Protein 1P9R (pdb70)

Organism: Vibrio cholerae serotype O1 (strain ATCC 39315 / El Tor Inaba N16961) (NCBI:txid243277)

GO terms:
  GO:0008564 protein-exporting ATPase activity (F, EXP)

Radius of gyration: 23.74 Å; Cα contacts (8 Å, |Δi|>4): 680; chains: 1; bounding box: 58×59×59 Å

Structure (mmCIF, N/CA/C/O backbone):
data_1P9R
#
_entry.id   1P9R
#
_cell.length_a   103.611
_cell.length_b   103.611
_cell.length_c   166.261
_cell.angle_alpha   90.00
_cell.angle_beta   90.00
_cell.angle_gamma   120.00
#
_symmetry.space_group_name_H-M   'P 61 2 2'
#
loop_
_entity.id
_entity.type
_entity.pdbx_description
1 polymer 'General secretion pathway protein E'
2 non-polymer 'ZINC ION'
3 non-polymer 'CHLORIDE ION'
4 water water
#
loop_
_atom_site.group_PDB
_atom_site.id
_atom_site.type_symbol
_atom_site.label_atom_id
_atom_site.label_alt_id
_atom_site.label_comp_id
_atom_site.label_asym_id
_atom_site.label_entity_id
_atom_site.label_seq_id
_atom_site.pdbx_PDB_ins_code
_atom_site.Cartn_x
_atom_site.Cartn_y
_atom_site.Cartn_z
_atom_site.occupancy
_atom_site.B_iso_or_equiv
_atom_site.auth_seq_id
_atom_site.auth_comp_id
_atom_site.auth_asym_id
_atom_site.auth_atom_id
_atom_site.pdbx_PDB_model_num
ATOM 1 N N . ASP A 1 10 ? 0.041 -91.796 -155.164 1.00 46.90 100 ASP A N 1
ATOM 2 C CA . ASP A 1 10 ? 0.546 -91.680 -153.766 1.00 45.11 100 ASP A CA 1
ATOM 3 C C . ASP A 1 10 ? -0.068 -90.480 -153.024 1.00 41.39 100 ASP A C 1
ATOM 4 O O . ASP A 1 10 ? 0.124 -89.317 -153.391 1.00 42.64 100 ASP A O 1
ATOM 9 N N . PHE A 1 11 ? -0.823 -90.795 -151.980 1.00 37.53 101 PHE A N 1
ATOM 10 C CA . PHE A 1 11 ? -1.527 -89.816 -151.161 1.00 33.86 101 PHE A CA 1
ATOM 11 C C . PHE A 1 11 ? -0.639 -88.682 -150.640 1.00 31.51 101 PHE A C 1
ATOM 12 O O . PHE A 1 11 ? -1.048 -87.511 -150.627 1.00 27.47 101 PHE A O 1
ATOM 20 N N . PHE A 1 12 ? 0.565 -89.041 -150.202 1.00 32.77 102 PHE A N 1
ATOM 21 C CA . PHE A 1 12 ? 1.423 -88.084 -149.508 1.00 36.05 102 PHE A CA 1
ATOM 22 C C . PHE A 1 12 ? 2.042 -87.072 -150.491 1.00 37.74 102 PHE A C 1
ATOM 23 O O . PHE A 1 12 ? 2.027 -85.865 -150.249 1.00 35.72 102 PHE A O 1
ATOM 31 N N . SER A 1 13 ? 2.559 -87.576 -151.607 1.00 40.89 103 SER A N 1
ATOM 32 C CA . SER A 1 13 ? 2.955 -86.731 -152.737 1.00 42.52 103 SER A CA 1
ATOM 33 C C . SER A 1 13 ? 1.848 -85.759 -153.176 1.00 43.80 103 SER A C 1
ATOM 34 O O . SER A 1 13 ? 2.086 -84.556 -153.289 1.00 44.54 103 SER A O 1
ATOM 37 N N . LEU A 1 14 ? 0.640 -86.279 -153.389 1.00 43.64 104 LEU A N 1
ATOM 38 C CA . LEU A 1 14 ? -0.478 -85.451 -153.815 1.00 44.50 104 LEU A CA 1
ATOM 39 C C . LEU A 1 14 ? -0.822 -84.392 -152.786 1.00 45.57 104 LEU A C 1
ATOM 40 O O . LEU A 1 14 ? -1.275 -83.308 -153.144 1.00 46.36 104 LEU A O 1
ATOM 45 N N . ALA A 1 15 ? -0.618 -84.718 -151.515 1.00 48.31 105 ALA A N 1
ATOM 46 C CA . ALA A 1 15 ? -0.913 -83.803 -150.407 1.00 51.43 105 ALA A CA 1
ATOM 47 C C . ALA A 1 15 ? -0.004 -82.584 -150.422 1.00 53.95 105 ALA A C 1
ATOM 48 O O . ALA A 1 15 ? -0.434 -81.481 -150.075 1.00 54.17 105 ALA A O 1
ATOM 50 N N . GLU A 1 16 ? 1.250 -82.794 -150.827 1.00 55.67 106 GLU A N 1
ATOM 51 C CA . GLU A 1 16 ? 2.209 -81.706 -150.982 1.00 57.71 106 GLU A CA 1
ATOM 52 C C . GLU A 1 16 ? 1.760 -80.661 -152.010 1.00 60.02 106 GLU A C 1
ATOM 53 O O . GLU A 1 16 ? 2.098 -79.487 -151.886 1.00 60.48 106 GLU A O 1
ATOM 59 N N . GLU A 1 17 ? 0.998 -81.093 -153.014 1.00 61.84 107 GLU A N 1
ATOM 60 C CA . GLU A 1 17 ? 0.546 -80.202 -154.079 1.00 63.93 107 GLU A CA 1
ATOM 61 C C . GLU A 1 17 ? -0.551 -79.208 -153.664 1.00 64.59 107 GLU A C 1
ATOM 62 O O . GLU A 1 17 ? -1.634 -79.591 -153.217 1.00 65.50 107 GLU A O 1
ATOM 68 N N . ALA A 1 31 ? -11.318 -83.594 -160.862 1.00 51.92 121 ALA A N 1
ATOM 69 C CA . ALA A 1 31 ? -10.862 -83.002 -159.612 1.00 51.57 121 ALA A CA 1
ATOM 70 C C . ALA A 1 31 ? -9.587 -83.675 -159.102 1.00 50.78 121 ALA A C 1
ATOM 71 O O . ALA A 1 31 ? -9.418 -84.877 -159.250 1.00 49.74 121 ALA A O 1
ATOM 73 N N . PRO A 1 32 ? -8.683 -82.897 -158.512 1.00 52.01 122 PRO A N 1
ATOM 74 C CA . PRO A 1 32 ? -7.621 -83.477 -157.688 1.00 53.44 122 PRO A CA 1
ATOM 75 C C . PRO A 1 32 ? -8.178 -83.933 -156.321 1.00 53.11 122 PRO A C 1
ATOM 76 O O . PRO A 1 32 ? -7.497 -84.691 -155.625 1.00 52.98 122 PRO A O 1
ATOM 80 N N . ILE A 1 33 ? -9.380 -83.474 -155.956 1.00 51.99 123 ILE A N 1
ATOM 81 C CA . ILE A 1 33 ? -10.058 -83.924 -154.732 1.00 52.15 123 ILE A CA 1
ATOM 82 C C . ILE A 1 33 ? -10.499 -85.393 -154.847 1.00 51.74 123 ILE A C 1
ATOM 83 O O . ILE A 1 33 ? -10.343 -86.172 -153.907 1.00 51.32 123 ILE A O 1
ATOM 88 N N . ILE A 1 34 ? -11.040 -85.762 -156.005 1.00 50.38 124 ILE A N 1
ATOM 89 C CA . ILE A 1 34 ? -11.327 -87.161 -156.319 1.00 48.16 124 ILE A CA 1
ATOM 90 C C . ILE A 1 34 ? -10.044 -87.991 -156.220 1.00 45.24 124 ILE A C 1
ATOM 91 O O . ILE A 1 34 ? -10.028 -89.075 -155.637 1.00 42.93 124 ILE A O 1
ATOM 96 N N . LYS A 1 35 ? -8.967 -87.463 -156.785 1.00 44.18 125 LYS A N 1
ATOM 97 C CA . LYS A 1 35 ? -7.695 -88.168 -156.812 1.00 44.61 125 LYS A CA 1
ATOM 98 C C . LYS A 1 35 ? -7.040 -88.245 -155.420 1.00 42.66 125 LYS A C 1
ATOM 99 O O . LYS A 1 35 ? -6.482 -89.273 -155.049 1.00 44.55 125 LYS A O 1
ATOM 105 N N . LEU A 1 36 ? -7.102 -87.165 -154.653 1.00 40.43 126 LEU A N 1
ATOM 106 C CA . LEU A 1 36 ? -6.673 -87.206 -153.254 1.00 40.34 126 LEU A CA 1
ATOM 107 C C . LEU A 1 36 ? -7.474 -88.283 -152.497 1.00 39.17 126 LEU A C 1
ATOM 108 O O . LEU A 1 36 ? -6.897 -89.250 -151.971 1.00 40.44 126 LEU A O 1
ATOM 113 N N . ILE A 1 37 ? -8.795 -88.142 -152.470 1.00 36.97 127 ILE A N 1
ATOM 114 C CA . ILE A 1 37 ? -9.628 -89.077 -151.717 1.00 37.39 127 ILE A CA 1
ATOM 115 C C . ILE A 1 37 ? -9.337 -90.543 -152.052 1.00 38.10 127 ILE A C 1
ATOM 116 O O . ILE A 1 37 ? -9.268 -91.375 -151.148 1.00 39.52 127 ILE A O 1
ATOM 121 N N . ASN A 1 38 ? -9.129 -90.855 -153.332 1.00 37.19 128 ASN A N 1
ATOM 122 C CA . ASN A 1 38 ? -8.873 -92.234 -153.738 1.00 36.42 128 ASN A CA 1
ATOM 123 C C . ASN A 1 38 ? -7.500 -92.688 -153.314 1.00 36.42 128 ASN A C 1
ATOM 124 O O . ASN A 1 38 ? -7.312 -93.832 -152.923 1.00 37.63 128 ASN A O 1
ATOM 129 N N . ALA A 1 39 ? -6.530 -91.787 -153.438 1.00 36.25 129 ALA A N 1
ATOM 130 C CA . ALA A 1 39 ? -5.159 -92.047 -153.029 1.00 34.39 129 ALA A CA 1
ATOM 131 C C . ALA A 1 39 ? -5.060 -92.277 -151.518 1.00 33.95 129 ALA A C 1
ATOM 132 O O . ALA A 1 39 ? -4.253 -93.086 -151.056 1.00 32.05 129 ALA A O 1
ATOM 142 N N . LEU A 1 41 ? -7.626 -93.374 -149.542 1.00 33.06 131 LEU A N 1
ATOM 143 C CA . LEU A 1 41 ? -8.177 -94.724 -149.386 1.00 30.86 131 LEU A CA 1
ATOM 144 C C . LEU A 1 41 ? -7.108 -95.781 -149.685 1.00 29.16 131 LEU A C 1
ATOM 145 O O . LEU A 1 41 ? -6.943 -96.736 -148.914 1.00 28.97 131 LEU A O 1
ATOM 150 N N . GLY A 1 42 ? -6.360 -95.578 -150.776 1.00 28.36 132 GLY A N 1
ATOM 151 C CA . GLY A 1 42 ? -5.339 -96.519 -151.212 1.00 28.02 132 GLY A CA 1
ATOM 152 C C . GLY A 1 42 ? -4.185 -96.626 -150.223 1.00 31.25 132 GLY A C 1
ATOM 153 O O . GLY A 1 42 ? -3.713 -97.730 -149.939 1.00 30.04 132 GLY A O 1
ATOM 154 N N . GLU A 1 43 ? -3.739 -95.476 -149.700 1.00 30.74 133 GLU A N 1
ATOM 155 C CA . GLU A 1 43 ? -2.705 -95.424 -148.675 1.00 31.93 133 GLU A CA 1
ATOM 156 C C . GLU A 1 43 ? -3.176 -96.087 -147.374 1.00 32.35 133 GLU A C 1
ATOM 157 O O . GLU A 1 43 ? -2.409 -96.777 -146.703 1.00 30.13 133 GLU A O 1
ATOM 163 N N . ALA A 1 44 ? -4.442 -95.871 -147.023 1.00 36.09 134 ALA A N 1
ATOM 164 C CA . ALA A 1 44 ? -5.044 -96.487 -145.824 1.00 36.85 134 ALA A CA 1
ATOM 165 C C . ALA A 1 44 ? -5.008 -98.017 -145.863 1.00 38.51 134 ALA A C 1
ATOM 166 O O . ALA A 1 44 ? -4.617 -98.672 -144.889 1.00 39.49 134 ALA A O 1
ATOM 168 N N . ILE A 1 45 ? -5.402 -98.591 -146.996 1.00 39.74 135 ILE A N 1
ATOM 169 C CA . ILE A 1 45 ? -5.333 -100.046 -147.173 1.00 39.76 135 ILE A CA 1
ATOM 170 C C . ILE A 1 45 ? -3.881 -100.529 -147.150 1.00 39.41 135 ILE A C 1
ATOM 171 O O . ILE A 1 45 ? -3.538 -101.502 -146.439 1.00 40.39 135 ILE A O 1
ATOM 176 N N . LYS A 1 46 ? -3.028 -99.823 -147.897 1.00 36.78 136 LYS A N 1
ATOM 177 C CA . LYS A 1 46 ? -1.592 -100.079 -147.893 1.00 36.73 136 LYS A CA 1
ATOM 178 C C . LYS A 1 46 ? -1.009 -100.129 -146.473 1.00 39.11 136 LYS A C 1
ATOM 179 O O . LYS A 1 46 ? -0.170 -100.990 -146.186 1.00 41.16 136 LYS A O 1
ATOM 185 N N . GLU A 1 47 ? -1.464 -99.243 -145.580 1.00 39.32 137 GLU A N 1
ATOM 186 C CA . GLU A 1 47 ? -0.981 -99.254 -144.189 1.00 41.66 137 GLU A CA 1
ATOM 187 C C . GLU A 1 47 ? -1.662 -100.282 -143.273 1.00 40.71 137 GLU A C 1
ATOM 188 O O . GLU A 1 47 ? -1.148 -100.602 -142.191 1.00 40.15 137 GLU A O 1
ATOM 194 N N . GLY A 1 48 ? -2.819 -100.778 -143.694 1.00 39.98 138 GLY A N 1
ATOM 195 C CA . GLY A 1 48 ? -3.524 -101.801 -142.937 1.00 39.05 138 GLY A CA 1
ATOM 196 C C . GLY A 1 48 ? -4.534 -101.193 -141.989 1.00 37.12 138 GLY A C 1
ATOM 197 O O . GLY A 1 48 ? -4.932 -101.822 -140.995 1.00 37.44 138 GLY A O 1
ATOM 198 N N . ALA A 1 49 ? -4.960 -99.974 -142.326 1.00 33.98 139 ALA A N 1
ATOM 199 C CA . ALA A 1 49 ? -5.731 -99.130 -141.434 1.00 32.80 139 ALA A CA 1
ATOM 200 C C . ALA A 1 49 ? -7.164 -99.550 -141.437 1.00 35.49 139 ALA A C 1
ATOM 201 O O . ALA A 1 49 ? -7.706 -99.956 -142.473 1.00 37.57 139 ALA A O 1
ATOM 203 N N . SER A 1 50 ? -7.792 -99.422 -140.275 1.00 34.51 140 SER A N 1
ATOM 204 C CA . SER A 1 50 ? -9.187 -99.775 -140.135 1.00 32.52 140 SER A CA 1
ATOM 205 C C . SER A 1 50 ? -10.108 -98.579 -140.352 1.00 31.69 140 SER A C 1
ATOM 206 O O . SER A 1 50 ? -11.239 -98.755 -140.783 1.00 30.50 140 SER A O 1
ATOM 209 N N . ASP A 1 51 ? -9.652 -97.367 -140.031 1.00 32.20 141 ASP A N 1
ATOM 210 C CA . ASP A 1 51 ? -10.518 -96.180 -140.171 1.00 32.57 141 ASP A CA 1
ATOM 211 C C . ASP A 1 51 ? -9.790 -94.934 -140.675 1.00 32.40 141 ASP A C 1
ATOM 212 O O . ASP A 1 51 ? -8.606 -94.740 -140.396 1.00 33.59 141 ASP A O 1
ATOM 217 N N . ILE A 1 52 ? -10.527 -94.073 -141.381 1.00 31.59 142 ILE A N 1
ATOM 218 C CA . ILE A 1 52 ? -10.034 -92.765 -141.817 1.00 28.44 142 ILE A CA 1
ATOM 219 C C . ILE A 1 52 ? -10.953 -91.731 -141.222 1.00 27.01 142 ILE A C 1
ATOM 220 O O . ILE A 1 52 ? -12.161 -91.870 -141.337 1.00 28.75 142 ILE A O 1
ATOM 225 N N . HIS A 1 53 ? -10.397 -90.696 -140.600 1.00 24.32 143 HIS A N 1
ATOM 226 C CA . HIS A 1 53 ? -11.203 -89.617 -140.077 1.00 25.31 143 HIS A CA 1
ATOM 227 C C . HIS A 1 53 ? -10.821 -88.326 -140.780 1.00 27.66 143 HIS A C 1
ATOM 228 O O . HIS A 1 53 ? -9.627 -87.970 -140.833 1.00 26.58 143 HIS A O 1
ATOM 235 N N . ILE A 1 54 ? -11.829 -87.616 -141.295 1.00 29.18 144 ILE A N 1
ATOM 236 C CA . ILE A 1 54 ? -11.660 -86.213 -141.689 1.00 32.26 144 ILE A CA 1
ATOM 237 C C . ILE A 1 54 ? -12.474 -85.277 -140.825 1.00 32.97 144 ILE A C 1
ATOM 238 O O . ILE A 1 54 ? -13.713 -85.323 -140.825 1.00 30.63 144 ILE A O 1
ATOM 243 N N . GLU A 1 55 ? -11.774 -84.395 -140.126 1.00 34.81 145 GLU A N 1
ATOM 244 C CA . GLU A 1 55 ? -12.442 -83.497 -139.202 1.00 37.67 145 GLU A CA 1
ATOM 245 C C . GLU A 1 55 ? -12.030 -82.043 -139.361 1.00 39.04 145 GLU A C 1
ATOM 246 O O . GLU A 1 55 ? -10.879 -81.714 -139.685 1.00 38.62 145 GLU A O 1
ATOM 252 N N . THR A 1 56 ? -13.002 -81.174 -139.125 1.00 39.91 146 THR A N 1
ATOM 253 C CA . THR A 1 56 ? -12.781 -79.751 -139.216 1.00 40.20 146 THR A CA 1
ATOM 254 C C . THR A 1 56 ? -12.627 -79.137 -137.822 1.00 39.56 146 THR A C 1
ATOM 255 O O . THR A 1 56 ? -13.461 -79.314 -136.936 1.00 36.08 146 THR A O 1
ATOM 259 N N . PHE A 1 57 ? -11.527 -78.436 -137.623 1.00 42.55 147 PHE A N 1
ATOM 260 C CA . PHE A 1 57 ? -11.402 -77.590 -136.447 1.00 44.33 147 PHE A CA 1
ATOM 261 C C . PHE A 1 57 ? -11.479 -76.138 -136.914 1.00 47.18 147 PHE A C 1
ATOM 262 O O . PHE A 1 57 ? -11.075 -75.815 -138.037 1.00 47.49 147 PHE A O 1
ATOM 270 N N . GLU A 1 58 ? -12.056 -75.290 -136.072 1.00 49.53 148 GLU A N 1
ATOM 271 C CA . GLU A 1 58 ? -11.965 -73.833 -136.202 1.00 52.60 148 GLU A CA 1
ATOM 272 C C . GLU A 1 58 ? -10.781 -73.317 -137.083 1.00 54.16 148 GLU A C 1
ATOM 273 O O . GLU A 1 58 ? -11.005 -72.756 -138.162 1.00 55.06 148 GLU A O 1
ATOM 279 N N . LYS A 1 59 ? -9.538 -73.532 -136.648 1.00 54.49 149 LYS A N 1
ATOM 280 C CA . LYS A 1 59 ? -8.380 -72.911 -137.316 1.00 55.50 149 LYS A CA 1
ATOM 281 C C . LYS A 1 59 ? -7.663 -73.834 -138.294 1.00 55.43 149 LYS A C 1
ATOM 282 O O . LYS A 1 59 ? -6.753 -73.406 -139.002 1.00 56.33 149 LYS A O 1
ATOM 288 N N . THR A 1 60 ? -8.077 -75.100 -138.337 1.00 54.97 150 THR A N 1
ATOM 289 C CA . THR A 1 60 ? -7.413 -76.106 -139.164 1.00 52.10 150 THR A CA 1
ATOM 290 C C . THR A 1 60 ? -8.263 -77.343 -139.435 1.00 48.58 150 THR A C 1
ATOM 291 O O . THR A 1 60 ? -9.308 -77.545 -138.824 1.00 48.42 150 THR A O 1
ATOM 295 N N . LEU A 1 61 ? -7.806 -78.164 -140.373 1.00 44.88 151 LEU A N 1
ATOM 296 C CA . LEU A 1 61 ? 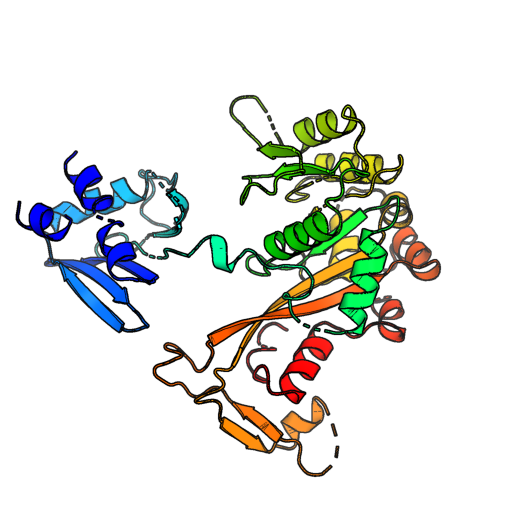-8.482 -79.402 -140.727 1.00 40.67 151 LEU A CA 1
ATOM 297 C C . LEU A 1 61 ? -7.553 -80.578 -140.429 1.00 38.60 151 LEU A C 1
ATOM 298 O O . LEU A 1 61 ? -6.345 -80.417 -140.370 1.00 38.74 151 LEU A O 1
ATOM 303 N N . SER A 1 62 ? -8.113 -81.759 -140.201 1.00 37.15 152 SER A N 1
ATOM 304 C CA . SER A 1 62 ? -7.306 -82.876 -139.730 1.00 33.12 152 SER A CA 1
ATOM 305 C C . SER A 1 62 ? -7.736 -84.193 -140.341 1.00 31.85 152 SER A C 1
ATOM 306 O O . SER A 1 62 ? -8.935 -84.472 -140.455 1.00 33.46 152 SER A O 1
ATOM 309 N N . ILE A 1 63 ? -6.745 -85.002 -140.707 1.00 27.78 153 ILE A N 1
ATOM 310 C CA . ILE A 1 63 ? -6.969 -86.336 -141.225 1.00 27.68 153 ILE A CA 1
ATOM 311 C C . ILE A 1 63 ? -6.210 -87.307 -140.350 1.00 28.62 153 ILE A C 1
ATOM 312 O O . ILE A 1 63 ? -4.985 -87.201 -140.182 1.00 27.19 153 ILE A O 1
ATOM 317 N N . ARG A 1 64 ? -6.949 -88.256 -139.790 1.00 27.90 154 ARG A N 1
ATOM 318 C CA . ARG A 1 64 ? -6.327 -89.257 -138.956 1.00 28.56 154 ARG A CA 1
ATOM 319 C C . ARG A 1 64 ? -6.602 -90.668 -139.503 1.00 26.88 154 ARG A C 1
ATOM 320 O O . ARG A 1 64 ? -7.610 -90.908 -140.162 1.00 25.93 154 ARG A O 1
ATOM 328 N N . PHE A 1 65 ? -5.678 -91.578 -139.259 1.00 24.64 155 PHE A N 1
ATOM 329 C CA . PHE A 1 65 ? -5.856 -92.959 -139.671 1.00 23.89 155 PHE A CA 1
ATOM 330 C C . PHE A 1 65 ? -5.756 -93.734 -138.381 1.00 22.95 155 PHE A C 1
ATOM 331 O O . PHE A 1 65 ? -4.921 -93.393 -137.550 1.00 21.96 155 PHE A O 1
ATOM 339 N N . ARG A 1 66 ? -6.571 -94.780 -138.216 1.00 23.08 156 ARG A N 1
ATOM 340 C CA . ARG A 1 66 ? -6.303 -95.785 -137.184 1.00 23.95 156 ARG A CA 1
ATOM 341 C C . ARG A 1 66 ? -5.690 -97.075 -137.761 1.00 25.85 156 ARG A C 1
ATOM 342 O O . ARG A 1 66 ? -6.293 -97.739 -138.605 1.00 26.20 156 ARG A O 1
ATOM 350 N N . VAL A 1 67 ? -4.486 -97.421 -137.317 1.00 27.96 157 VAL A N 1
ATOM 351 C CA . VAL A 1 67 ? -3.877 -98.704 -137.670 1.00 26.68 157 VAL A CA 1
ATOM 352 C C . VAL A 1 67 ? -3.554 -99.516 -136.411 1.00 29.51 157 VAL A C 1
ATOM 353 O O . VAL A 1 67 ? -2.785 -99.066 -135.561 1.00 28.27 157 VAL A O 1
ATOM 357 N N . ASP A 1 68 ? -4.177 -100.703 -136.310 1.00 33.32 158 ASP A N 1
ATOM 358 C CA . ASP A 1 68 ? -4.066 -101.601 -135.159 1.00 34.00 158 ASP A CA 1
ATOM 359 C C . ASP A 1 68 ? -4.426 -100.962 -133.851 1.00 35.45 158 ASP A C 1
ATOM 360 O O . ASP A 1 68 ? -3.745 -101.179 -132.848 1.00 36.25 158 ASP A O 1
ATOM 365 N N . GLY A 1 69 ? -5.490 -100.160 -133.866 1.00 37.01 159 GLY A N 1
ATOM 366 C CA . GLY A 1 69 ? -5.970 -99.486 -132.678 1.00 37.18 159 GLY A CA 1
ATOM 367 C C . GLY A 1 69 ? -5.374 -98.102 -132.484 1.00 36.41 159 GLY A C 1
ATOM 368 O O . GLY A 1 69 ? -5.957 -97.256 -131.804 1.00 37.18 159 GLY A O 1
ATOM 369 N N . VAL A 1 70 ? -4.224 -97.860 -133.095 1.00 35.29 160 VAL A N 1
ATOM 370 C CA . VAL A 1 70 ? -3.485 -96.616 -132.861 1.00 33.25 160 VAL A CA 1
ATOM 371 C C . VAL A 1 70 ? -3.938 -95.503 -133.801 1.00 28.91 160 VAL A C 1
ATOM 372 O O . VAL A 1 70 ? -3.856 -95.621 -135.029 1.00 27.53 160 VAL A O 1
ATOM 376 N N . LEU A 1 71 ? -4.458 -94.433 -133.209 1.00 28.02 161 LEU A N 1
ATOM 377 C CA . LEU A 1 71 ? -4.907 -93.261 -133.964 1.00 27.85 161 LEU A CA 1
ATOM 378 C C . LEU A 1 71 ? -3.780 -92.238 -134.132 1.00 27.33 161 LEU A C 1
ATOM 379 O O . LEU A 1 71 ? -3.029 -92.001 -133.176 1.00 28.69 161 LEU A O 1
ATOM 384 N N . ARG A 1 72 ? -3.676 -91.622 -135.317 1.00 24.03 162 ARG A N 1
ATOM 385 C CA . ARG A 1 72 ? -2.592 -90.673 -135.618 1.00 25.34 162 ARG A CA 1
ATOM 386 C C . ARG A 1 72 ? -3.000 -89.671 -136.699 1.00 29.21 162 ARG A C 1
ATOM 387 O O . ARG A 1 72 ? -3.896 -89.940 -137.511 1.00 30.29 162 ARG A O 1
ATOM 395 N N . GLU A 1 73 ? -2.351 -88.507 -136.698 1.00 31.36 163 GLU A N 1
ATOM 396 C CA . GLU A 1 73 ? -2.666 -87.452 -137.657 1.00 32.09 163 GLU A CA 1
ATOM 397 C C . GLU A 1 73 ? -1.695 -87.667 -138.779 1.00 31.51 163 GLU A C 1
ATOM 398 O O . GLU A 1 73 ? -0.493 -87.705 -138.561 1.00 32.52 163 GLU A O 1
ATOM 404 N N . VAL A 1 74 ? -2.212 -87.881 -139.975 1.00 30.38 164 VAL A N 1
ATOM 405 C CA . VAL A 1 74 ? -1.331 -88.138 -141.098 1.00 29.60 164 VAL A CA 1
ATOM 406 C C . VAL A 1 74 ? -1.187 -86.898 -141.966 1.00 29.97 164 VAL A C 1
ATOM 407 O O . VAL A 1 74 ? -0.240 -86.794 -142.731 1.00 33.89 164 VAL A O 1
ATOM 411 N N . LEU A 1 75 ? -2.113 -85.961 -141.828 1.00 28.86 165 LEU A N 1
ATOM 412 C CA . LEU A 1 75 ? -2.102 -84.758 -142.635 1.00 30.86 165 LEU A CA 1
ATOM 413 C C . LEU A 1 75 ? -2.964 -83.727 -141.957 1.00 32.72 165 LEU A C 1
ATOM 414 O O . LEU A 1 75 ? -3.930 -84.071 -141.278 1.00 31.38 165 LEU A O 1
ATOM 419 N N . ALA A 1 76 ? -2.611 -82.461 -142.153 1.00 33.49 166 ALA A N 1
ATOM 420 C CA . ALA A 1 76 ? -3.383 -81.360 -141.614 1.00 32.83 166 ALA A CA 1
ATOM 421 C C . ALA A 1 76 ? -3.494 -80.263 -142.684 1.00 35.33 166 ALA A C 1
ATOM 422 O O . ALA A 1 76 ? -2.872 -79.202 -142.566 1.00 35.06 166 ALA A O 1
ATOM 424 N N . PRO A 1 77 ? -4.307 -80.515 -143.716 1.00 37.85 167 PRO A N 1
ATOM 425 C CA . PRO A 1 77 ? -4.416 -79.607 -144.858 1.00 39.45 167 PRO A CA 1
ATOM 426 C C . PRO A 1 77 ? -5.300 -78.414 -144.494 1.00 41.81 167 PRO A C 1
ATOM 427 O O . PRO A 1 77 ? -5.863 -78.398 -143.396 1.00 42.53 167 PRO A O 1
ATOM 431 N N . SER A 1 78 ? -5.427 -77.449 -145.400 1.00 43.47 168 SER A N 1
ATOM 432 C CA . SER A 1 78 ? -6.117 -76.190 -145.107 1.00 44.92 168 SER A CA 1
ATOM 433 C C . SER A 1 78 ? -7.626 -76.321 -144.808 1.00 44.57 168 SER A C 1
ATOM 434 O O . SER A 1 78 ? -8.340 -77.056 -145.465 1.00 43.95 168 SER A O 1
ATOM 437 N N . ARG A 1 79 ? -8.084 -75.586 -143.800 1.00 46.66 169 ARG A N 1
ATOM 438 C CA . ARG A 1 79 ? -9.467 -75.616 -143.360 1.00 48.21 169 ARG A CA 1
ATOM 439 C C . ARG A 1 79 ? -10.416 -75.469 -144.537 1.00 50.86 169 ARG A C 1
ATOM 440 O O . ARG A 1 79 ? -11.541 -75.952 -144.488 1.00 52.27 169 ARG A O 1
ATOM 448 N N . LYS A 1 80 ? -9.943 -74.806 -145.591 1.00 53.00 170 LYS A N 1
ATOM 449 C CA . LYS A 1 80 ? -10.756 -74.451 -146.752 1.00 53.26 170 LYS A CA 1
ATOM 450 C C . LYS A 1 80 ? -11.145 -75.670 -147.575 1.00 52.39 170 LYS A C 1
ATOM 451 O O . LYS A 1 80 ? -12.160 -75.663 -148.274 1.00 53.03 170 LYS A O 1
ATOM 457 N N . LEU A 1 81 ? -10.347 -76.722 -147.498 1.00 50.40 171 LEU A N 1
ATOM 458 C CA . LEU A 1 81 ? -10.677 -77.933 -148.240 1.00 50.49 171 LEU A CA 1
ATOM 459 C C . LEU A 1 81 ? -11.868 -78.715 -147.652 1.00 48.50 171 LEU A C 1
ATOM 460 O O . LEU A 1 81 ? -12.422 -79.586 -148.330 1.00 46.04 171 LEU A O 1
ATOM 465 N N . SER A 1 82 ? -12.277 -78.380 -146.421 1.00 48.24 172 SER A N 1
ATOM 466 C CA . SER A 1 82 ? -13.217 -79.215 -145.650 1.00 48.09 172 SER A CA 1
ATOM 467 C C . SER A 1 82 ? -14.550 -79.515 -146.348 1.00 46.94 172 SER A C 1
ATOM 468 O O . SER A 1 82 ? -14.902 -80.686 -146.550 1.00 44.74 172 SER A O 1
ATOM 471 N N . SER A 1 83 ? -15.279 -78.456 -146.706 1.00 47.29 173 SER A N 1
ATOM 472 C CA . SER A 1 83 ? -16.552 -78.560 -147.423 1.00 47.83 173 SER A CA 1
ATOM 473 C C . SER A 1 83 ? -16.495 -79.465 -148.655 1.00 46.99 173 SER A C 1
ATOM 474 O O . SER A 1 83 ? -17.509 -80.023 -149.064 1.00 46.77 173 SER A O 1
ATOM 477 N N . LEU A 1 84 ? -15.305 -79.602 -149.232 1.00 47.71 174 LEU A N 1
ATOM 478 C CA . LEU A 1 84 ? -15.104 -80.340 -150.479 1.00 48.13 174 LEU A CA 1
ATOM 479 C C . LEU A 1 84 ? -14.829 -81.820 -150.278 1.00 48.38 174 LEU A C 1
ATOM 480 O O . LEU A 1 84 ? -15.349 -82.665 -151.027 1.00 48.11 174 LEU A O 1
ATOM 485 N N . LEU A 1 85 ? -13.991 -82.127 -149.285 1.00 47.94 175 LEU A N 1
ATOM 486 C CA . LEU A 1 85 ? -13.677 -83.506 -148.933 1.00 47.01 175 LEU A CA 1
ATOM 487 C C . LEU A 1 85 ? -14.926 -84.180 -148.374 1.00 45.05 175 LEU A C 1
ATOM 488 O O . LEU A 1 85 ? -15.121 -85.376 -148.552 1.00 44.66 175 LEU A O 1
ATOM 493 N N . VAL A 1 86 ? -15.773 -83.395 -147.716 1.00 44.47 176 VAL A N 1
ATOM 494 C CA . VAL A 1 86 ? -17.014 -83.900 -147.149 1.00 45.10 176 VAL A CA 1
ATOM 495 C C . VAL A 1 86 ? -17.992 -84.234 -148.269 1.00 44.88 176 VAL A C 1
ATOM 496 O O . VAL A 1 86 ? -18.591 -85.322 -148.285 1.00 42.97 176 VAL A O 1
ATOM 500 N N . SER A 1 87 ? -18.130 -83.317 -149.221 1.00 45.30 177 SER A N 1
ATOM 501 C CA . SER A 1 87 ? -19.000 -83.570 -150.358 1.00 46.13 177 SER A CA 1
ATOM 502 C C . SER A 1 87 ? -18.525 -84.786 -151.148 1.00 44.63 177 SER A C 1
ATOM 503 O O . SER A 1 87 ? -19.306 -85.683 -151.435 1.00 42.94 177 SER A O 1
ATOM 506 N N . ARG A 1 88 ? -17.239 -84.821 -151.476 1.00 45.69 178 ARG A N 1
ATOM 507 C CA . ARG A 1 88 ? -16.688 -85.910 -152.289 1.00 45.89 178 ARG A CA 1
ATOM 508 C C . ARG A 1 88 ? -16.992 -87.289 -151.727 1.00 44.50 178 ARG A C 1
ATOM 509 O O . ARG A 1 88 ? -17.341 -88.204 -152.478 1.00 44.75 178 ARG A O 1
ATOM 517 N N . VAL A 1 89 ? -16.822 -87.439 -150.418 1.00 42.64 179 VAL A N 1
ATOM 518 C CA . VAL A 1 89 ? -17.097 -88.711 -149.768 1.00 42.17 179 VAL A CA 1
ATOM 519 C C . VAL A 1 89 ? -18.599 -88.964 -149.821 1.00 39.92 179 VAL A C 1
ATOM 520 O O . VAL A 1 89 ? -19.037 -90.058 -150.135 1.00 37.42 179 VAL A O 1
ATOM 524 N N . LYS A 1 90 ? -19.381 -87.930 -149.565 1.00 41.85 180 LYS A N 1
ATOM 525 C CA . LYS A 1 90 ? -20.828 -88.062 -149.640 1.00 44.53 180 LYS A CA 1
ATOM 526 C C . LYS A 1 90 ? -21.328 -88.645 -150.971 1.00 45.90 180 LYS A C 1
ATOM 527 O O . LYS A 1 90 ? -22.143 -89.578 -150.968 1.00 44.58 180 LYS A O 1
ATOM 533 N N . VAL A 1 91 ? -20.842 -88.121 -152.101 1.00 47.80 181 VAL A N 1
ATOM 534 C CA . VAL A 1 91 ? -21.306 -88.639 -153.393 1.00 49.66 181 VAL A CA 1
ATOM 535 C C . VAL A 1 91 ? -20.936 -90.113 -153.546 1.00 51.46 181 VAL A C 1
ATOM 536 O O . VAL A 1 91 ? -21.767 -90.928 -153.957 1.00 52.35 181 VAL A O 1
ATOM 548 N N . ALA A 1 93 ? -20.663 -92.404 -151.377 1.00 55.33 183 ALA A N 1
ATOM 549 C CA . ALA A 1 93 ? -21.525 -93.259 -150.549 1.00 56.52 183 ALA A CA 1
ATOM 550 C C . ALA A 1 93 ? -23.008 -93.050 -150.834 1.00 56.44 183 ALA A C 1
ATOM 551 O O . ALA A 1 93 ? -23.866 -93.560 -150.105 1.00 55.88 183 ALA A O 1
ATOM 553 N N . LYS A 1 94 ? -23.296 -92.288 -151.885 1.00 58.08 184 LYS A N 1
ATOM 554 C CA . LYS A 1 94 ? -24.671 -92.018 -152.323 1.00 59.06 184 LYS A CA 1
ATOM 555 C C . LYS A 1 94 ? -25.465 -91.293 -151.244 1.00 57.01 184 LYS A C 1
ATOM 556 O O . LYS A 1 94 ? -26.461 -91.819 -150.749 1.00 57.15 184 LYS A O 1
ATOM 562 N N . LEU A 1 95 ? -25.028 -90.091 -150.885 1.00 56.63 185 LEU A N 1
ATOM 563 C CA . LEU A 1 95 ? -25.644 -89.350 -149.781 1.00 56.69 185 LEU A CA 1
ATOM 564 C C . LEU A 1 95 ? -26.031 -87.918 -150.174 1.00 56.84 185 LEU A C 1
ATOM 565 O O . LEU A 1 95 ? -25.627 -87.432 -151.229 1.00 57.42 185 LEU A O 1
ATOM 570 N N . ASP A 1 96 ? -26.792 -87.254 -149.307 1.00 56.35 186 ASP A N 1
ATOM 571 C CA . ASP A 1 96 ? -27.350 -85.931 -149.573 1.00 58.03 186 ASP A CA 1
ATOM 572 C C . ASP A 1 96 ? -26.375 -84.764 -149.309 1.00 59.41 186 ASP A C 1
ATOM 573 O O . ASP A 1 96 ? -26.189 -84.338 -148.161 1.00 59.84 186 ASP A O 1
ATOM 578 N N . ILE A 1 97 ? -25.779 -84.230 -150.374 1.00 59.93 187 ILE A N 1
ATOM 579 C CA . ILE A 1 97 ? -24.887 -83.068 -150.256 1.00 61.03 187 ILE A CA 1
ATOM 580 C C . ILE A 1 97 ? -25.624 -81.812 -149.760 1.00 61.82 187 ILE A C 1
ATOM 581 O O . ILE A 1 97 ? -25.032 -80.959 -149.099 1.00 62.63 187 ILE A O 1
ATOM 586 N N . ALA A 1 98 ? -26.913 -81.706 -150.075 1.00 62.38 188 ALA A N 1
ATOM 587 C CA . ALA A 1 98 ? -27.733 -80.575 -149.624 1.00 62.96 188 ALA A CA 1
ATOM 588 C C . ALA A 1 98 ? -27.987 -80.595 -148.117 1.00 62.99 188 ALA A C 1
ATOM 589 O O . ALA A 1 98 ? -28.220 -79.551 -147.511 1.00 62.94 188 ALA A O 1
ATOM 591 N N . GLU A 1 99 ? -27.935 -81.787 -147.525 1.00 63.93 189 GLU A N 1
ATOM 592 C CA . GLU A 1 99 ? -28.200 -81.978 -146.093 1.00 64.52 189 GLU A CA 1
ATOM 593 C C . GLU A 1 99 ? -26.922 -81.902 -145.261 1.00 64.45 189 GLU A C 1
ATOM 594 O O . GLU A 1 99 ? -25.923 -82.567 -145.562 1.00 64.44 189 GLU A O 1
ATOM 600 N N . LYS A 1 100 ? -26.965 -81.100 -144.204 1.00 63.42 190 LYS A N 1
ATOM 601 C CA . LYS A 1 100 ? -25.766 -80.805 -143.442 1.00 63.86 190 LYS A CA 1
ATOM 602 C C . LYS A 1 100 ? -25.992 -80.892 -141.939 1.00 63.25 190 LYS A C 1
ATOM 603 O O . LYS A 1 100 ? -25.032 -80.943 -141.173 1.00 63.26 190 LYS A O 1
ATOM 609 N N . ARG A 1 101 ? -27.259 -80.921 -141.526 1.00 61.65 191 ARG A N 1
ATOM 610 C CA . ARG A 1 101 ? -27.619 -80.755 -140.115 1.00 58.70 191 ARG A CA 1
ATOM 611 C C . ARG A 1 101 ? -27.810 -82.060 -139.345 1.00 55.16 191 ARG A C 1
ATOM 612 O O . ARG A 1 101 ? -27.889 -82.046 -138.107 1.00 52.54 191 ARG A O 1
ATOM 620 N N . VAL A 1 102 ? -27.885 -83.178 -140.075 1.00 52.02 192 VAL A N 1
ATOM 621 C CA . VAL A 1 102 ? -28.180 -84.481 -139.477 1.00 48.90 192 VAL A CA 1
ATOM 622 C C . VAL A 1 102 ? -27.198 -85.586 -139.905 1.00 48.17 192 VAL A C 1
ATOM 623 O O . VAL A 1 102 ? -26.529 -85.460 -140.924 1.00 50.28 192 VAL A O 1
ATOM 627 N N . PRO A 1 103 ? -27.101 -86.655 -139.118 1.00 46.60 193 PRO A N 1
ATOM 628 C CA . PRO A 1 103 ? -26.275 -87.806 -139.469 1.00 47.36 193 PRO A CA 1
ATOM 629 C C . PRO A 1 103 ? -26.709 -88.441 -140.785 1.00 48.29 193 PRO A C 1
ATOM 630 O O . PRO A 1 103 ? -27.870 -88.337 -141.167 1.00 49.95 193 PRO A O 1
ATOM 634 N N . GLN A 1 104 ? -25.760 -89.083 -141.457 1.00 47.66 194 GLN A N 1
ATOM 635 C CA . GLN A 1 104 ? -25.988 -89.820 -142.688 1.00 46.75 194 GLN A CA 1
ATOM 636 C C . GLN A 1 104 ? -25.035 -91.007 -142.674 1.00 48.52 194 GLN A C 1
ATOM 637 O O . GLN A 1 104 ? -23.932 -90.908 -142.126 1.00 49.08 194 GLN A O 1
ATOM 643 N N . ASP A 1 105 ? -25.468 -92.125 -143.250 1.00 49.30 195 ASP A N 1
ATOM 644 C CA . ASP A 1 105 ? -24.633 -93.312 -143.390 1.00 51.86 195 ASP A CA 1
ATOM 645 C C . ASP A 1 105 ? -24.884 -93.967 -144.743 1.00 53.69 195 ASP A C 1
ATOM 646 O O . ASP A 1 105 ? -26.030 -94.064 -145.181 1.00 56.63 195 ASP A O 1
ATOM 651 N N . GLY A 1 106 ? -23.815 -94.426 -145.391 1.00 52.30 196 GLY A N 1
ATOM 652 C CA . GLY A 1 106 ? -23.911 -95.123 -146.658 1.00 51.51 196 GLY A CA 1
ATOM 653 C C . GLY A 1 106 ? -22.782 -96.124 -146.796 1.00 52.28 196 GLY A C 1
ATOM 654 O O . GLY A 1 106 ? -21.959 -96.259 -145.883 1.00 51.43 196 GLY A O 1
ATOM 655 N N . ARG A 1 107 ? -22.734 -96.806 -147.940 1.00 52.78 197 ARG A N 1
ATOM 656 C CA . ARG A 1 107 ? -21.722 -97.829 -148.208 1.00 54.84 197 ARG A CA 1
ATOM 657 C C . ARG A 1 107 ? -21.000 -97.596 -149.533 1.00 57.31 197 ARG A C 1
ATOM 658 O O . ARG A 1 107 ? -21.591 -97.104 -150.497 1.00 58.10 197 ARG A O 1
ATOM 666 N N . ILE A 1 108 ? -19.717 -97.942 -149.579 1.00 59.09 198 ILE A N 1
ATOM 667 C CA . ILE A 1 108 ? -19.021 -98.116 -150.851 1.00 60.14 198 ILE A CA 1
ATOM 668 C C . ILE A 1 108 ? -18.325 -99.465 -150.862 1.00 61.88 198 ILE A C 1
ATOM 669 O O . ILE A 1 108 ? -17.842 -99.926 -149.829 1.00 62.59 198 ILE A O 1
ATOM 674 N N . SER A 1 109 ? -18.287 -100.090 -152.037 1.00 63.22 199 SER A N 1
ATOM 675 C CA . SER A 1 109 ? -17.474 -101.278 -152.279 1.00 63.91 199 SER A CA 1
ATOM 676 C C . SER A 1 109 ? -16.454 -100.936 -153.370 1.00 64.20 199 SER A C 1
ATOM 677 O O . SER A 1 109 ? -16.826 -100.418 -154.428 1.00 64.62 199 SER A O 1
ATOM 680 N N . LEU A 1 110 ? -15.175 -101.207 -153.114 1.00 63.56 200 LEU A N 1
ATOM 681 C CA . LEU A 1 110 ? -14.110 -100.768 -154.018 1.00 64.01 200 LEU A CA 1
ATOM 682 C C . LEU A 1 110 ? -13.126 -101.872 -154.390 1.00 63.53 200 LEU A C 1
ATOM 683 O O . LEU A 1 110 ? -12.652 -102.602 -153.526 1.00 63.31 200 LEU A O 1
ATOM 688 N N . ALA A 1 116 ? -10.967 -106.446 -152.595 1.00 58.57 206 ALA A N 1
ATOM 689 C CA . ALA A 1 116 ? -12.210 -105.674 -152.585 1.00 57.91 206 ALA A CA 1
ATOM 690 C C . ALA A 1 116 ? -12.533 -105.221 -151.166 1.00 55.94 206 ALA A C 1
ATOM 691 O O . ALA A 1 116 ? -12.436 -106.004 -150.222 1.00 55.01 206 ALA A O 1
ATOM 693 N N . VAL A 1 117 ? -12.908 -103.953 -151.022 1.00 54.91 207 VAL A N 1
ATOM 694 C CA . VAL A 1 117 ? -13.020 -103.342 -149.702 1.00 53.30 207 VAL A CA 1
ATOM 695 C C . VAL A 1 117 ? -14.420 -102.789 -149.424 1.00 52.76 207 VAL A C 1
ATOM 696 O O . VAL A 1 117 ? -14.910 -101.907 -150.132 1.00 53.67 207 VAL A O 1
ATOM 700 N N . ASP A 1 118 ? -15.054 -103.314 -148.383 1.00 51.38 208 ASP A N 1
ATOM 701 C CA . ASP A 1 118 ? -16.333 -102.788 -147.914 1.00 51.22 208 ASP A CA 1
ATOM 702 C C . ASP A 1 118 ? -16.078 -101.549 -147.052 1.00 48.27 208 ASP A C 1
ATOM 703 O O . ASP A 1 118 ? -15.633 -101.672 -145.916 1.00 49.19 208 ASP A O 1
ATOM 708 N N . VAL A 1 119 ? -16.337 -100.361 -147.578 1.00 45.21 209 VAL A N 1
ATOM 709 C CA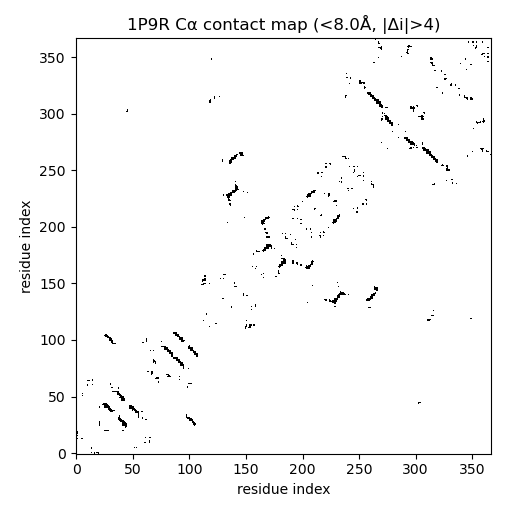 . VAL A 1 119 ? -16.141 -99.162 -146.764 1.00 44.49 209 VAL A CA 1
ATOM 710 C C . VAL A 1 119 ? -17.467 -98.552 -146.346 1.00 43.22 209 VAL A C 1
ATOM 711 O O . VAL A 1 119 ? -18.309 -98.263 -147.176 1.00 41.42 209 VAL A O 1
ATOM 715 N N . ARG A 1 120 ? -17.630 -98.398 -145.037 1.00 44.53 210 ARG A N 1
ATOM 716 C CA . ARG A 1 120 ? -18.784 -97.745 -144.441 1.00 46.39 210 ARG A CA 1
ATOM 717 C C . ARG A 1 120 ? -18.432 -96.310 -144.117 1.00 45.53 210 ARG A C 1
ATOM 718 O O . ARG A 1 120 ? -17.389 -96.036 -143.468 1.00 43.86 210 ARG A O 1
ATOM 726 N N . VAL A 1 121 ? -19.306 -95.397 -144.531 1.00 43.22 211 VAL A N 1
ATOM 727 C CA . VAL A 1 121 ? -19.062 -93.984 -144.280 1.00 42.18 211 VAL A CA 1
ATOM 728 C C . VAL A 1 121 ? -20.134 -93.321 -143.427 1.00 42.80 211 VAL A C 1
ATOM 729 O O . VAL A 1 121 ? -21.332 -93.462 -143.674 1.00 43.27 211 VAL A O 1
ATOM 733 N N . SER A 1 122 ? -19.673 -92.588 -142.418 1.00 42.30 212 SER A N 1
ATOM 734 C CA . SER A 1 122 ? -20.544 -91.895 -141.475 1.00 39.71 212 SER A CA 1
ATOM 735 C C . SER A 1 122 ? -20.167 -90.436 -141.402 1.00 38.46 212 SER A C 1
ATOM 736 O O . SER A 1 122 ? -19.019 -90.100 -141.124 1.00 37.25 212 SER A O 1
ATOM 739 N N . THR A 1 123 ? -21.142 -89.573 -141.648 1.00 38.19 213 THR A N 1
ATOM 740 C CA . THR A 1 123 ? -20.934 -88.142 -141.529 1.00 37.66 213 THR A CA 1
ATOM 741 C C . THR A 1 123 ? -21.729 -87.684 -140.333 1.00 39.06 213 THR A C 1
ATOM 742 O O . THR A 1 123 ? -22.712 -88.312 -139.977 1.00 39.74 213 THR A O 1
ATOM 754 N N . PRO A 1 125 ? -22.936 -83.967 -138.002 1.00 42.27 215 PRO A N 1
ATOM 755 C CA . PRO A 1 125 ? -22.936 -82.520 -137.765 1.00 40.54 215 PRO A CA 1
ATOM 756 C C . PRO A 1 125 ? -22.089 -82.212 -136.536 1.00 39.86 215 PRO A C 1
ATOM 757 O O . PRO A 1 125 ? -22.130 -82.961 -135.548 1.00 38.64 215 PRO A O 1
ATOM 761 N N . SER A 1 126 ? -21.307 -81.138 -136.620 1.00 41.78 216 SER A N 1
ATOM 762 C CA . SER A 1 126 ? -20.302 -80.795 -135.617 1.00 42.26 216 SER A CA 1
ATOM 763 C C . SER A 1 126 ? -20.091 -79.297 -135.706 1.00 43.68 216 SER A C 1
ATOM 764 O O . SER A 1 126 ? -20.286 -78.720 -136.773 1.00 44.98 216 SER A O 1
ATOM 767 N N . SER A 1 127 ? -19.685 -78.665 -134.607 1.00 44.57 217 SER A N 1
ATOM 768 C CA . SER A 1 127 ? -19.705 -77.197 -134.505 1.00 45.12 217 SER A CA 1
ATOM 769 C C . SER A 1 127 ? -18.899 -76.438 -135.572 1.00 46.86 217 SER A C 1
ATOM 770 O O . SER A 1 127 ? -19.078 -75.234 -135.736 1.00 47.61 217 SER A O 1
ATOM 773 N N . HIS A 1 128 ? -18.010 -77.121 -136.288 1.00 46.74 218 HIS A N 1
ATOM 774 C CA . HIS A 1 128 ? -17.287 -76.454 -137.371 1.00 45.36 218 HIS A CA 1
ATOM 775 C C . HIS A 1 128 ? -17.409 -77.177 -138.700 1.00 42.34 218 HIS A C 1
ATOM 776 O O . HIS A 1 128 ? -16.696 -76.879 -139.642 1.00 43.97 218 HIS A O 1
ATOM 783 N N . GLY A 1 129 ? -18.334 -78.121 -138.774 1.00 40.20 219 GLY A N 1
ATOM 784 C CA . GLY A 1 129 ? -18.573 -78.853 -140.005 1.00 38.57 219 GLY A CA 1
ATOM 785 C C . GLY A 1 129 ? -18.687 -80.351 -139.801 1.00 36.66 219 GLY A C 1
ATOM 786 O O . GLY A 1 129 ? -18.155 -80.904 -138.842 1.00 36.43 219 GLY A O 1
ATOM 787 N N . GLU A 1 130 ? -19.391 -81.013 -140.707 1.00 36.26 220 GLU A N 1
ATOM 788 C CA . GLU A 1 130 ? -19.542 -82.460 -140.628 1.00 36.21 220 GLU A CA 1
ATOM 789 C C . GLU A 1 130 ? -18.198 -83.159 -140.566 1.00 34.99 220 GLU A C 1
ATOM 790 O O . GLU A 1 130 ? -17.282 -82.887 -141.362 1.00 35.76 220 GLU A O 1
ATOM 796 N N . ARG A 1 131 ? -18.106 -84.056 -139.594 1.00 32.72 221 ARG A N 1
ATOM 797 C CA . ARG A 1 131 ? -16.973 -84.923 -139.399 1.00 30.11 221 ARG A CA 1
ATOM 798 C C . ARG A 1 131 ? -17.347 -86.123 -140.243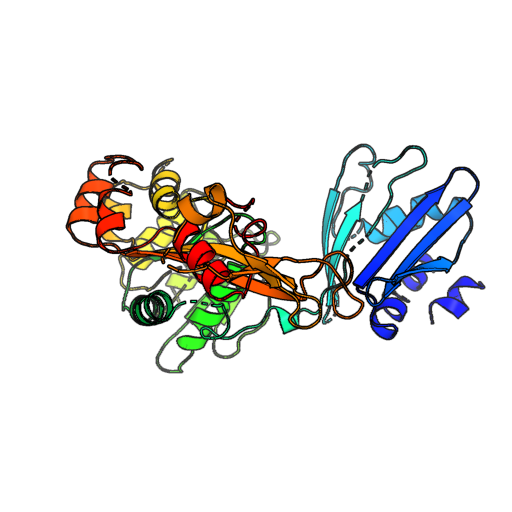 1.00 29.27 221 ARG A C 1
ATOM 799 O O . ARG A 1 131 ? -18.521 -86.444 -140.334 1.00 25.73 221 ARG A O 1
ATOM 807 N N . VAL A 1 132 ? -16.365 -86.768 -140.870 1.00 30.51 222 VAL A N 1
ATOM 808 C CA . VAL A 1 132 ? -16.607 -87.979 -141.651 1.00 31.80 222 VAL A CA 1
ATOM 809 C C . VAL A 1 132 ? -15.662 -89.030 -141.176 1.00 31.70 222 VAL A C 1
ATOM 810 O O . VAL A 1 132 ? -14.553 -88.705 -140.757 1.00 31.91 222 VAL A O 1
ATOM 814 N N . VAL A 1 133 ? -16.103 -90.285 -141.238 1.00 33.52 223 VAL A N 1
ATOM 815 C CA . VAL A 1 133 ? -15.280 -91.442 -140.890 1.00 35.69 223 VAL A CA 1
ATOM 816 C C . VAL A 1 133 ? -15.517 -92.511 -141.938 1.00 37.15 223 VAL A C 1
ATOM 817 O O . VAL A 1 133 ? -16.643 -92.670 -142.419 1.00 36.85 223 VAL A O 1
ATOM 829 N N . ARG A 1 135 ? -14.919 -96.567 -142.557 1.00 38.24 225 ARG A N 1
ATOM 830 C CA . ARG A 1 135 ? -14.667 -97.727 -141.696 1.00 40.82 225 ARG A CA 1
ATOM 831 C C . ARG A 1 135 ? -13.902 -98.908 -142.326 1.00 44.24 225 ARG A C 1
ATOM 832 O O . ARG A 1 135 ? -13.410 -99.770 -141.593 1.00 47.95 225 ARG A O 1
ATOM 840 N N . LEU A 1 136 ? -13.795 -98.973 -143.649 1.00 43.75 226 LEU A N 1
ATOM 841 C CA . LEU A 1 136 ? -12.840 -99.905 -144.298 1.00 46.02 226 LEU A CA 1
ATOM 842 C C . LEU A 1 136 ? -12.748 -101.348 -143.760 1.00 48.58 226 LEU A C 1
ATOM 843 O O . LEU A 1 136 ? -11.893 -101.641 -142.918 1.00 49.27 226 LEU A O 1
ATOM 848 N N . LEU A 1 137 ? -13.565 -102.259 -144.269 1.00 49.33 227 LEU A N 1
ATOM 849 C CA . LEU A 1 137 ? -13.487 -103.640 -143.811 1.00 50.98 227 LEU A CA 1
ATOM 850 C C . LEU A 1 137 ? -13.021 -104.565 -144.909 1.00 52.96 227 LEU A C 1
ATOM 851 O O . LEU A 1 137 ? -13.260 -104.310 -146.100 1.00 53.27 227 LEU A O 1
ATOM 856 N N . ASP A 1 138 ? -12.361 -105.644 -144.503 1.00 55.51 228 ASP A N 1
ATOM 857 C CA . ASP A 1 138 ? -12.062 -106.734 -145.426 1.00 60.42 228 ASP A CA 1
ATOM 858 C C . ASP A 1 138 ? -13.347 -107.525 -145.727 1.00 62.00 228 ASP A C 1
ATOM 859 O O . ASP A 1 138 ? -13.930 -108.152 -144.837 1.00 62.92 228 ASP A O 1
ATOM 864 N N . LYS A 1 139 ? -13.778 -107.474 -146.985 1.00 63.77 229 LYS A N 1
ATOM 865 C CA . LYS A 1 139 ? -14.980 -108.170 -147.439 1.00 66.52 229 LYS A CA 1
ATOM 866 C C . LYS A 1 139 ? -14.924 -109.694 -147.233 1.00 68.46 229 LYS A C 1
ATOM 867 O O . LYS A 1 139 ? -15.966 -110.337 -147.083 1.00 68.97 229 LYS A O 1
ATOM 873 N N . ASN A 1 140 ? -13.713 -110.256 -147.205 1.00 69.69 230 ASN A N 1
ATOM 874 C CA . ASN A 1 140 ? -13.527 -111.708 -147.112 1.00 70.35 230 ASN A CA 1
ATOM 875 C C . ASN A 1 140 ? -13.641 -112.348 -145.715 1.00 69.84 230 ASN A C 1
ATOM 876 O O . ASN A 1 140 ? -14.048 -113.510 -145.602 1.00 69.79 230 ASN A O 1
ATOM 881 N N . ALA A 1 141 ? -13.277 -111.620 -144.660 1.00 69.04 231 ALA A N 1
ATOM 882 C CA . ALA A 1 141 ? -13.343 -112.177 -143.298 1.00 67.82 231 ALA A CA 1
ATOM 883 C C . ALA A 1 141 ? -14.796 -112.456 -142.885 1.00 67.24 231 ALA A C 1
ATOM 884 O O . ALA A 1 141 ? -15.064 -113.245 -141.973 1.00 67.09 231 ALA A O 1
ATOM 886 N N . THR A 1 142 ? -15.713 -111.803 -143.595 1.00 66.31 232 THR A N 1
ATOM 887 C CA . THR A 1 142 ? -17.156 -111.923 -143.407 1.00 64.86 232 THR A CA 1
ATOM 888 C C . THR A 1 142 ? -17.690 -113.234 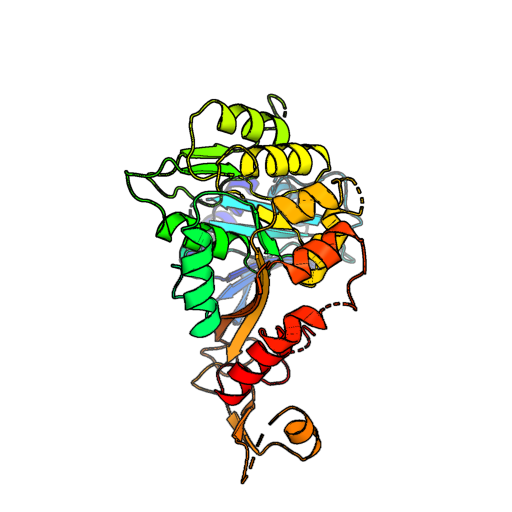-144.020 1.00 64.07 232 THR A C 1
ATOM 889 O O . THR A 1 142 ? -18.784 -113.694 -143.681 1.00 64.00 232 THR A O 1
ATOM 893 N N . ARG A 1 143 ? -16.883 -113.843 -144.892 1.00 62.73 233 ARG A N 1
ATOM 894 C CA . ARG A 1 143 ? -17.238 -115.063 -145.621 1.00 60.52 233 ARG A CA 1
ATOM 895 C C . ARG A 1 143 ? -16.868 -116.343 -144.859 1.00 56.75 233 ARG A C 1
ATOM 896 O O . ARG A 1 143 ? -15.793 -116.916 -145.058 1.00 58.68 233 ARG A O 1
ATOM 904 N N . LEU A 1 144 ? -17.769 -116.800 -143.997 1.00 51.37 234 LEU A N 1
ATOM 905 C CA . LEU A 1 144 ? -17.538 -118.037 -143.255 1.00 46.83 234 LEU A CA 1
ATOM 906 C C . LEU A 1 144 ? -18.366 -119.231 -143.758 1.00 43.90 234 LEU A C 1
ATOM 907 O O . LEU A 1 144 ? -19.366 -119.053 -144.456 1.00 41.85 234 LEU A O 1
ATOM 912 N N . ASP A 1 145 ? -17.918 -120.446 -143.440 1.00 42.06 235 ASP A N 1
ATOM 913 C CA . ASP A 1 145 ? -18.722 -121.640 -143.712 1.00 41.03 235 ASP A CA 1
ATOM 914 C C . ASP A 1 145 ? -19.580 -122.022 -142.511 1.00 39.36 235 ASP A C 1
ATOM 915 O O . ASP A 1 145 ? -19.304 -121.591 -141.395 1.00 39.52 235 ASP A O 1
ATOM 920 N N . LEU A 1 146 ? -20.603 -122.850 -142.749 1.00 37.74 236 LEU A N 1
ATOM 921 C CA . LEU A 1 146 ? -21.677 -123.081 -141.790 1.00 34.03 236 LEU A CA 1
ATOM 922 C C . LEU A 1 146 ? -21.185 -123.611 -140.454 1.00 35.08 236 LEU A C 1
ATOM 923 O O . LEU A 1 146 ? -21.868 -123.475 -139.443 1.00 37.34 236 LEU A O 1
ATOM 928 N N . HIS A 1 147 ? -19.997 -124.188 -140.426 1.00 35.34 237 HIS A N 1
ATOM 929 C CA . HIS A 1 147 ? -19.497 -124.747 -139.174 1.00 37.86 237 HIS A CA 1
ATOM 930 C C . HIS A 1 147 ? -18.555 -123.805 -138.440 1.00 35.53 237 HIS A C 1
ATOM 931 O O . HIS A 1 147 ? -17.987 -124.180 -137.426 1.00 34.05 237 HIS A O 1
ATOM 938 N N . SER A 1 148 ? -18.459 -122.570 -138.946 1.00 33.37 238 SER A N 1
ATOM 939 C CA . SER A 1 148 ? -17.606 -121.509 -138.407 1.00 31.72 238 SER A CA 1
ATOM 940 C C . SER A 1 148 ? -18.406 -120.299 -137.919 1.00 30.91 238 SER A C 1
ATOM 941 O O . SER A 1 148 ? -17.891 -119.174 -137.902 1.00 30.14 238 SER A O 1
ATOM 944 N N . LEU A 1 149 ? -19.664 -120.511 -137.529 1.00 30.02 239 LEU A N 1
ATOM 945 C CA . LEU A 1 149 ? -20.506 -119.396 -137.100 1.00 27.34 239 LEU A CA 1
ATOM 946 C C . LEU A 1 149 ? -20.687 -119.405 -135.609 1.00 24.76 239 LEU A C 1
ATOM 947 O O . LEU A 1 149 ? -21.332 -118.535 -135.056 1.00 24.89 239 LEU A O 1
ATOM 952 N N . GLY A 1 150 ? -20.117 -120.399 -134.963 1.00 24.93 240 GLY A N 1
ATOM 953 C CA . GLY A 1 150 ? -20.267 -120.545 -133.534 1.00 26.41 240 GLY A CA 1
ATOM 954 C C . GLY A 1 150 ? -21.508 -121.287 -133.078 1.00 28.05 240 GLY A C 1
ATOM 955 O O . GLY A 1 150 ? -21.860 -121.209 -131.898 1.00 29.08 240 GLY A O 1
ATOM 964 N N . THR A 1 152 ? -23.679 -124.021 -131.519 1.00 27.08 242 THR A N 1
ATOM 965 C CA . THR A 1 152 ? -23.472 -125.154 -130.630 1.00 29.06 242 THR A CA 1
ATOM 966 C C . THR A 1 152 ? -23.919 -126.404 -131.343 1.00 28.80 242 THR A C 1
ATOM 967 O O . THR A 1 152 ? -24.671 -126.330 -132.315 1.00 29.44 242 THR A O 1
ATOM 971 N N . ALA A 1 153 ? -23.457 -127.548 -130.844 1.00 27.84 243 ALA A N 1
ATOM 972 C CA . ALA A 1 153 ? -23.537 -128.813 -131.556 1.00 25.79 243 ALA A CA 1
ATOM 973 C C . ALA A 1 153 ? -24.964 -129.113 -131.957 1.00 29.85 243 ALA A C 1
ATOM 974 O O . ALA A 1 153 ? -25.232 -129.434 -133.116 1.00 32.12 243 ALA A O 1
ATOM 976 N N . HIS A 1 154 ? -25.884 -128.959 -131.002 1.00 31.99 244 HIS A N 1
ATOM 977 C CA . HIS A 1 154 ? -27.308 -129.169 -131.244 1.00 31.49 244 HIS A CA 1
ATOM 978 C C . HIS A 1 154 ? -27.881 -128.264 -132.330 1.00 27.96 244 HIS A C 1
ATOM 979 O O . HIS A 1 154 ? -28.500 -128.743 -133.264 1.00 31.36 244 HIS A O 1
ATOM 986 N N . ASN A 1 155 ? -27.683 -126.961 -132.199 1.00 26.68 245 ASN A N 1
ATOM 987 C CA . ASN A 1 155 ? -28.216 -125.968 -133.152 1.00 23.89 245 ASN A CA 1
ATOM 988 C C . ASN A 1 155 ? -27.622 -126.204 -134.528 1.00 22.73 245 ASN A C 1
ATOM 989 O O . ASN A 1 155 ? -28.299 -126.093 -135.532 1.00 21.85 245 ASN A O 1
ATOM 994 N N . HIS A 1 156 ? -26.341 -126.543 -134.553 1.00 24.09 246 HIS A N 1
ATOM 995 C CA . HIS A 1 156 ? -25.627 -126.839 -135.786 1.00 23.51 246 HIS A CA 1
ATOM 996 C C . HIS A 1 156 ? -26.200 -128.088 -136.474 1.00 22.82 246 HIS A C 1
ATOM 997 O O . HIS A 1 156 ? -26.446 -128.085 -137.682 1.00 24.58 246 HIS A O 1
ATOM 1004 N N . ASP A 1 157 ? -26.426 -129.138 -135.702 1.00 20.73 247 ASP A N 1
ATOM 1005 C CA . ASP A 1 157 ? -27.022 -130.354 -136.226 1.00 22.91 247 ASP A CA 1
ATOM 1006 C C . ASP A 1 157 ? -28.424 -130.125 -136.803 1.00 21.20 247 ASP A C 1
ATOM 1007 O O . ASP A 1 157 ? -28.686 -130.471 -137.961 1.00 19.65 247 ASP A O 1
ATOM 1012 N N . ASN A 1 158 ? -29.285 -129.497 -136.002 1.00 20.17 248 ASN A N 1
ATOM 1013 C CA . ASN A 1 158 ? -30.663 -129.163 -136.401 1.00 20.55 248 ASN A CA 1
ATOM 1014 C C . ASN A 1 158 ? -30.818 -128.182 -137.548 1.00 20.59 248 ASN A C 1
ATOM 1015 O O . ASN A 1 158 ? -31.712 -128.350 -138.382 1.00 22.88 248 ASN A O 1
ATOM 1020 N N . PHE A 1 159 ? -29.955 -127.166 -137.603 1.00 19.27 249 PHE A N 1
ATOM 1021 C CA . PHE A 1 159 ? -29.941 -126.252 -138.731 1.00 18.16 249 PHE A CA 1
ATOM 1022 C C . PHE A 1 159 ? -29.498 -126.945 -140.035 1.00 19.29 249 PHE A C 1
ATOM 1023 O O . PHE A 1 159 ? -29.959 -126.589 -141.108 1.00 17.61 249 PHE A O 1
ATOM 1031 N N . ARG A 1 160 ? -28.602 -127.929 -139.954 1.00 21.85 250 ARG A N 1
ATOM 1032 C CA . ARG A 1 160 ? -28.184 -128.612 -141.175 1.00 23.71 250 ARG A CA 1
ATOM 1033 C C . ARG A 1 160 ? -29.286 -129.525 -141.688 1.00 24.35 250 ARG A C 1
ATOM 1034 O O . ARG A 1 160 ? -29.331 -129.811 -142.879 1.00 23.63 250 ARG A O 1
ATOM 1042 N N . ARG A 1 161 ? -30.147 -130.005 -140.787 1.00 23.44 251 ARG A N 1
ATOM 1043 C CA . ARG A 1 161 ? -31.257 -130.868 -141.191 1.00 26.11 251 ARG A CA 1
ATOM 1044 C C . ARG A 1 161 ? -32.408 -130.017 -141.711 1.00 27.80 251 ARG A C 1
ATOM 1045 O O . ARG A 1 161 ? -33.154 -130.428 -142.587 1.00 31.67 251 ARG A O 1
ATOM 1053 N N . LEU A 1 162 ? -32.549 -128.823 -141.160 1.00 27.54 252 LEU A N 1
ATOM 1054 C CA . LEU A 1 162 ? -33.571 -127.911 -141.595 1.00 26.86 252 LEU A CA 1
ATOM 1055 C C . LEU A 1 162 ? -33.334 -127.432 -143.013 1.00 27.12 252 LEU A C 1
ATOM 1056 O O . LEU A 1 162 ? -34.28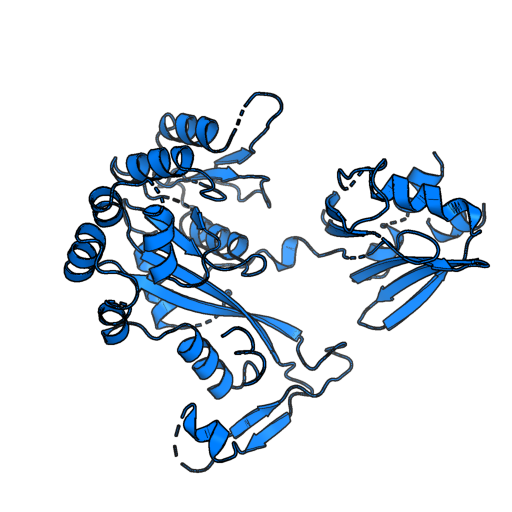5 -127.351 -143.804 1.00 24.25 252 LEU A O 1
ATOM 1061 N N . ILE A 1 163 ? -32.079 -127.109 -143.348 1.00 27.61 253 ILE A N 1
ATOM 1062 C CA . ILE A 1 163 ? -31.797 -126.539 -144.686 1.00 27.29 253 ILE A CA 1
ATOM 1063 C C . ILE A 1 163 ? -31.820 -127.565 -145.814 1.00 28.21 253 ILE A C 1
ATOM 1064 O O . ILE A 1 163 ? -31.941 -127.210 -146.984 1.00 29.73 253 ILE A O 1
ATOM 1069 N N . LYS A 1 164 ? -31.742 -128.839 -145.452 1.00 28.90 254 LYS A N 1
ATOM 1070 C CA . LYS A 1 164 ? -31.817 -129.924 -146.413 1.00 29.54 254 LYS A CA 1
ATOM 1071 C C . LYS A 1 164 ? -33.258 -130.391 -146.707 1.00 32.47 254 LYS A C 1
ATOM 1072 O O . LYS A 1 164 ? -33.464 -131.357 -147.455 1.00 34.21 254 LYS A O 1
ATOM 1078 N N . ARG A 1 165 ? -34.249 -129.727 -146.116 1.00 32.80 255 ARG A N 1
ATOM 1079 C CA . ARG A 1 165 ? -35.650 -130.094 -146.340 1.00 32.28 255 ARG A CA 1
ATOM 1080 C C . ARG A 1 165 ? -36.142 -129.659 -147.726 1.00 31.82 255 ARG A C 1
ATOM 1081 O O . ARG A 1 165 ? -35.654 -128.679 -148.272 1.00 32.37 255 ARG A O 1
ATOM 1089 N N . PRO A 1 166 ? -37.099 -130.395 -148.295 1.00 30.57 256 PRO A N 1
ATOM 1090 C CA . PRO A 1 166 ? -37.562 -130.129 -149.667 1.00 29.91 256 PRO A CA 1
ATOM 1091 C C . PRO A 1 166 ? -38.274 -128.788 -149.823 1.00 28.97 256 PRO A C 1
ATOM 1092 O O . PRO A 1 166 ? -38.111 -128.180 -150.862 1.00 31.35 256 PRO A O 1
ATOM 1096 N N . HIS A 1 167 ? -39.059 -128.360 -148.843 1.00 27.69 257 HIS A N 1
ATOM 1097 C CA . HIS A 1 167 ? -39.820 -127.122 -148.985 1.00 29.79 257 HIS A CA 1
ATOM 1098 C C . HIS A 1 167 ? -40.189 -126.471 -147.644 1.00 29.89 257 HIS A C 1
ATOM 1099 O O . HIS A 1 167 ? -40.125 -127.116 -146.603 1.00 30.56 257 HIS A O 1
ATOM 1106 N N . GLY A 1 168 ? -40.579 -125.197 -147.692 1.00 30.10 258 GLY A N 1
ATOM 1107 C CA . GLY A 1 168 ? -40.900 -124.403 -146.509 1.00 28.61 258 GLY A CA 1
ATOM 1108 C C . GLY A 1 168 ? -39.987 -123.185 -146.347 1.00 27.82 258 GLY A C 1
ATOM 1109 O O . GLY A 1 168 ? -38.970 -123.080 -147.034 1.00 26.32 258 GLY A O 1
ATOM 1110 N N . ILE A 1 169 ? -40.340 -122.275 -145.434 1.00 26.35 259 ILE A N 1
ATOM 1111 C CA . ILE A 1 169 ? -39.553 -121.078 -145.191 1.00 24.77 259 ILE A CA 1
ATOM 1112 C C . ILE A 1 169 ? -38.588 -121.225 -144.022 1.00 24.42 259 ILE A C 1
ATOM 1113 O O . ILE A 1 169 ? -38.991 -121.581 -142.930 1.00 23.68 259 ILE A O 1
ATOM 1118 N N . ILE A 1 170 ? -37.312 -120.932 -144.239 1.00 25.92 260 ILE A N 1
ATOM 1119 C CA . ILE A 1 170 ? -36.372 -120.811 -143.124 1.00 24.50 260 ILE A CA 1
ATOM 1120 C C . ILE A 1 170 ? -35.977 -119.355 -143.033 1.00 24.05 260 ILE A C 1
ATOM 1121 O O . ILE A 1 170 ? -35.555 -118.739 -144.024 1.00 21.76 260 ILE A O 1
ATOM 1126 N N . LEU A 1 171 ? -36.144 -118.790 -141.845 1.00 23.85 261 LEU A N 1
ATOM 1127 C CA . LEU A 1 171 ? -35.840 -117.389 -141.642 1.00 22.71 261 LEU A CA 1
ATOM 1128 C C . LEU A 1 171 ? -34.693 -117.224 -140.675 1.00 21.72 261 LEU A C 1
ATOM 1129 O O . LEU A 1 171 ? -34.616 -117.906 -139.625 1.00 16.54 261 LEU A O 1
ATOM 1134 N N . VAL A 1 172 ? -33.781 -116.323 -141.034 1.00 20.88 262 VAL A N 1
ATOM 1135 C CA . VAL A 1 172 ? -32.738 -115.963 -140.104 1.00 19.22 262 VAL A CA 1
ATOM 1136 C C . VAL A 1 172 ? -33.102 -114.579 -139.633 1.00 20.81 262 VAL A C 1
ATOM 1137 O O . VAL A 1 172 ? -33.307 -113.685 -140.464 1.00 20.66 262 VAL A O 1
ATOM 1141 N N . THR A 1 173 ? -33.222 -114.407 -138.313 1.00 19.48 263 THR A N 1
ATOM 1142 C CA . THR A 1 173 ? -33.659 -113.118 -137.768 1.00 24.95 263 THR A CA 1
ATOM 1143 C C . THR A 1 173 ? -32.730 -112.484 -136.725 1.00 24.27 263 THR A C 1
ATOM 1144 O O . THR A 1 173 ? -31.930 -113.164 -136.102 1.00 25.66 263 THR A O 1
ATOM 1148 N N . GLY A 1 174 ? -32.869 -111.179 -136.536 1.00 24.58 264 GLY A N 1
ATOM 1149 C CA . GLY A 1 174 ? -32.094 -110.454 -135.543 1.00 26.69 264 GLY A CA 1
ATOM 1150 C C . GLY A 1 174 ? -31.891 -109.042 -136.012 1.00 29.44 264 GLY A C 1
ATOM 1151 O O . GLY A 1 174 ? -32.187 -108.749 -137.172 1.00 30.56 264 GLY A O 1
ATOM 1152 N N . PRO A 1 175 ? -31.353 -108.175 -135.152 1.00 30.57 265 PRO A N 1
ATOM 1153 C CA . PRO A 1 175 ? -31.165 -106.758 -135.498 1.00 31.61 265 PRO A CA 1
ATOM 1154 C C . PRO A 1 175 ? -30.007 -106.553 -136.487 1.00 34.04 265 PRO A C 1
ATOM 1155 O O . PRO A 1 175 ? -29.262 -107.508 -136.719 1.00 33.96 265 PRO A O 1
ATOM 1159 N N . THR A 1 176 ? -29.859 -105.355 -137.060 1.00 35.67 266 THR A N 1
ATOM 1160 C CA . THR A 1 176 ? -28.785 -105.097 -138.030 1.00 38.95 266 THR A CA 1
ATOM 1161 C C . THR A 1 176 ? -27.426 -105.302 -137.354 1.00 38.00 266 THR A C 1
ATOM 1162 O O . THR A 1 176 ? -27.251 -104.966 -136.195 1.00 37.06 266 THR A O 1
ATOM 1166 N N . GLY A 1 177 ? -26.491 -105.923 -138.057 1.00 38.77 267 GLY A N 1
ATOM 1167 C CA . GLY A 1 177 ? -25.219 -106.275 -137.447 1.00 39.76 267 GLY A CA 1
ATOM 1168 C C . GLY A 1 177 ? -25.234 -107.628 -136.749 1.00 39.56 267 GLY A C 1
ATOM 1169 O O . GLY A 1 177 ? -24.269 -107.993 -136.072 1.00 40.49 267 GLY A O 1
ATOM 1170 N N . SER A 1 178 ? -26.320 -108.383 -136.911 1.00 36.07 268 SER A N 1
ATOM 1171 C CA . SER A 1 178 ? -26.385 -109.736 -136.370 1.00 33.60 268 SER A CA 1
ATOM 1172 C C . SER A 1 178 ? -25.625 -110.740 -137.229 1.00 31.39 268 SER A C 1
ATOM 1173 O O . SER A 1 178 ? -25.384 -111.875 -136.808 1.00 30.54 268 SER A O 1
ATOM 1176 N N . GLY A 1 179 ? -25.269 -110.327 -138.441 1.00 29.21 269 GLY A N 1
ATOM 1177 C CA . GLY A 1 179 ? -24.593 -111.210 -139.372 1.00 26.84 269 GLY A CA 1
ATOM 1178 C C . GLY A 1 179 ? -25.497 -112.223 -140.073 1.00 23.77 269 GLY A C 1
ATOM 1179 O O . GLY A 1 179 ? -25.056 -113.319 -140.368 1.00 22.40 269 GLY A O 1
ATOM 1180 N N . LYS A 1 180 ? -26.736 -111.830 -140.362 1.00 22.84 270 LYS A N 1
ATOM 1181 C CA . LYS A 1 180 ? -27.736 -112.677 -141.021 1.00 22.94 270 LYS A CA 1
ATOM 1182 C C . LYS A 1 180 ? -27.362 -112.993 -142.473 1.00 25.58 270 LYS A C 1
ATOM 1183 O O . LYS A 1 180 ? -27.721 -114.048 -143.003 1.00 28.45 270 LYS A O 1
ATOM 1189 N N . SER A 1 181 ? -26.625 -112.090 -143.113 1.00 26.13 271 SER A N 1
ATOM 1190 C CA . SER A 1 181 ? -26.167 -112.327 -144.479 1.00 26.64 271 SER A CA 1
ATOM 1191 C C . SER A 1 181 ? -25.156 -113.473 -144.531 1.00 24.33 271 SER A C 1
ATOM 1192 O O . SER A 1 181 ? -25.310 -114.389 -145.312 1.00 26.62 271 SER A O 1
ATOM 1195 N N . THR A 1 182 ? -24.148 -113.410 -143.674 1.00 23.08 272 THR A N 1
ATOM 1196 C CA . THR A 1 182 ? -23.152 -114.460 -143.499 1.00 22.48 272 THR A CA 1
ATOM 1197 C C . THR A 1 182 ? -23.759 -115.838 -143.286 1.00 22.69 272 THR A C 1
ATOM 1198 O O . THR A 1 182 ? -23.368 -116.789 -143.948 1.00 23.62 272 THR A O 1
ATOM 1202 N N . THR A 1 183 ? -24.736 -115.962 -142.400 1.00 23.26 273 THR A N 1
ATOM 1203 C CA . THR A 1 183 ? -25.262 -117.306 -142.169 1.00 26.08 273 THR A CA 1
ATOM 1204 C C . THR A 1 183 ? -26.091 -117.874 -143.313 1.00 24.55 273 THR A C 1
ATOM 1205 O O . THR A 1 183 ? -25.965 -119.062 -143.634 1.00 24.94 273 THR A O 1
ATOM 1209 N N . LEU A 1 184 ? -26.888 -117.022 -143.951 1.00 24.75 274 LEU A N 1
ATOM 1210 C CA . LEU A 1 184 ? -27.581 -117.387 -145.188 1.00 24.37 274 LEU A CA 1
ATOM 1211 C C . LEU A 1 184 ? -26.604 -117.918 -146.212 1.00 26.10 274 LEU A C 1
ATOM 1212 O O . LEU A 1 184 ? -26.763 -119.036 -146.701 1.00 28.16 274 LEU A O 1
ATOM 1217 N N . TYR A 1 185 ? -25.575 -117.128 -146.517 1.00 25.81 275 TYR A N 1
ATOM 1218 C CA . TYR A 1 185 ? -24.522 -117.547 -147.451 1.00 26.26 275 TYR A CA 1
ATOM 1219 C C . TYR A 1 185 ? -23.858 -118.865 -147.079 1.00 22.61 275 TYR A C 1
ATOM 1220 O O . TYR A 1 185 ? -23.579 -119.679 -147.959 1.00 23.15 275 TYR A O 1
ATOM 1229 N N . ALA A 1 186 ? -23.620 -119.085 -145.783 1.00 20.56 276 ALA A N 1
ATOM 1230 C CA . ALA A 1 186 ? -22.979 -120.330 -145.319 1.00 18.59 276 ALA A CA 1
ATOM 1231 C C . ALA A 1 186 ? -23.905 -121.527 -145.571 1.00 18.88 276 ALA A C 1
ATOM 1232 O O . ALA A 1 186 ? -23.462 -122.587 -146.014 1.00 14.96 276 ALA A O 1
ATOM 1234 N N . GLY A 1 187 ? -25.187 -121.309 -145.293 1.00 20.26 277 GLY A N 1
ATOM 1235 C CA . GLY A 1 187 ? -26.224 -122.294 -145.500 1.00 23.08 277 GLY A CA 1
ATOM 1236 C C . GLY A 1 187 ? -26.410 -122.630 -146.966 1.00 25.35 277 GLY A C 1
ATOM 1237 O O . GLY A 1 187 ? -26.446 -123.817 -147.298 1.00 25.27 277 GLY A O 1
ATOM 1238 N N . LEU A 1 188 ? -26.499 -121.605 -147.830 1.00 24.68 278 LEU A N 1
ATOM 1239 C CA . LEU A 1 188 ? -26.623 -121.820 -149.271 1.00 25.83 278 LEU A CA 1
ATOM 1240 C C . LEU A 1 188 ? -25.437 -122.638 -149.755 1.00 29.57 278 LEU A C 1
ATOM 1241 O O . LEU A 1 188 ? -25.598 -123.555 -150.557 1.00 29.47 278 LEU A O 1
ATOM 1246 N N . GLN A 1 189 ? -24.252 -122.316 -149.240 1.00 31.86 279 GLN A N 1
ATOM 1247 C CA . GLN A 1 189 ? -23.016 -122.971 -149.675 1.00 32.65 279 GLN A CA 1
ATOM 1248 C C . GLN A 1 189 ? -23.012 -124.448 -149.290 1.00 31.67 279 GLN A C 1
ATOM 1249 O O . GLN A 1 189 ? -22.543 -125.308 -150.059 1.00 31.64 279 GLN A O 1
ATOM 1255 N N . GLU A 1 190 ? -23.568 -124.740 -148.115 1.00 29.91 280 GLU A N 1
ATOM 1256 C CA . GLU A 1 190 ? -23.752 -126.117 -147.661 1.00 29.74 280 GLU A CA 1
ATOM 1257 C C . GLU A 1 190 ? -24.654 -126.928 -148.607 1.00 29.07 280 GLU A C 1
ATOM 1258 O O . GLU A 1 190 ? -24.579 -128.146 -148.619 1.00 29.95 280 GLU A O 1
ATOM 1264 N N . LEU A 1 191 ? -25.479 -126.238 -149.398 1.00 28.12 281 LEU A N 1
ATOM 1265 C CA . LEU A 1 191 ? -26.429 -126.865 -150.323 1.00 27.23 281 LEU A CA 1
ATOM 1266 C C . LEU A 1 191 ? -25.965 -126.775 -151.767 1.00 28.65 281 LEU A C 1
ATOM 1267 O O . LEU A 1 191 ? -26.556 -127.386 -152.653 1.00 32.20 281 LEU A O 1
ATOM 1272 N N . ASN A 1 192 ? -24.924 -125.996 -152.022 1.00 27.75 282 ASN A N 1
ATOM 1273 C CA . ASN A 1 192 ? -24.533 -125.728 -153.396 1.00 30.28 282 ASN A CA 1
ATOM 1274 C C . ASN A 1 192 ? -23.916 -126.956 -154.076 1.00 33.03 282 ASN A C 1
ATOM 1275 O O . ASN A 1 192 ? -22.704 -127.073 -154.204 1.00 33.99 282 ASN A O 1
ATOM 1280 N N . SER A 1 193 ? -24.786 -127.873 -154.486 1.00 35.63 283 SER A N 1
ATOM 1281 C CA . SER A 1 193 ? -24.421 -129.061 -155.247 1.00 34.77 283 SER A CA 1
ATOM 1282 C C . SER A 1 193 ? -25.154 -128.975 -156.573 1.00 35.33 283 SER A C 1
ATOM 1283 O O . SER A 1 193 ? -26.227 -128.351 -156.662 1.00 34.73 283 SER A O 1
ATOM 1286 N N . SER A 1 194 ? -24.597 -129.605 -157.606 1.00 36.00 284 SER A N 1
ATOM 1287 C CA . SER A 1 194 ? -25.152 -129.477 -158.956 1.00 35.26 284 SER A CA 1
ATOM 1288 C C . SER A 1 194 ? -26.539 -130.139 -159.104 1.00 34.32 284 SER A C 1
ATOM 1289 O O . SER A 1 194 ? -27.213 -129.977 -160.138 1.00 33.62 284 SER A O 1
ATOM 1292 N N . GLU A 1 195 ? -26.950 -130.866 -158.061 1.00 33.72 285 GLU A N 1
ATOM 1293 C CA . GLU A 1 195 ? -28.263 -131.515 -157.984 1.00 33.33 285 GLU A CA 1
ATOM 1294 C C . GLU A 1 195 ? -29.341 -130.513 -157.544 1.00 30.06 285 GLU A C 1
ATOM 1295 O O . GLU A 1 195 ? -30.529 -130.747 -157.720 1.00 30.25 285 GLU A O 1
ATOM 1301 N N . ARG A 1 196 ? -28.937 -129.382 -156.985 1.00 28.81 286 ARG A N 1
ATOM 1302 C CA . ARG A 1 196 ? -29.921 -128.334 -156.690 1.00 26.54 286 ARG A CA 1
ATOM 1303 C C . ARG A 1 196 ? -29.762 -127.149 -157.617 1.00 23.61 286 ARG A C 1
ATOM 1304 O O . ARG A 1 196 ? -28.713 -126.946 -158.170 1.00 25.49 286 ARG A O 1
ATOM 1312 N N . ASN A 1 197 ? -30.844 -126.418 -157.830 1.00 22.48 287 ASN A N 1
ATOM 1313 C CA . ASN A 1 197 ? -30.791 -125.151 -158.518 1.00 23.51 287 ASN A CA 1
ATOM 1314 C C . ASN A 1 197 ? -31.109 -124.058 -157.493 1.00 24.13 287 ASN A C 1
ATOM 1315 O O . ASN A 1 197 ? -32.277 -123.884 -157.095 1.00 24.64 287 ASN A O 1
ATOM 1320 N N . ILE A 1 198 ? -30.073 -123.349 -157.051 1.00 22.55 288 ILE A N 1
ATOM 1321 C CA . ILE A 1 198 ? -30.225 -122.337 -156.020 1.00 22.86 288 ILE A CA 1
ATOM 1322 C C . ILE A 1 198 ? -30.201 -120.964 -156.648 1.00 24.80 288 ILE A C 1
ATOM 1323 O O . ILE A 1 198 ? -29.198 -120.545 -157.246 1.00 28.59 288 ILE A O 1
ATOM 1328 N N . LEU A 1 199 ? -31.328 -120.275 -156.564 1.00 24.84 289 LEU A N 1
ATOM 1329 C CA . LEU A 1 199 ? -31.396 -118.895 -157.020 1.00 24.25 289 LEU A CA 1
ATOM 1330 C C . LEU A 1 199 ? -31.602 -117.937 -155.860 1.00 25.98 289 LEU A C 1
ATOM 1331 O O . LEU A 1 199 ? -32.114 -118.322 -154.806 1.00 29.39 289 LEU A O 1
ATOM 1336 N N . THR A 1 200 ? -31.197 -116.692 -156.068 1.00 26.54 290 THR A N 1
ATOM 1337 C CA . THR A 1 200 ? -31.156 -115.661 -155.039 1.00 28.23 290 THR A CA 1
ATOM 1338 C C . THR A 1 200 ? -31.606 -114.328 -155.639 1.00 26.91 290 THR A C 1
ATOM 1339 O O . THR A 1 200 ? -31.421 -114.086 -156.826 1.00 25.13 290 THR A O 1
ATOM 1343 N N . VAL A 1 201 ? -32.209 -113.473 -154.822 1.00 27.98 291 VAL A N 1
ATOM 1344 C CA . VAL A 1 201 ? -32.400 -112.071 -155.171 1.00 29.21 291 VAL A CA 1
ATOM 1345 C C . VAL A 1 201 ? -31.865 -111.245 -154.004 1.00 30.49 291 VAL A C 1
ATOM 1346 O O . VAL A 1 201 ? -32.209 -111.490 -152.851 1.00 32.90 291 VAL A O 1
ATOM 1350 N N . GLU A 1 202 ? -30.980 -110.300 -154.288 1.00 31.40 292 GLU A N 1
ATOM 1351 C CA . GLU A 1 202 ? -30.248 -109.607 -153.223 1.00 31.96 292 GLU A CA 1
ATOM 1352 C C . GLU A 1 202 ? -30.197 -108.102 -153.435 1.00 33.56 292 GLU A C 1
ATOM 1353 O O . GLU A 1 202 ? -30.284 -107.632 -154.566 1.00 33.92 292 GLU A O 1
ATOM 1359 N N . ASP A 1 203 ? -30.047 -107.361 -152.342 1.00 36.26 293 ASP A N 1
ATOM 1360 C CA . ASP A 1 203 ? -30.021 -105.899 -152.377 1.00 39.44 293 ASP A CA 1
ATOM 1361 C C . ASP A 1 203 ? -28.959 -105.268 -151.447 1.00 39.60 293 ASP A C 1
ATOM 1362 O O . ASP A 1 203 ? -29.303 -104.813 -150.356 1.00 37.90 293 ASP A O 1
ATOM 1367 N N . PRO A 1 204 ? -27.694 -105.193 -151.877 1.00 39.64 294 PRO A N 1
ATOM 1368 C CA . PRO A 1 204 ? -27.214 -105.754 -153.146 1.00 40.04 294 PRO A CA 1
ATOM 1369 C C . PRO A 1 204 ? -26.625 -107.136 -152.915 1.00 39.27 294 PRO A C 1
ATOM 1370 O O . PRO A 1 204 ? -26.682 -107.603 -151.784 1.00 42.24 294 PRO A O 1
ATOM 1374 N N . ILE A 1 205 ? -26.061 -107.759 -153.947 1.00 38.09 295 ILE A N 1
ATOM 1375 C CA . ILE A 1 205 ? -25.326 -109.008 -153.784 1.00 37.86 295 ILE A CA 1
ATOM 1376 C C . ILE A 1 205 ? -24.087 -108.721 -152.961 1.00 39.27 295 ILE A C 1
ATOM 1377 O O . ILE A 1 205 ? -23.376 -107.761 -153.242 1.00 41.16 295 ILE A O 1
ATOM 1382 N N . GLU A 1 206 ? -23.830 -109.530 -151.939 1.00 39.58 296 GLU A N 1
ATOM 1383 C CA . GLU A 1 206 ? -22.634 -109.338 -151.119 1.00 42.29 296 GLU A CA 1
ATOM 1384 C C . GLU A 1 206 ? -21.367 -109.785 -151.852 1.00 44.59 296 GLU A C 1
ATOM 1385 O O . GLU A 1 206 ? -20.424 -109.008 -151.994 1.00 44.62 296 GLU A O 1
ATOM 1391 N N . PHE A 1 207 ? -21.340 -111.043 -152.291 1.00 46.17 297 PHE A N 1
ATOM 1392 C CA . PHE A 1 207 ? -20.326 -111.507 -153.244 1.00 46.02 297 PHE A CA 1
ATOM 1393 C C . PHE A 1 207 ? -20.842 -112.702 -154.040 1.00 43.22 297 PHE A C 1
ATOM 1394 O O . PHE A 1 207 ? -21.897 -113.236 -153.713 1.00 43.02 297 PHE A O 1
ATOM 1402 N N . ASP A 1 208 ? -20.115 -113.087 -155.091 1.00 40.49 298 ASP A N 1
ATOM 1403 C CA . ASP A 1 208 ? -20.499 -114.229 -155.916 1.00 41.17 298 ASP A CA 1
ATOM 1404 C C . ASP A 1 208 ? -20.189 -115.571 -155.244 1.00 40.03 298 ASP A C 1
ATOM 1405 O O . ASP A 1 208 ? -19.112 -115.738 -154.673 1.00 40.10 298 ASP A O 1
ATOM 1410 N N . ILE A 1 209 ? -21.125 -116.521 -155.297 1.00 39.99 299 ILE A N 1
ATOM 1411 C CA . ILE A 1 209 ? -20.865 -117.850 -154.721 1.00 40.95 299 ILE A CA 1
ATOM 1412 C C . ILE A 1 209 ? -20.357 -118.881 -155.733 1.00 43.60 299 ILE A C 1
ATOM 1413 O O . ILE A 1 209 ? -19.478 -119.699 -155.387 1.00 47.01 299 ILE A O 1
ATOM 1418 N N . ASP A 1 210 ? -20.859 -118.825 -156.968 1.00 40.84 300 ASP A N 1
ATOM 1419 C CA . ASP A 1 210 ? -20.386 -119.721 -158.039 1.00 40.94 300 ASP A CA 1
ATOM 1420 C C . ASP A 1 210 ? -21.076 -121.064 -157.954 1.00 40.51 300 ASP A C 1
ATOM 1421 O O . ASP A 1 210 ? -20.748 -121.893 -157.097 1.00 40.27 300 ASP A O 1
ATOM 1426 N N . GLY A 1 211 ? -22.032 -121.265 -158.854 1.00 38.10 301 GLY A N 1
ATOM 1427 C CA . GLY A 1 211 ? -22.882 -122.431 -158.811 1.00 38.77 301 GLY A CA 1
ATOM 1428 C C . GLY A 1 211 ? -24.285 -121.982 -158.451 1.00 37.93 301 GLY A C 1
ATOM 1429 O O . GLY A 1 211 ? -25.264 -122.720 -158.622 1.00 36.76 301 GLY A O 1
ATOM 1430 N N . ILE A 1 212 ? -24.361 -120.745 -157.970 1.00 35.58 302 ILE A N 1
ATOM 1431 C CA . ILE A 1 212 ? -25.589 -120.166 -157.483 1.00 34.37 302 ILE A CA 1
ATOM 1432 C C . ILE A 1 212 ? -25.910 -118.955 -158.319 1.00 34.14 302 ILE A C 1
ATOM 1433 O O . ILE A 1 212 ? -25.100 -118.014 -158.414 1.00 34.53 302 ILE A O 1
ATOM 1438 N N . GLY A 1 213 ? -27.092 -118.970 -158.930 1.00 34.01 303 GLY A N 1
ATOM 1439 C CA . GLY A 1 213 ? -27.553 -117.823 -159.697 1.00 31.55 303 GLY A CA 1
ATOM 1440 C C . GLY A 1 213 ? -27.973 -116.704 -158.765 1.00 30.88 303 GLY A C 1
ATOM 1441 O O . GLY A 1 213 ? -28.876 -116.863 -157.950 1.00 29.89 303 GLY A O 1
ATOM 1442 N N . GLN A 1 214 ? -27.308 -115.565 -158.882 1.00 31.25 304 GLN A N 1
ATOM 1443 C CA . GLN A 1 214 ? -27.538 -114.443 -157.990 1.00 29.02 304 GLN A CA 1
ATOM 1444 C C . GLN A 1 214 ? -28.071 -113.273 -158.784 1.00 32.19 304 GLN A C 1
ATOM 1445 O O . GLN A 1 214 ? -27.572 -112.973 -159.865 1.00 33.76 304 GLN A O 1
ATOM 1451 N N . THR A 1 215 ? -29.101 -112.626 -158.253 1.00 34.90 305 THR A N 1
ATOM 1452 C CA . THR A 1 215 ? -29.780 -111.545 -158.945 1.00 36.77 305 THR A CA 1
ATOM 1453 C C . THR A 1 215 ? -29.834 -110.330 -158.039 1.00 38.27 305 THR A C 1
ATOM 1454 O O . THR A 1 215 ? -30.080 -110.456 -156.835 1.00 39.13 305 THR A O 1
ATOM 1458 N N . GLN A 1 216 ? -29.586 -109.156 -158.609 1.00 37.82 306 GLN A N 1
ATOM 1459 C CA . GLN A 1 216 ? -29.534 -107.937 -157.814 1.00 40.27 306 GLN A CA 1
ATOM 1460 C C . GLN A 1 216 ? -30.731 -107.040 -158.059 1.00 39.90 306 GLN A C 1
ATOM 1461 O O . GLN A 1 216 ? -31.138 -106.850 -159.197 1.00 39.76 306 GLN A O 1
ATOM 1467 N N . VAL A 1 217 ? -31.293 -106.483 -156.994 1.00 40.05 307 VAL A N 1
ATOM 1468 C CA . VAL A 1 217 ? -32.399 -105.558 -157.177 1.00 41.29 307 VAL A CA 1
ATOM 1469 C C . VAL A 1 217 ? -31.902 -104.240 -157.757 1.00 43.33 307 VAL A C 1
ATOM 1470 O O . VAL A 1 217 ? -31.016 -103.550 -157.208 1.00 44.76 307 VAL A O 1
ATOM 1474 N N . ASN A 1 218 ? -32.461 -103.930 -158.910 1.00 44.85 308 ASN A N 1
ATOM 1475 C CA . ASN A 1 218 ? -32.107 -102.739 -159.631 1.00 47.07 308 ASN A CA 1
ATOM 1476 C C . ASN A 1 218 ? -33.338 -101.886 -159.833 1.00 49.10 308 ASN A C 1
ATOM 1477 O O . ASN A 1 218 ? -34.200 -102.208 -160.672 1.00 48.12 308 ASN A O 1
ATOM 1482 N N . PRO A 1 219 ? -33.431 -100.815 -159.041 1.00 51.29 309 PRO A N 1
ATOM 1483 C CA . PRO A 1 219 ? -34.555 -99.872 -159.114 1.00 52.68 309 PRO A CA 1
ATOM 1484 C C . PRO A 1 219 ? -34.715 -99.260 -160.508 1.00 53.56 309 PRO A C 1
ATOM 1485 O O . PRO A 1 219 ? -35.845 -98.975 -160.927 1.00 51.68 309 PRO A O 1
ATOM 1489 N N . ARG A 1 220 ? -33.587 -99.095 -161.206 1.00 55.20 310 ARG A N 1
ATOM 1490 C CA . ARG A 1 220 ? -33.530 -98.481 -162.531 1.00 56.83 310 ARG A CA 1
ATOM 1491 C C . ARG A 1 220 ? -34.458 -99.122 -163.573 1.00 57.35 310 ARG A C 1
ATOM 1492 O O . ARG A 1 220 ? -34.774 -98.499 -164.587 1.00 57.67 310 ARG A O 1
ATOM 1500 N N . VAL A 1 221 ? -34.888 -100.359 -163.333 1.00 57.20 311 VAL A N 1
ATOM 1501 C CA . VAL A 1 221 ? -35.818 -101.023 -164.246 1.00 56.97 311 VAL A CA 1
ATOM 1502 C C . VAL A 1 221 ? -37.039 -101.605 -163.528 1.00 57.52 311 VAL A C 1
ATOM 1503 O O . VAL A 1 221 ? -37.676 -102.532 -164.033 1.00 57.54 311 VAL A O 1
ATOM 1507 N N . ASP A 1 222 ? -37.382 -101.032 -162.373 1.00 58.37 312 ASP A N 1
ATOM 1508 C CA . ASP A 1 222 ? -38.381 -101.610 -161.458 1.00 59.51 312 ASP A CA 1
ATOM 1509 C C . ASP A 1 222 ? -38.115 -103.096 -161.157 1.00 59.14 312 ASP A C 1
ATOM 1510 O O . ASP A 1 222 ? -39.041 -103.907 -161.044 1.00 58.35 312 ASP A O 1
ATOM 1523 N N . THR A 1 224 ? -37.414 -105.136 -158.445 1.00 52.87 314 THR A N 1
ATOM 1524 C CA . THR A 1 224 ? -37.496 -105.111 -156.998 1.00 48.07 314 THR A CA 1
ATOM 1525 C C . THR A 1 224 ? -37.480 -106.528 -156.452 1.00 46.10 314 THR A C 1
ATOM 1526 O O . THR A 1 224 ? -37.547 -107.506 -157.210 1.00 43.79 314 THR A O 1
ATOM 1530 N N . PHE A 1 225 ? -37.411 -106.624 -155.127 1.00 44.07 315 PHE A N 1
ATOM 1531 C CA . PHE A 1 225 ? -37.438 -107.903 -154.445 1.00 42.59 315 PHE A CA 1
ATOM 1532 C C . PHE A 1 225 ? -38.642 -108.714 -154.925 1.00 42.25 315 PHE A C 1
ATOM 1533 O O . PHE A 1 225 ? -38.536 -109.910 -155.174 1.00 41.32 315 PHE A O 1
ATOM 1541 N N . ALA A 1 226 ? -39.785 -108.047 -155.060 1.00 42.83 316 ALA A N 1
ATOM 1542 C CA . ALA A 1 226 ? -41.016 -108.718 -155.470 1.00 43.65 316 ALA A CA 1
ATOM 1543 C C . ALA A 1 226 ? -40.976 -109.224 -156.909 1.00 43.77 316 ALA A C 1
ATOM 1544 O O . ALA A 1 226 ? -41.299 -110.376 -157.165 1.00 47.23 316 ALA A O 1
ATOM 1546 N N . ARG A 1 227 ? -40.574 -108.377 -157.840 1.00 43.11 317 ARG A N 1
ATOM 1547 C CA . ARG A 1 227 ? -40.522 -108.770 -159.241 1.00 46.94 317 ARG A CA 1
ATOM 1548 C C . ARG A 1 227 ? -39.487 -109.863 -159.509 1.00 46.83 317 ARG A C 1
ATOM 1549 O O . ARG A 1 227 ? -39.741 -110.806 -160.268 1.00 49.34 317 ARG A O 1
ATOM 1557 N N . GLY A 1 228 ? -38.328 -109.726 -158.877 1.00 44.47 318 GLY A N 1
ATOM 1558 C CA . GLY A 1 228 ? -37.210 -110.619 -159.094 1.00 41.90 318 GLY A CA 1
ATOM 1559 C C . GLY A 1 228 ? -37.494 -112.010 -158.583 1.00 39.73 318 GLY A C 1
ATOM 1560 O O . GLY A 1 228 ? -37.145 -113.002 -159.229 1.00 37.63 318 GLY A O 1
ATOM 1561 N N . LEU A 1 229 ? -38.127 -112.072 -157.419 1.00 38.02 319 LEU A N 1
ATOM 1562 C CA . LEU A 1 229 ? -38.498 -113.338 -156.806 1.00 37.15 319 LEU A CA 1
ATOM 1563 C C . LEU A 1 229 ? -39.612 -114.032 -157.591 1.00 36.05 319 LEU A C 1
ATOM 1564 O O . LEU A 1 229 ? -39.672 -115.263 -157.651 1.00 36.95 319 LEU A O 1
ATOM 1569 N N . ARG A 1 230 ? -40.509 -113.234 -158.160 1.00 35.92 320 ARG A N 1
ATOM 1570 C CA . ARG A 1 230 ? -41.533 -113.728 -159.082 1.00 37.96 320 ARG A CA 1
ATOM 1571 C C . ARG A 1 230 ? -40.877 -114.425 -160.281 1.00 37.36 320 ARG A C 1
ATOM 1572 O O . ARG A 1 230 ? -41.246 -115.542 -160.629 1.00 36.60 320 ARG A O 1
ATOM 1580 N N . ALA A 1 231 ? -39.889 -113.767 -160.889 1.00 37.72 321 ALA A N 1
ATOM 1581 C CA . ALA A 1 231 ? -39.163 -114.338 -162.021 1.00 39.01 321 ALA A CA 1
ATOM 1582 C C . ALA A 1 231 ? -38.361 -115.577 -161.615 1.00 40.80 321 ALA A C 1
ATOM 1583 O O . ALA A 1 231 ? -38.351 -116.604 -162.350 1.00 41.13 321 ALA A O 1
ATOM 1585 N N . ILE A 1 232 ? -37.723 -115.494 -160.440 1.00 38.34 322 ILE A N 1
ATOM 1586 C CA . ILE A 1 232 ? -36.997 -116.626 -159.879 1.00 38.27 322 ILE A CA 1
ATOM 1587 C C . ILE A 1 232 ? -37.847 -117.886 -159.903 1.00 38.65 322 ILE A C 1
ATOM 1588 O O . ILE A 1 232 ? -37.335 -118.970 -160.137 1.00 40.01 322 ILE A O 1
ATOM 1593 N N . LEU A 1 233 ? -39.143 -117.757 -159.683 1.00 40.39 323 LEU A N 1
ATOM 1594 C CA . LEU A 1 233 ? -40.010 -118.934 -159.650 1.00 40.86 323 LEU A CA 1
ATOM 1595 C C . LEU A 1 233 ? -40.341 -119.517 -161.023 1.00 40.86 323 LEU A C 1
ATOM 1596 O O . LEU A 1 233 ? -40.821 -120.646 -161.112 1.00 41.38 323 LEU A O 1
ATOM 1601 N N . ARG A 1 234 ? -40.073 -118.772 -162.096 1.00 41.23 324 ARG A N 1
ATOM 1602 C CA . ARG A 1 234 ? -40.230 -119.337 -163.447 1.00 40.20 324 ARG A CA 1
ATOM 1603 C C . ARG A 1 234 ? -38.911 -119.966 -163.904 1.00 40.68 324 ARG A C 1
ATOM 1604 O O . ARG A 1 234 ? -38.796 -120.425 -165.054 1.00 42.82 324 ARG A O 1
ATOM 1612 N N . GLN A 1 235 ? -37.922 -120.003 -163.001 1.00 36.26 325 GLN A N 1
ATOM 1613 C CA . GLN A 1 235 ? -36.610 -120.541 -163.336 1.00 32.80 325 GLN A CA 1
ATOM 1614 C C . GLN A 1 235 ? -36.360 -121.926 -162.730 1.00 32.52 325 GLN A C 1
ATOM 1615 O O . GLN A 1 235 ? -35.216 -122.374 -162.620 1.00 32.07 325 GLN A O 1
ATOM 1621 N N . ASP A 1 236 ? -37.443 -122.614 -162.389 1.00 30.68 326 ASP A N 1
ATOM 1622 C CA . ASP A 1 236 ? -37.397 -124.005 -161.923 1.00 29.28 326 ASP A CA 1
ATOM 1623 C C . ASP A 1 236 ? -36.380 -124.294 -160.784 1.00 29.95 326 ASP A C 1
ATOM 1624 O O . ASP A 1 236 ? -35.572 -125.235 -160.853 1.00 30.94 326 ASP A O 1
ATOM 1629 N N . PRO A 1 237 ? -36.441 -123.511 -159.715 1.00 31.08 327 PRO A N 1
ATOM 1630 C CA . PRO A 1 237 ? -35.450 -123.613 -158.636 1.00 29.31 327 PRO A CA 1
ATOM 1631 C C . PRO A 1 237 ? -35.842 -124.637 -157.582 1.00 27.94 327 PRO A C 1
ATOM 1632 O O . PRO A 1 237 ? -37.016 -124.919 -157.436 1.00 30.19 327 PRO A O 1
ATOM 1636 N N . ASP A 1 238 ? -34.874 -125.194 -156.870 1.00 27.10 328 ASP A N 1
ATOM 1637 C CA . ASP A 1 238 ? -35.164 -126.057 -155.731 1.00 26.57 328 ASP A CA 1
ATOM 1638 C C . ASP A 1 238 ? -35.080 -125.263 -154.439 1.00 26.90 328 ASP A C 1
ATOM 1639 O O . ASP A 1 238 ? -35.800 -125.554 -153.496 1.00 28.98 328 ASP A O 1
ATOM 1644 N N . VAL A 1 239 ? -34.196 -124.265 -154.416 1.00 25.23 329 VAL A N 1
ATOM 1645 C CA . VAL A 1 239 ? -33.946 -123.447 -153.256 1.00 25.82 329 VAL A CA 1
ATOM 1646 C C . VAL A 1 239 ? -33.903 -122.002 -153.723 1.00 26.78 329 VAL A C 1
ATOM 1647 O O . VAL A 1 239 ? -33.299 -121.713 -154.765 1.00 27.78 329 VAL A O 1
ATOM 1651 N N . VAL A 1 240 ? -34.518 -121.102 -152.950 1.00 22.29 330 VAL A N 1
ATOM 1652 C CA . VAL A 1 240 ? -34.517 -119.689 -153.289 1.00 23.35 330 VAL A CA 1
ATOM 1653 C C . VAL A 1 240 ? -34.242 -118.794 -152.065 1.00 23.29 330 VAL A C 1
ATOM 1654 O O . VAL A 1 240 ? -34.833 -118.964 -150.986 1.00 24.81 330 VAL A O 1
ATOM 1666 N N . VAL A 1 242 ? -34.173 -114.922 -150.568 1.00 22.44 332 VAL A N 1
ATOM 1667 C CA . VAL A 1 242 ? -34.556 -113.508 -150.639 1.00 23.60 332 VAL A CA 1
ATOM 1668 C C . VAL A 1 242 ? -33.776 -112.747 -149.587 1.00 25.27 332 VAL A C 1
ATOM 1669 O O . VAL A 1 242 ? -33.859 -113.090 -148.409 1.00 27.35 332 VAL A O 1
ATOM 1673 N N . GLY A 1 243 ? -33.025 -111.727 -149.999 1.00 26.64 333 GLY A N 1
ATOM 1674 C CA . GLY A 1 243 ? -32.252 -110.897 -149.079 1.00 27.93 333 GLY A CA 1
ATOM 1675 C C . GLY A 1 243 ? -32.990 -110.525 -147.812 1.00 31.60 333 GLY A C 1
ATOM 1676 O O . GLY A 1 243 ? -32.537 -110.827 -146.698 1.00 35.12 333 GLY A O 1
ATOM 1677 N N . GLU A 1 244 ? -34.120 -109.850 -147.952 1.00 33.57 334 GLU A N 1
ATOM 1678 C CA . GLU A 1 244 ? -34.998 -109.667 -146.800 1.00 37.47 334 GLU A CA 1
ATOM 1679 C C . GLU A 1 244 ? -36.437 -109.524 -147.215 1.00 38.21 334 GLU A C 1
ATOM 1680 O O . GLU A 1 244 ? -36.714 -109.084 -148.322 1.00 40.97 334 GLU A O 1
ATOM 1686 N N . ILE A 1 245 ? -37.341 -109.918 -146.327 1.00 37.72 335 ILE A N 1
ATOM 1687 C CA . ILE A 1 245 ? -38.760 -109.690 -146.514 1.00 39.61 335 ILE A CA 1
ATOM 1688 C C . ILE A 1 245 ? -39.143 -108.374 -145.824 1.00 40.76 335 ILE A C 1
ATOM 1689 O O . ILE A 1 245 ? -39.152 -108.283 -144.592 1.00 40.47 335 ILE A O 1
ATOM 1694 N N . ARG A 1 246 ? -39.465 -107.374 -146.640 1.00 42.45 336 ARG A N 1
ATOM 1695 C CA . ARG A 1 246 ? -39.684 -106.006 -146.197 1.00 44.78 336 ARG A CA 1
ATOM 1696 C C . ARG A 1 246 ? -41.160 -105.652 -146.191 1.00 46.26 336 ARG A C 1
ATOM 1697 O O . ARG A 1 246 ? -41.663 -104.994 -145.275 1.00 47.93 336 ARG A O 1
ATOM 1705 N N . ASP A 1 247 ? -41.850 -106.093 -147.232 1.00 46.27 337 ASP A N 1
ATOM 1706 C CA . ASP A 1 247 ? -43.244 -105.773 -147.424 1.00 46.17 337 ASP A CA 1
ATOM 1707 C C . ASP A 1 247 ? -44.114 -107.029 -147.474 1.00 46.30 337 ASP A C 1
ATOM 1708 O O . ASP A 1 247 ? -43.616 -108.155 -147.602 1.00 45.95 337 ASP A O 1
ATOM 1713 N N . LEU A 1 248 ? -45.419 -106.792 -147.376 1.00 43.76 338 LEU A N 1
ATOM 1714 C CA . LEU A 1 248 ? -46.454 -107.789 -147.517 1.00 42.29 338 LEU A CA 1
ATOM 1715 C C . LEU A 1 248 ? -46.328 -108.623 -148.807 1.00 42.49 338 LEU A C 1
ATOM 1716 O O . LEU A 1 248 ? -46.451 -109.850 -148.770 1.00 42.15 338 LEU A O 1
ATOM 1721 N N . GLU A 1 249 ? -46.078 -107.955 -149.934 1.00 41.41 339 GLU A N 1
ATOM 1722 C CA . GLU A 1 249 ? -46.014 -108.602 -151.256 1.00 39.56 339 GLU A CA 1
ATOM 1723 C C . GLU A 1 249 ? -44.852 -109.611 -151.394 1.00 37.19 339 GLU A C 1
ATOM 1724 O O . GLU A 1 249 ? -45.037 -110.757 -151.836 1.00 38.13 339 GLU A O 1
ATOM 1730 N N . THR A 1 250 ? -43.656 -109.184 -151.022 1.00 32.16 340 THR A N 1
ATOM 1731 C CA . THR A 1 250 ? -42.519 -110.082 -150.982 1.00 28.95 340 THR A CA 1
ATOM 1732 C C . THR A 1 250 ? -42.783 -111.236 -150.021 1.00 28.89 340 THR A C 1
ATOM 1733 O O . THR A 1 250 ? -42.481 -112.378 -150.342 1.00 26.24 340 THR A O 1
ATOM 1737 N N . ALA A 1 251 ? -43.395 -110.957 -148.865 1.00 31.37 341 ALA A N 1
ATOM 1738 C CA . ALA A 1 251 ? -43.813 -112.042 -147.977 1.00 31.05 341 ALA A CA 1
ATOM 1739 C C . ALA A 1 251 ? -44.789 -112.988 -148.670 1.00 32.18 341 ALA A C 1
ATOM 1740 O O . ALA A 1 251 ? -44.617 -114.194 -148.592 1.00 35.24 341 ALA A O 1
ATOM 1742 N N . GLN A 1 252 ? -45.797 -112.445 -149.358 1.00 32.84 342 GLN A N 1
ATOM 1743 C CA . GLN A 1 252 ? -46.854 -113.258 -149.961 1.00 34.41 342 GLN A CA 1
ATOM 1744 C C . GLN A 1 252 ? -46.276 -114.210 -150.995 1.00 35.50 342 GLN A C 1
ATOM 1745 O O . GLN A 1 252 ? -46.640 -115.387 -151.025 1.00 36.71 342 GLN A O 1
ATOM 1751 N N . ILE A 1 253 ? -45.378 -113.696 -151.837 1.00 34.45 343 ILE A N 1
ATOM 1752 C CA . ILE A 1 253 ? -44.723 -114.510 -152.856 1.00 34.11 343 ILE A CA 1
ATOM 1753 C C . ILE A 1 253 ? -43.841 -115.563 -152.196 1.00 32.79 343 ILE A C 1
ATOM 1754 O O . ILE A 1 253 ? -43.816 -116.716 -152.624 1.00 36.58 343 ILE A O 1
ATOM 1759 N N . ALA A 1 254 ? -43.130 -115.169 -151.152 1.00 30.12 344 ALA A N 1
ATOM 1760 C CA . ALA A 1 254 ? -42.298 -116.090 -150.390 1.00 28.44 344 ALA A CA 1
ATOM 1761 C C . ALA A 1 254 ? -43.115 -117.241 -149.826 1.00 28.68 344 ALA A C 1
ATOM 1762 O O . ALA A 1 254 ? -42.749 -118.407 -149.985 1.00 27.92 344 ALA A O 1
ATOM 1764 N N . VAL A 1 255 ? -44.231 -116.921 -149.172 1.00 30.00 345 VAL A N 1
ATOM 1765 C CA . VAL A 1 255 ? -45.110 -117.958 -148.646 1.00 30.52 345 VAL A CA 1
ATOM 1766 C C . VAL A 1 255 ? -45.628 -118.887 -149.737 1.00 30.41 345 VAL A C 1
ATOM 1767 O O . VAL A 1 255 ? -45.677 -120.094 -149.526 1.00 31.85 345 VAL A O 1
ATOM 1771 N N . GLN A 1 256 ? -45.963 -118.341 -150.914 1.00 30.39 346 GLN A N 1
ATOM 1772 C CA . GLN A 1 256 ? -46.465 -119.158 -152.018 1.00 29.90 346 GLN A CA 1
ATOM 1773 C C . GLN A 1 256 ? -45.340 -119.997 -152.613 1.00 29.95 346 GLN A C 1
ATOM 1774 O O . GLN A 1 256 ? -45.553 -121.152 -153.006 1.00 32.31 346 GLN A O 1
ATOM 1780 N N . ALA A 1 257 ? -44.147 -119.422 -152.723 1.00 27.32 347 ALA A N 1
ATOM 1781 C CA . ALA A 1 257 ? -43.004 -120.194 -153.240 1.00 25.05 347 ALA A CA 1
ATOM 1782 C C . ALA A 1 257 ? -42.807 -121.434 -152.389 1.00 24.98 347 ALA A C 1
ATOM 1783 O O . ALA A 1 257 ? -42.644 -122.544 -152.899 1.00 23.31 347 ALA A O 1
ATOM 1785 N N . SER A 1 258 ? -42.878 -121.237 -151.079 1.00 27.96 348 SER A N 1
ATOM 1786 C CA . SER A 1 258 ? -42.563 -122.295 -150.133 1.00 29.78 348 SER A CA 1
ATOM 1787 C C . SER A 1 258 ? -43.680 -123.298 -150.075 1.00 30.47 348 SER A C 1
ATOM 1788 O O . SER A 1 258 ? -43.472 -124.437 -149.678 1.00 32.27 348 SER A O 1
ATOM 1791 N N . LEU A 1 259 ? -44.885 -122.899 -150.462 1.00 30.90 349 LEU A N 1
ATOM 1792 C CA . LEU A 1 259 ? -45.963 -123.885 -150.435 1.00 30.97 349 LEU A CA 1
ATOM 1793 C C . LEU A 1 259 ? -46.120 -124.651 -151.747 1.00 30.50 349 LEU A C 1
ATOM 1794 O O . LEU A 1 259 ? -46.911 -125.597 -151.809 1.00 31.67 349 LEU A O 1
ATOM 1799 N N . THR A 1 260 ? -45.368 -124.258 -152.782 1.00 29.33 350 THR A N 1
ATOM 1800 C CA . THR A 1 260 ? -45.407 -124.943 -154.081 1.00 27.99 350 THR A CA 1
ATOM 1801 C C . THR A 1 260 ? -44.186 -125.820 -154.373 1.00 29.84 350 THR A C 1
ATOM 1802 O O . THR A 1 260 ? -43.947 -126.222 -155.534 1.00 30.41 350 THR A O 1
ATOM 1806 N N . GLY A 1 261 ? -43.411 -126.123 -153.327 1.00 29.99 351 GLY A N 1
ATOM 1807 C CA . GLY A 1 261 ? -42.326 -127.089 -153.427 1.00 29.47 351 GLY A CA 1
ATOM 1808 C C . GLY A 1 261 ? -40.915 -126.529 -153.427 1.00 30.33 351 GLY A C 1
ATOM 1809 O O . GLY A 1 261 ? -39.993 -127.185 -153.870 1.00 29.30 351 GLY A O 1
ATOM 1810 N N . HIS A 1 262 ? -40.754 -125.305 -152.945 1.00 32.26 352 HIS A N 1
ATOM 1811 C CA . HIS A 1 262 ? -39.453 -124.653 -152.914 1.00 30.92 352 HIS A CA 1
ATOM 1812 C C . HIS A 1 262 ? -39.010 -124.494 -151.484 1.00 30.09 352 HIS A C 1
ATOM 1813 O O . HIS A 1 262 ? -39.833 -124.327 -150.580 1.00 31.19 352 HIS A O 1
ATOM 1820 N N . LEU A 1 263 ? -37.709 -124.601 -151.262 1.00 29.08 353 LEU A N 1
ATOM 1821 C CA . LEU A 1 263 ? -37.162 -124.249 -149.975 1.00 26.16 353 LEU A CA 1
ATOM 1822 C C . LEU A 1 263 ? -36.803 -122.788 -150.075 1.00 26.30 353 LEU A C 1
ATOM 1823 O O . LEU A 1 263 ? -36.068 -122.384 -150.988 1.00 29.70 353 LEU A O 1
ATOM 1828 N N . VAL A 1 264 ? -37.313 -121.996 -149.148 1.00 20.71 354 VAL A N 1
ATOM 1829 C CA . VAL A 1 264 ? -37.096 -120.570 -149.193 1.00 19.45 354 VAL A CA 1
ATOM 1830 C C . VAL A 1 264 ? -36.364 -120.118 -147.934 1.00 19.70 354 VAL A C 1
ATOM 1831 O O . VAL A 1 264 ? -36.712 -120.533 -146.813 1.00 14.94 354 VAL A O 1
ATOM 1843 N N . SER A 1 266 ? -34.812 -116.483 -145.951 1.00 22.09 356 SER A N 1
ATOM 1844 C CA . SER A 1 266 ? -34.796 -115.028 -145.862 1.00 25.76 356 SER A CA 1
ATOM 1845 C C . SER A 1 266 ? -34.440 -114.545 -144.452 1.00 27.94 356 SER A C 1
ATOM 1846 O O . SER A 1 266 ? -34.064 -115.342 -143.585 1.00 28.74 356 SER A O 1
ATOM 1849 N N . THR A 1 267 ? -34.548 -113.231 -144.248 1.00 27.86 357 THR A N 1
ATOM 1850 C CA . THR A 1 267 ? -34.291 -112.606 -142.963 1.00 25.53 357 THR A CA 1
ATOM 1851 C C . THR A 1 267 ? -35.459 -111.715 -142.623 1.00 28.87 357 THR A C 1
ATOM 1852 O O . THR A 1 267 ? -36.219 -111.341 -143.516 1.00 31.79 357 THR A O 1
ATOM 1856 N N . LEU A 1 268 ? -35.625 -111.417 -141.332 1.00 29.07 358 LEU A N 1
ATOM 1857 C CA . LEU A 1 268 ? -36.403 -110.282 -140.859 1.00 30.26 358 LEU A CA 1
ATOM 1858 C C . LEU A 1 268 ? -35.513 -109.709 -139.771 1.00 32.91 358 LEU A C 1
ATOM 1859 O O . LEU A 1 268 ? -34.611 -110.395 -139.307 1.00 32.49 358 LEU A O 1
ATOM 1864 N N . HIS A 1 269 ? -35.730 -108.460 -139.373 1.00 36.06 359 HIS A N 1
ATOM 1865 C CA . HIS A 1 269 ? -34.920 -107.890 -138.303 1.00 39.43 359 HIS A CA 1
ATOM 1866 C C . HIS A 1 269 ? -35.625 -107.824 -136.934 1.00 39.93 359 HIS A C 1
ATOM 1867 O O . HIS A 1 269 ? -35.334 -106.948 -136.116 1.00 42.51 359 HIS A O 1
ATOM 1874 N N . THR A 1 270 ? -36.509 -108.783 -136.678 1.00 37.91 360 THR A N 1
ATOM 1875 C CA . THR A 1 270 ? -37.111 -108.953 -135.356 1.00 36.76 360 THR A CA 1
ATOM 1876 C C . THR A 1 270 ? -36.086 -109.336 -134.302 1.00 36.19 360 THR A C 1
ATOM 1877 O O . THR A 1 270 ? -34.989 -109.814 -134.615 1.00 35.19 360 THR A O 1
ATOM 1881 N N . ASN A 1 271 ? -36.463 -109.134 -133.044 1.00 34.62 361 ASN A N 1
ATOM 1882 C CA . ASN A 1 271 ? -35.546 -109.319 -131.942 1.00 34.45 361 ASN A CA 1
ATOM 1883 C C . ASN A 1 271 ? -35.645 -110.683 -131.261 1.00 32.96 361 ASN A C 1
ATOM 1884 O O . ASN A 1 271 ? -34.734 -111.071 -130.541 1.00 34.51 361 ASN A O 1
ATOM 1889 N N . THR A 1 272 ? -36.740 -111.409 -131.478 1.00 31.82 362 THR A N 1
ATOM 1890 C CA . THR A 1 272 ? -36.813 -112.816 -131.046 1.00 30.99 362 THR A CA 1
ATOM 1891 C C . THR A 1 272 ? -37.234 -113.758 -132.171 1.00 28.84 362 THR A C 1
ATOM 1892 O O . THR A 1 272 ? -37.810 -113.335 -133.193 1.00 27.19 362 THR A O 1
ATOM 1896 N N . ALA A 1 273 ? -36.935 -115.036 -131.962 1.00 25.63 363 ALA A N 1
ATOM 1897 C CA . ALA A 1 273 ? -37.426 -116.082 -132.825 1.00 26.76 363 ALA A CA 1
ATOM 1898 C C . ALA A 1 273 ? -38.960 -116.033 -132.925 1.00 28.43 363 ALA A C 1
ATOM 1899 O O . ALA A 1 273 ? -39.500 -115.875 -134.036 1.00 30.91 363 ALA A O 1
ATOM 1901 N N . VAL A 1 274 ? -39.664 -116.121 -131.796 1.00 26.54 364 VAL A N 1
ATOM 1902 C CA . VAL A 1 274 ? -41.129 -116.086 -131.848 1.00 29.89 364 VAL A CA 1
ATOM 1903 C C . VAL A 1 274 ? -41.609 -114.768 -132.443 1.00 29.97 364 VAL A C 1
ATOM 1904 O O . VAL A 1 274 ? -42.667 -114.709 -133.044 1.00 31.95 364 VAL A O 1
ATOM 1908 N N . GLY A 1 275 ? -40.818 -113.719 -132.297 1.00 29.91 365 GLY A N 1
ATOM 1909 C CA . GLY A 1 275 ? -41.167 -112.435 -132.878 1.00 31.61 365 GLY A CA 1
ATOM 1910 C C . GLY A 1 275 ? -41.272 -112.439 -134.396 1.00 33.91 365 GLY A C 1
ATOM 1911 O O . GLY A 1 275 ? -41.841 -111.517 -134.981 1.00 35.44 365 GLY A O 1
ATOM 1912 N N . ALA A 1 276 ? -40.736 -113.474 -135.044 1.00 36.17 366 ALA A N 1
ATOM 1913 C CA . ALA A 1 276 ? -40.834 -113.578 -136.503 1.00 33.91 366 ALA A CA 1
ATOM 1914 C C . ALA A 1 276 ? -42.270 -113.865 -136.915 1.00 33.53 366 ALA A C 1
ATOM 1915 O O . ALA A 1 276 ? -42.773 -113.269 -137.853 1.00 35.43 366 ALA A O 1
ATOM 1917 N N . VAL A 1 277 ? -42.918 -114.781 -136.201 1.00 33.06 367 VAL A N 1
ATOM 1918 C CA . VAL A 1 277 ? -44.306 -115.120 -136.433 1.00 32.89 367 VAL A CA 1
ATOM 1919 C C . VAL A 1 277 ? -45.156 -113.865 -136.359 1.00 35.76 367 VAL A C 1
ATOM 1920 O O . VAL A 1 277 ? -45.889 -113.552 -137.294 1.00 36.36 367 VAL A O 1
ATOM 1924 N N . THR A 1 278 ? -45.030 -113.133 -135.258 1.00 37.92 368 THR A N 1
ATOM 1925 C CA . THR A 1 278 ? -45.772 -111.899 -135.073 1.00 38.94 368 THR A CA 1
ATOM 1926 C C . THR A 1 278 ? -45.596 -110.922 -136.229 1.00 40.98 368 THR A C 1
ATOM 1927 O O . THR A 1 278 ? -46.581 -110.347 -136.707 1.00 43.90 368 THR A O 1
ATOM 1931 N N . ARG A 1 279 ? -44.358 -110.689 -136.656 1.00 39.68 369 ARG A N 1
ATOM 1932 C CA . ARG A 1 279 ? -44.148 -109.685 -137.704 1.00 41.10 369 ARG A CA 1
ATOM 1933 C C . ARG A 1 279 ? -44.779 -110.127 -139.041 1.00 42.01 369 ARG A C 1
ATOM 1934 O O . ARG A 1 279 ? -45.352 -109.299 -139.763 1.00 41.84 369 ARG A O 1
ATOM 1942 N N . LEU A 1 280 ? -44.705 -111.429 -139.333 1.00 41.20 370 LEU A N 1
ATOM 1943 C CA . LEU A 1 280 ? -45.374 -111.988 -140.503 1.00 41.49 370 LEU A CA 1
ATOM 1944 C C . LEU A 1 280 ? -46.871 -111.678 -140.438 1.00 39.86 370 LEU A C 1
ATOM 1945 O O . LEU A 1 280 ? -47.442 -111.132 -141.385 1.00 39.26 370 LEU A O 1
ATOM 1950 N N . ARG A 1 281 ? -47.485 -111.980 -139.300 1.00 40.49 371 ARG A N 1
ATOM 1951 C CA . ARG A 1 281 ? -48.897 -111.655 -139.054 1.00 40.87 371 ARG A CA 1
ATOM 1952 C C . ARG A 1 281 ? -49.232 -110.168 -139.228 1.00 39.15 371 ARG A C 1
ATOM 1953 O O . ARG A 1 281 ? -50.137 -109.830 -140.000 1.00 38.99 371 ARG A O 1
ATOM 1961 N N . ASP A 1 282 ? -48.495 -109.300 -138.530 1.00 38.18 372 ASP A N 1
ATOM 1962 C CA . ASP A 1 282 ? -48.725 -107.846 -138.555 1.00 40.83 372 ASP A CA 1
ATOM 1963 C C . ASP A 1 282 ? -48.575 -107.247 -139.962 1.00 43.81 372 ASP A C 1
ATOM 1964 O O . ASP A 1 282 ? -49.177 -106.210 -140.277 1.00 43.47 372 ASP A O 1
ATOM 1977 N N . GLY A 1 284 ? -49.513 -108.919 -142.652 1.00 41.25 374 GLY A N 1
ATOM 1978 C CA . GLY A 1 284 ? -50.748 -109.292 -143.318 1.00 40.04 374 GLY A CA 1
ATOM 1979 C C . GLY A 1 284 ? -50.786 -110.691 -143.894 1.00 40.30 374 GLY A C 1
ATOM 1980 O O . GLY A 1 284 ? -51.638 -111.004 -144.712 1.00 41.89 374 GLY A O 1
ATOM 1981 N N . ILE A 1 285 ? -49.865 -111.544 -143.472 1.00 39.77 375 ILE A N 1
ATOM 1982 C CA . ILE A 1 285 ? -49.864 -112.919 -143.934 1.00 38.38 375 ILE A CA 1
ATOM 1983 C C . ILE A 1 285 ? -50.877 -113.684 -143.104 1.00 39.62 375 ILE A C 1
ATOM 1984 O O . ILE A 1 285 ? -50.913 -113.523 -141.884 1.00 41.81 375 ILE A O 1
ATOM 1989 N N . GLU A 1 286 ? -51.705 -114.487 -143.773 1.00 38.19 376 GLU A N 1
ATOM 1990 C CA . GLU A 1 286 ? -52.759 -115.263 -143.131 1.00 38.49 376 GLU A CA 1
ATOM 1991 C C . GLU A 1 286 ? -52.128 -116.200 -142.111 1.00 37.16 376 GLU A C 1
ATOM 1992 O O . GLU A 1 286 ? -51.280 -117.019 -142.472 1.00 37.58 376 GLU A O 1
ATOM 1998 N N . PRO A 1 287 ? -52.530 -116.071 -140.842 1.00 35.73 377 PRO A N 1
ATOM 1999 C CA . PRO A 1 287 ? -52.047 -116.945 -139.757 1.00 30.97 377 PRO A CA 1
ATOM 2000 C C . PRO A 1 287 ? -51.974 -118.422 -140.133 1.00 27.21 377 PRO A C 1
ATOM 2001 O O . PRO A 1 287 ? -51.085 -119.133 -139.681 1.00 26.49 377 PRO A O 1
ATOM 2005 N N . PHE A 1 288 ? -52.895 -118.905 -140.947 1.00 26.04 378 PHE A N 1
ATOM 2006 C CA . PHE A 1 288 ? -52.813 -120.315 -141.291 1.00 25.30 378 PHE A CA 1
ATOM 2007 C C . PHE A 1 288 ? -51.681 -120.573 -142.264 1.00 25.62 378 PHE A C 1
ATOM 2008 O O . PHE A 1 288 ? -50.991 -121.582 -142.151 1.00 30.27 378 PHE A O 1
ATOM 2016 N N . LEU A 1 289 ? -51.484 -119.656 -143.204 1.00 24.69 379 LEU A N 1
ATOM 2017 C CA . LEU A 1 289 ? -50.396 -119.765 -144.175 1.00 26.86 379 LEU A CA 1
ATOM 2018 C C . LEU A 1 289 ? -49.003 -119.609 -143.545 1.00 27.76 379 LEU A C 1
ATOM 2019 O O . LEU A 1 289 ? -48.042 -120.141 -144.067 1.00 26.81 379 LEU A O 1
ATOM 2024 N N . ILE A 1 290 ? -48.890 -118.888 -142.428 1.00 29.79 380 ILE A N 1
ATOM 2025 C CA . ILE A 1 290 ? -47.598 -118.813 -141.746 1.00 30.52 380 ILE A CA 1
ATOM 2026 C C . ILE A 1 290 ? -47.356 -120.181 -141.139 1.00 30.83 380 ILE A C 1
ATOM 2027 O O . ILE A 1 290 ? -46.257 -120.752 -141.263 1.00 29.08 380 ILE A O 1
ATOM 2032 N N . SER A 1 291 ? -48.411 -120.719 -140.528 1.00 29.03 381 SER A N 1
ATOM 2033 C CA . SER A 1 291 ? -48.325 -121.988 -139.819 1.00 27.96 381 SER A CA 1
ATOM 2034 C C . SER A 1 291 ? -48.089 -123.210 -140.716 1.00 27.57 381 SER A C 1
ATOM 2035 O O . SER A 1 291 ? -47.600 -124.242 -140.232 1.00 27.06 381 SER A O 1
ATOM 2038 N N . SER A 1 292 ? -48.435 -123.122 -142.003 1.00 28.52 382 SER A N 1
ATOM 2039 C CA . SER A 1 292 ? -48.183 -124.260 -142.920 1.00 31.86 382 SER A CA 1
ATOM 2040 C C . SER A 1 292 ? -46.921 -124.129 -143.813 1.00 32.65 382 SER A C 1
ATOM 2041 O O . SER A 1 292 ? -46.500 -125.116 -144.475 1.00 32.51 382 SER A O 1
ATOM 2044 N N . SER A 1 293 ? -46.357 -122.917 -143.853 1.00 29.20 383 SER A N 1
ATOM 2045 C CA . SER A 1 293 ? -45.145 -122.643 -144.624 1.00 29.35 383 SER A CA 1
ATOM 2046 C C . SER A 1 293 ? -43.866 -122.596 -143.780 1.00 30.51 383 SER A C 1
ATOM 2047 O O . SER A 1 293 ? -42.813 -123.017 -144.260 1.00 31.28 383 SER A O 1
ATOM 2050 N N . LEU A 1 294 ? -43.952 -122.090 -142.544 1.00 28.68 384 LEU A N 1
ATOM 2051 C CA . LEU A 1 294 ? -42.752 -121.890 -141.728 1.00 27.92 384 LEU A CA 1
ATOM 2052 C C . LEU A 1 294 ? -42.130 -123.210 -141.286 1.00 28.53 384 LEU A C 1
ATOM 2053 O O . LEU A 1 294 ? -42.816 -124.063 -140.696 1.00 29.39 384 LEU A O 1
ATOM 2058 N N . LEU A 1 295 ? -40.832 -123.375 -141.558 1.00 27.42 385 LEU A N 1
ATOM 2059 C CA . LEU A 1 295 ? -40.101 -124.565 -141.072 1.00 27.40 385 LEU A CA 1
ATOM 2060 C C . LEU A 1 295 ? -39.389 -124.336 -139.772 1.00 25.04 385 LEU A C 1
ATOM 2061 O O . LEU A 1 295 ? -39.420 -125.203 -138.875 1.00 23.39 385 LEU A O 1
ATOM 2066 N N . GLY A 1 296 ? -38.709 -123.193 -139.714 1.00 24.76 386 GLY A N 1
ATOM 2067 C CA . GLY A 1 296 ? -37.913 -122.779 -138.568 1.00 24.41 386 GLY A CA 1
ATOM 2068 C C . GLY A 1 296 ? -37.478 -121.324 -138.661 1.00 25.08 386 GLY A C 1
ATOM 2069 O O . GLY A 1 296 ? -37.512 -120.724 -139.751 1.00 24.94 386 GLY A O 1
ATOM 2070 N N . VAL A 1 297 ? -37.096 -120.763 -137.507 1.00 24.80 387 VAL A N 1
ATOM 2071 C CA . VAL A 1 297 ? -36.603 -119.384 -137.362 1.00 23.75 387 VAL A CA 1
ATOM 2072 C C . VAL A 1 297 ? -35.314 -119.418 -136.553 1.00 23.74 387 VAL A C 1
ATOM 2073 O O . VAL A 1 297 ? -35.305 -119.824 -135.387 1.00 23.46 387 VAL A O 1
ATOM 2077 N N . LEU A 1 298 ? -34.215 -119.004 -137.165 1.00 23.78 388 LEU A N 1
ATOM 2078 C CA . LEU A 1 298 ? -32.941 -118.989 -136.470 1.00 20.93 388 LEU A CA 1
ATOM 2079 C C . LEU A 1 298 ? -32.695 -117.549 -136.005 1.00 21.92 388 LEU A C 1
ATOM 2080 O O . LEU A 1 298 ? -32.290 -116.706 -136.799 1.00 21.64 388 LEU A O 1
ATOM 2085 N N . ALA A 1 299 ? -32.970 -117.260 -134.733 1.00 22.35 389 ALA A N 1
ATOM 2086 C CA . ALA A 1 299 ? -32.677 -115.923 -134.193 1.00 25.04 389 ALA A CA 1
ATOM 2087 C C . ALA A 1 299 ? -31.209 -115.909 -133.807 1.00 25.82 389 ALA A C 1
ATOM 2088 O O . ALA A 1 299 ? -30.687 -116.898 -133.267 1.00 27.31 389 ALA A O 1
ATOM 2090 N N . GLN A 1 300 ? -30.541 -114.805 -134.090 1.00 24.72 390 GLN A N 1
ATOM 2091 C CA . GLN A 1 300 ? -29.080 -114.768 -134.015 1.00 25.97 390 GLN A CA 1
ATOM 2092 C C . GLN A 1 300 ? -28.547 -113.422 -133.502 1.00 24.69 390 GLN A C 1
ATOM 2093 O O . GLN A 1 300 ? -29.100 -112.370 -133.798 1.00 25.04 390 GLN A O 1
ATOM 2099 N N . ARG A 1 301 ? -27.457 -113.456 -132.751 1.00 25.97 391 ARG A N 1
ATOM 2100 C CA . ARG A 1 301 ? -26.774 -112.229 -132.331 1.00 26.80 391 ARG A CA 1
ATOM 2101 C C . ARG A 1 301 ? -25.291 -112.435 -132.486 1.00 25.46 391 ARG A C 1
ATOM 2102 O O . ARG A 1 301 ? -24.814 -113.569 -132.479 1.00 27.10 391 ARG A O 1
ATOM 2110 N N . LEU A 1 302 ? -24.534 -111.362 -132.619 1.00 25.20 392 LEU A N 1
ATOM 2111 C CA . LEU A 1 302 ? -23.093 -111.545 -132.505 1.00 27.09 392 LEU A CA 1
ATOM 2112 C C . LEU A 1 302 ? -22.556 -111.053 -131.154 1.00 27.46 392 LEU A C 1
ATOM 2113 O O . LEU A 1 302 ? -22.881 -109.953 -130.700 1.00 25.54 392 LEU A O 1
ATOM 2118 N N . VAL A 1 303 ? -21.759 -111.907 -130.517 1.00 27.99 393 VAL A N 1
ATOM 2119 C CA . VAL A 1 303 ? -20.993 -111.525 -129.340 1.00 26.97 393 VAL A CA 1
ATOM 2120 C C . VAL A 1 303 ? -19.484 -111.572 -129.631 1.00 26.10 393 VAL A C 1
ATOM 2121 O O . VAL A 1 303 ? -18.995 -112.458 -130.314 1.00 26.77 393 VAL A O 1
ATOM 2125 N N . ARG A 1 304 ? -18.758 -110.601 -129.106 1.00 26.16 394 ARG A N 1
ATOM 2126 C CA . ARG A 1 304 ? -17.323 -110.519 -129.339 1.00 26.19 394 ARG A CA 1
ATOM 2127 C C . ARG A 1 304 ? -16.631 -111.643 -128.598 1.00 24.75 394 ARG A C 1
ATOM 2128 O O . ARG A 1 304 ? -17.006 -112.000 -127.484 1.00 23.39 394 ARG A O 1
ATOM 2136 N N . THR A 1 305 ? -15.669 -112.272 -129.245 1.00 27.59 395 THR A N 1
ATOM 2137 C CA . THR A 1 305 ? -14.951 -113.342 -128.580 1.00 27.83 395 THR A CA 1
ATOM 2138 C C . THR A 1 305 ? -13.802 -112.684 -127.862 1.00 29.84 395 THR A C 1
ATOM 2139 O O . THR A 1 305 ? -13.033 -111.935 -128.486 1.00 32.19 395 THR A O 1
ATOM 2143 N N . LEU A 1 306 ? -13.743 -112.925 -126.554 1.00 28.51 396 LEU A N 1
ATOM 2144 C CA . LEU A 1 306 ? -12.665 -112.478 -125.681 1.00 33.39 396 LEU A CA 1
ATOM 2145 C C . LEU A 1 306 ? -11.282 -112.789 -126.250 1.00 32.78 396 LEU A C 1
ATOM 2146 O O . LEU A 1 306 ? -11.062 -113.863 -126.795 1.00 29.10 396 LEU A O 1
ATOM 2151 N N . CYS A 1 307 ? -10.364 -111.846 -126.092 1.00 36.30 397 CYS A N 1
ATOM 2152 C CA . CYS A 1 307 ? -8.959 -112.036 -126.456 1.00 40.64 397 CYS A CA 1
ATOM 2153 C C . CYS A 1 307 ? -8.366 -113.096 -125.537 1.00 43.41 397 CYS A C 1
ATOM 2154 O O . CYS A 1 307 ? -8.405 -112.936 -124.320 1.00 43.55 397 CYS A O 1
ATOM 2157 N N . PRO A 1 308 ? -7.832 -114.177 -126.103 1.00 45.76 398 PRO A N 1
ATOM 2158 C CA . PRO A 1 308 ? -7.199 -115.220 -125.287 1.00 50.03 398 PRO A CA 1
ATOM 2159 C C . PRO A 1 308 ? -6.010 -114.698 -124.467 1.00 53.50 398 PRO A C 1
ATOM 2160 O O . PRO A 1 308 ? -5.775 -115.201 -123.359 1.00 54.36 398 PRO A O 1
ATOM 2164 N N . ASP A 1 309 ? -5.306 -113.688 -124.985 1.00 54.20 399 ASP A N 1
ATOM 2165 C CA . ASP A 1 309 ? -4.049 -113.234 -124.398 1.00 54.48 399 ASP A CA 1
ATOM 2166 C C . ASP A 1 309 ? -4.218 -112.525 -123.070 1.00 55.00 399 ASP A C 1
ATOM 2167 O O . ASP A 1 309 ? -3.536 -112.858 -122.094 1.00 56.27 399 ASP A O 1
ATOM 2172 N N . CYS A 1 310 ? -5.118 -111.545 -123.041 1.00 53.72 400 CYS A N 1
ATOM 2173 C CA . CYS A 1 310 ? -5.281 -110.680 -121.876 1.00 51.53 400 CYS A CA 1
ATOM 2174 C C . CYS A 1 310 ? -6.579 -110.942 -121.127 1.00 51.44 400 CYS A C 1
ATOM 2175 O O . CYS A 1 310 ? -6.989 -110.137 -120.283 1.00 51.04 400 CYS A O 1
ATOM 2178 N N . LYS A 1 311 ? -7.234 -112.058 -121.447 1.00 50.77 401 LYS A N 1
ATOM 2179 C CA . LYS A 1 311 ? -8.492 -112.408 -120.791 1.00 47.42 401 LYS A CA 1
ATOM 2180 C C . LYS A 1 311 ? -8.180 -112.916 -119.398 1.00 47.85 401 LYS A C 1
ATOM 2181 O O . LYS A 1 311 ? -7.345 -113.805 -119.215 1.00 48.11 401 LYS A O 1
ATOM 2187 N N . GLU A 1 312 ? -8.837 -112.306 -118.419 1.00 48.61 402 GLU A N 1
ATOM 2188 C CA . GLU A 1 312 ? -8.567 -112.555 -117.005 1.00 48.62 402 GLU A CA 1
ATOM 2189 C C . GLU A 1 312 ? -9.659 -113.431 -116.367 1.00 46.13 402 GLU A C 1
ATOM 2190 O O . GLU A 1 312 ? -10.844 -113.078 -116.408 1.00 43.12 402 GLU A O 1
ATOM 2196 N N . PRO A 1 313 ? -9.250 -114.554 -115.776 1.00 44.27 403 PRO A N 1
ATOM 2197 C CA . PRO A 1 313 ? -10.156 -115.383 -114.971 1.00 44.62 403 PRO A CA 1
ATOM 2198 C C . PRO A 1 313 ? -10.613 -114.656 -113.719 1.00 44.94 403 PRO A C 1
ATOM 2199 O O . PRO A 1 313 ? -9.915 -113.759 -113.239 1.00 46.58 403 PRO A O 1
ATOM 2203 N N . TYR A 1 314 ? -11.778 -115.041 -113.209 1.00 43.10 404 TYR A N 1
ATOM 2204 C CA . TYR A 1 314 ? -12.239 -114.592 -111.913 1.00 42.19 404 TYR A CA 1
ATOM 2205 C C . TYR A 1 314 ? -13.292 -115.561 -111.419 1.00 44.26 404 TYR A C 1
ATOM 2206 O O . TYR A 1 314 ? -13.802 -116.374 -112.188 1.00 44.57 404 TYR A O 1
ATOM 2215 N N . GLU A 1 315 ? -13.632 -115.440 -110.140 1.00 45.94 405 GLU A N 1
ATOM 2216 C CA . GLU A 1 315 ? -14.566 -116.334 -109.494 1.00 48.87 405 GLU A CA 1
ATOM 2217 C C . GLU A 1 315 ? -15.930 -115.681 -109.275 1.00 48.75 405 GLU A C 1
ATOM 2218 O O . GLU A 1 315 ? -16.063 -114.735 -108.511 1.00 50.27 405 GLU A O 1
ATOM 2224 N N . ALA A 1 316 ? -16.941 -116.215 -109.943 1.00 47.64 406 ALA A N 1
ATOM 2225 C CA . ALA A 1 316 ? -18.283 -115.654 -109.914 1.00 47.18 406 ALA A CA 1
ATOM 2226 C C . ALA A 1 316 ? -18.846 -115.393 -108.510 1.00 45.59 406 ALA A C 1
ATOM 2227 O O . ALA A 1 316 ? -19.103 -116.320 -107.737 1.00 43.45 406 ALA A O 1
ATOM 2229 N N . ASP A 1 317 ? -19.061 -114.119 -108.200 1.00 46.57 407 ASP A N 1
ATOM 2230 C CA . ASP A 1 317 ? -19.807 -113.743 -106.996 1.00 47.22 407 ASP A CA 1
ATOM 2231 C C . ASP A 1 317 ? -21.240 -114.299 -107.008 1.00 45.49 407 ASP A C 1
ATOM 2232 O O . ASP A 1 317 ? -21.771 -114.613 -108.056 1.00 45.10 407 ASP A O 1
ATOM 2237 N N . LYS A 1 318 ? -21.844 -114.412 -105.827 1.00 46.77 408 LYS A N 1
ATOM 2238 C CA . LYS A 1 318 ? -23.156 -115.035 -105.623 1.00 44.85 408 LYS A CA 1
ATOM 2239 C C . LYS A 1 318 ? -24.249 -114.567 -106.586 1.00 42.99 408 LYS A C 1
ATOM 2240 O O . LYS A 1 318 ? -25.101 -115.352 -106.966 1.00 42.75 408 LYS A O 1
ATOM 2246 N N . GLU A 1 319 ? -24.225 -113.297 -106.975 1.00 43.68 409 GLU A N 1
ATOM 2247 C CA . GLU A 1 319 ? -25.209 -112.769 -107.917 1.00 43.29 409 GLU A CA 1
ATOM 2248 C C . GLU A 1 319 ? -24.967 -113.275 -109.327 1.00 43.15 409 GLU A C 1
ATOM 2249 O O . GLU A 1 319 ? -25.914 -113.442 -110.096 1.00 43.22 409 GLU A O 1
ATOM 2255 N N . GLN A 1 320 ? -23.704 -113.506 -109.669 1.00 42.14 410 GLN A N 1
ATOM 2256 C CA . GLN A 1 320 ? -23.364 -114.023 -110.987 1.00 42.48 410 GLN A CA 1
ATOM 2257 C C . GLN A 1 320 ? -23.583 -115.528 -111.078 1.00 44.07 410 GLN A C 1
ATOM 2258 O O . GLN A 1 320 ? -23.791 -116.064 -112.177 1.00 43.38 410 GLN A O 1
ATOM 2264 N N . ARG A 1 321 ? -23.554 -116.210 -109.936 1.00 43.67 411 ARG A N 1
ATOM 2265 C CA . ARG A 1 321 ? -23.860 -117.639 -109.934 1.00 44.95 411 ARG A CA 1
ATOM 2266 C C . ARG A 1 321 ? -25.367 -117.867 -110.113 1.00 44.49 411 ARG A C 1
ATOM 2267 O O . ARG A 1 321 ? -25.781 -118.833 -110.745 1.00 43.36 411 ARG A O 1
ATOM 2275 N N . LYS A 1 322 ? -26.176 -116.961 -109.570 1.00 45.20 412 LYS A N 1
ATOM 2276 C CA . LYS A 1 322 ? -27.621 -117.013 -109.752 1.00 46.71 412 LYS A CA 1
ATOM 2277 C C . LYS A 1 322 ? -27.956 -117.225 -111.229 1.00 48.16 412 LYS A C 1
ATOM 2278 O O . LYS A 1 322 ? -28.967 -117.835 -111.559 1.00 48.44 412 LYS A O 1
ATOM 2284 N N . LEU A 1 323 ? -27.092 -116.717 -112.111 1.00 49.45 413 LEU A N 1
ATOM 2285 C CA . LEU A 1 323 ? -27.318 -116.761 -113.559 1.00 50.36 413 LEU A CA 1
ATOM 2286 C C . LEU A 1 323 ? -26.977 -118.100 -114.211 1.00 50.01 413 LEU A C 1
ATOM 2287 O O . LEU A 1 323 ? -27.159 -118.260 -115.420 1.00 49.95 413 LEU A O 1
ATOM 2292 N N . PHE A 1 324 ? -26.488 -119.059 -113.433 1.00 48.90 414 PHE A N 1
ATOM 2293 C CA . PHE A 1 324 ? -26.013 -120.315 -114.007 1.00 47.47 414 PHE A CA 1
ATOM 2294 C C . PHE A 1 324 ? -26.687 -121.539 -113.370 1.00 48.79 414 PHE A C 1
ATOM 2295 O O . PHE A 1 324 ? -26.087 -122.281 -112.578 1.00 50.04 414 PHE A O 1
ATOM 2303 N N . GLU A 1 330 ? -18.860 -125.684 -105.443 1.00 68.83 420 GLU A N 1
ATOM 2304 C CA . GLU A 1 330 ? -17.734 -125.609 -106.372 1.00 69.57 420 GLU A CA 1
ATOM 2305 C C . GLU A 1 330 ? -17.571 -124.183 -106.897 1.00 68.03 420 GLU A C 1
ATOM 2306 O O . GLU A 1 330 ? -18.563 -123.465 -107.031 1.00 69.52 420 GLU A O 1
ATOM 2312 N N . PRO A 1 331 ? -16.336 -123.756 -107.166 1.00 65.29 421 PRO A N 1
ATOM 2313 C CA . PRO A 1 331 ? -16.094 -122.438 -107.783 1.00 63.20 421 PRO A CA 1
ATOM 2314 C C . PRO A 1 331 ? -16.361 -122.386 -109.303 1.00 59.52 421 PRO A C 1
ATOM 2315 O O . PRO A 1 331 ? -15.758 -123.151 -110.046 1.00 58.89 421 PRO A O 1
ATOM 2319 N N . LEU A 1 332 ? -17.249 -121.494 -109.743 1.00 56.65 422 LEU A N 1
ATOM 2320 C CA . LEU A 1 332 ? -17.481 -121.256 -111.169 1.00 53.62 422 LEU A CA 1
ATOM 2321 C C . LEU A 1 332 ? -16.533 -120.183 -111.719 1.00 52.36 422 LEU A C 1
ATOM 2322 O O . LEU A 1 332 ? -16.693 -118.991 -111.435 1.00 53.04 422 LEU A O 1
ATOM 2327 N N . ILE A 1 333 ? -15.550 -120.611 -112.506 1.00 50.32 423 ILE A N 1
ATOM 2328 C CA . ILE A 1 333 ? -14.562 -119.700 -113.075 1.00 48.79 423 ILE A CA 1
ATOM 2329 C C . ILE A 1 333 ? -15.009 -119.170 -114.436 1.00 46.66 423 ILE A C 1
ATOM 2330 O O . ILE A 1 333 ? -15.181 -119.926 -115.391 1.00 46.35 423 ILE A O 1
ATOM 2335 N N . LEU A 1 334 ? -15.219 -117.864 -114.503 1.00 45.26 424 LEU A N 1
ATOM 2336 C CA . LEU A 1 334 ? -15.545 -117.193 -115.744 1.00 42.84 424 LEU A CA 1
ATOM 2337 C C . LEU A 1 334 ? -14.375 -116.300 -116.147 1.00 43.87 424 LEU A C 1
ATOM 2338 O O . LEU A 1 334 ? -13.309 -116.357 -115.540 1.00 44.62 424 LEU A O 1
ATOM 2343 N N . TYR A 1 335 ? -14.574 -115.483 -117.174 1.00 44.31 425 TYR A N 1
ATOM 2344 C CA . TYR A 1 335 ? -13.516 -114.635 -117.710 1.00 42.81 425 TYR A CA 1
ATOM 2345 C C . TYR A 1 335 ? -13.983 -113.207 -117.971 1.00 42.61 425 TYR A C 1
ATOM 2346 O O . TYR A 1 335 ? -15.162 -112.950 -118.199 1.00 42.64 425 TYR A O 1
ATOM 2355 N N . ARG A 1 336 ? -13.021 -112.295 -117.927 1.00 44.05 426 ARG A N 1
ATOM 2356 C CA . ARG A 1 336 ? -13.245 -110.858 -117.937 1.00 45.14 426 ARG A CA 1
ATOM 2357 C C . ARG A 1 336 ? -12.379 -110.273 -119.038 1.00 43.74 426 ARG A C 1
ATOM 2358 O O . ARG A 1 336 ? -11.338 -110.839 -119.382 1.00 41.23 426 ARG A O 1
ATOM 2366 N N . ALA A 1 337 ? -12.802 -109.129 -119.561 1.00 45.46 427 ALA A N 1
ATOM 2367 C CA . ALA A 1 337 ? -12.215 -108.547 -120.764 1.00 49.42 427 ALA A CA 1
ATOM 2368 C C . ALA A 1 337 ? -10.775 -107.991 -120.644 1.00 51.30 427 ALA A C 1
ATOM 2369 O O . ALA A 1 337 ? -9.878 -108.486 -121.336 1.00 52.93 427 ALA A O 1
ATOM 2371 N N . THR A 1 338 ? -10.568 -106.999 -119.770 1.00 51.13 428 THR A N 1
ATOM 2372 C CA . THR A 1 338 ? -9.307 -106.217 -119.657 1.00 53.94 428 THR A CA 1
ATOM 2373 C C . THR A 1 338 ? -8.857 -105.432 -120.919 1.00 55.03 428 THR A C 1
ATOM 2374 O O . THR A 1 338 ? -9.405 -104.360 -121.189 1.00 55.26 428 THR A O 1
ATOM 2378 N N . GLY A 1 339 ? -7.872 -105.947 -121.668 1.00 55.75 429 GLY A N 1
ATOM 2379 C CA . GLY A 1 339 ? -7.337 -105.252 -122.833 1.00 57.99 429 GLY A CA 1
ATOM 2380 C C . GLY A 1 339 ? -5.820 -105.283 -123.005 1.00 60.44 429 GLY A C 1
ATOM 2381 O O . GLY A 1 339 ? -5.073 -105.026 -122.062 1.00 62.55 429 GLY A O 1
ATOM 2382 N N . CYS A 1 340 ? -5.364 -105.597 -124.217 1.00 61.39 430 CYS A N 1
ATOM 2383 C CA . CYS A 1 340 ? -3.940 -105.616 -124.559 1.00 62.07 430 CYS A CA 1
ATOM 2384 C C . CYS A 1 340 ? -3.726 -105.090 -125.992 1.00 65.01 430 CYS A C 1
ATOM 2385 O O . CYS A 1 340 ? -4.681 -104.600 -126.598 1.00 65.14 430 CYS A O 1
ATOM 2388 N N . PRO A 1 341 ? -2.491 -105.147 -126.519 1.00 67.68 431 PRO A N 1
ATOM 2389 C CA .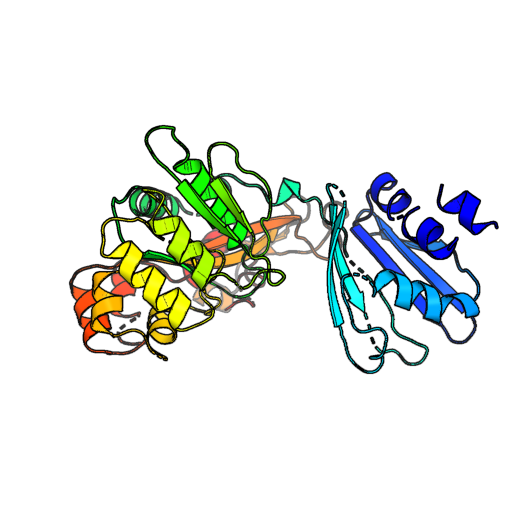 PRO A 1 341 ? -2.223 -104.763 -127.914 1.00 68.03 431 PRO A CA 1
ATOM 2390 C C . PRO A 1 341 ? -2.894 -105.645 -128.965 1.00 67.40 431 PRO A C 1
ATOM 2391 O O . PRO A 1 341 ? -3.268 -105.113 -130.007 1.00 67.82 431 PRO A O 1
ATOM 2395 N N . LYS A 1 342 ? -3.033 -106.948 -128.722 1.00 67.23 432 LYS A N 1
ATOM 2396 C CA . LYS A 1 342 ? -3.663 -107.839 -129.712 1.00 66.08 432 LYS A CA 1
ATOM 2397 C C . LYS A 1 342 ? -5.157 -107.542 -129.870 1.00 65.34 432 LYS A C 1
ATOM 2398 O O . LYS A 1 342 ? -5.690 -107.614 -130.972 1.00 65.44 432 LYS A O 1
ATOM 2404 N N . CYS A 1 343 ? -5.827 -107.214 -128.767 1.00 65.14 433 CYS A N 1
ATOM 2405 C CA . CYS A 1 343 ? -7.092 -106.489 -128.852 1.00 64.20 433 CYS A CA 1
ATOM 2406 C C . CYS A 1 343 ? -6.723 -104.993 -128.965 1.00 66.50 433 CYS A C 1
ATOM 2407 O O . CYS A 1 343 ? -5.553 -104.672 -129.169 1.00 67.94 433 CYS A O 1
ATOM 2410 N N . ASN A 1 344 ? -7.672 -104.069 -128.898 1.00 66.46 434 ASN A N 1
ATOM 2411 C CA . ASN A 1 344 ? -7.280 -102.651 -128.849 1.00 66.33 434 ASN A CA 1
ATOM 2412 C C . ASN A 1 344 ? -8.165 -101.940 -127.837 1.00 67.80 434 ASN A C 1
ATOM 2413 O O . ASN A 1 344 ? -7.933 -102.022 -126.621 1.00 68.30 434 ASN A O 1
ATOM 2418 N N . HIS A 1 345 ? -9.174 -101.239 -128.363 1.00 68.56 435 HIS A N 1
ATOM 2419 C CA . HIS A 1 345 ? -10.427 -100.971 -127.652 1.00 68.15 435 HIS A CA 1
ATOM 2420 C C . HIS A 1 345 ? -10.973 -102.314 -127.112 1.00 65.55 435 HIS A C 1
ATOM 2421 O O . HIS A 1 345 ? -11.481 -103.126 -127.884 1.00 63.15 435 HIS A O 1
ATOM 2428 N N . LYS A 1 346 ? -10.835 -102.530 -125.797 1.00 64.23 436 LYS A N 1
ATOM 2429 C CA . LYS A 1 346 ? -11.386 -103.696 -125.067 1.00 62.18 436 LYS A CA 1
ATOM 2430 C C . LYS A 1 346 ? -10.628 -104.995 -125.293 1.00 60.97 436 LYS A C 1
ATOM 2431 O O . LYS A 1 346 ? -9.832 -105.109 -126.221 1.00 62.72 436 LYS A O 1
ATOM 2437 N N . GLY A 1 347 ? -10.875 -105.964 -124.422 1.00 59.43 437 GLY A N 1
ATOM 2438 C CA . GLY A 1 347 ? -10.245 -107.271 -124.505 1.00 58.47 437 GLY A CA 1
ATOM 2439 C C . GLY A 1 347 ? -11.060 -108.268 -125.311 1.00 56.34 437 GLY A C 1
ATOM 2440 O O . GLY A 1 347 ? -11.504 -109.281 -124.785 1.00 57.95 437 GLY A O 1
ATOM 2441 N N . TYR A 1 348 ? -11.261 -107.961 -126.589 1.00 52.63 438 TYR A N 1
ATOM 2442 C CA . TYR A 1 348 ? -11.975 -108.823 -127.513 1.00 48.16 438 TYR A CA 1
ATOM 2443 C C . TYR A 1 348 ? -11.259 -108.796 -128.841 1.00 46.49 438 TYR A C 1
ATOM 2444 O O . TYR A 1 348 ? -10.890 -107.732 -129.321 1.00 46.13 438 TYR A O 1
ATOM 2453 N N . ARG A 1 349 ? -11.032 -109.972 -129.415 1.00 45.02 439 ARG A N 1
ATOM 2454 C CA . ARG A 1 349 ? -10.583 -110.078 -130.791 1.00 44.75 439 ARG A CA 1
ATOM 2455 C C . ARG A 1 349 ? -11.505 -111.052 -131.543 1.00 44.55 439 ARG A C 1
ATOM 2456 O O . ARG A 1 349 ? -11.650 -112.209 -131.157 1.00 44.70 439 ARG A O 1
ATOM 2464 N N . GLY A 1 350 ? -12.125 -110.579 -132.619 1.00 43.72 440 GLY A N 1
ATOM 2465 C CA . GLY A 1 350 ? -13.064 -111.403 -133.363 1.00 41.85 440 GLY A CA 1
ATOM 2466 C C . GLY A 1 350 ? -14.429 -111.480 -132.688 1.00 38.73 440 GLY A C 1
ATOM 2467 O O . GLY A 1 350 ? -14.657 -110.881 -131.648 1.00 38.69 440 GLY A O 1
ATOM 2468 N N . ARG A 1 351 ? -15.344 -112.218 -133.293 1.00 37.17 441 ARG A N 1
ATOM 2469 C CA . ARG A 1 351 ? -16.692 -112.353 -132.764 1.00 35.77 441 ARG A CA 1
ATOM 2470 C C . ARG A 1 351 ? -17.294 -113.692 -133.186 1.00 34.50 441 ARG A C 1
ATOM 2471 O O . ARG A 1 351 ? -16.738 -114.410 -134.026 1.00 32.14 441 ARG A O 1
ATOM 2479 N N . THR A 1 352 ? -18.422 -114.038 -132.585 1.00 32.89 442 THR A N 1
ATOM 2480 C CA . THR A 1 352 ? -19.040 -115.332 -132.849 1.00 30.27 442 THR A CA 1
ATOM 2481 C C . THR A 1 352 ? -20.543 -115.233 -132.617 1.00 27.47 442 THR A C 1
ATOM 2482 O O . THR A 1 352 ? -21.007 -114.342 -131.901 1.00 27.99 442 THR A O 1
ATOM 2486 N N . GLY A 1 353 ? -21.300 -116.120 -133.254 1.00 23.12 443 GLY A N 1
ATOM 2487 C CA . GLY A 1 353 ? -22.742 -116.114 -133.107 1.00 22.11 443 GLY A CA 1
ATOM 2488 C C . GLY A 1 353 ? -23.199 -116.823 -131.857 1.00 22.34 443 GLY A C 1
ATOM 2489 O O . GLY A 1 353 ? -22.473 -117.626 -131.279 1.00 23.82 443 GLY A O 1
ATOM 2490 N N . ILE A 1 354 ? -24.388 -116.452 -131.409 1.00 23.41 444 ILE A N 1
ATOM 2491 C CA . ILE A 1 354 ? -25.176 -117.187 -130.432 1.00 24.78 444 ILE A CA 1
ATOM 2492 C C . ILE A 1 354 ? -26.616 -117.210 -130.996 1.00 24.90 444 ILE A C 1
ATOM 2493 O O . ILE A 1 354 ? -27.044 -116.248 -131.625 1.00 24.16 444 ILE A O 1
ATOM 2498 N N . HIS A 1 355 ? -27.349 -118.300 -130.769 1.00 24.49 445 HIS A N 1
ATOM 2499 C CA . HIS A 1 355 ? -28.585 -118.547 -131.497 1.00 21.78 445 HIS A CA 1
ATOM 2500 C C . HIS A 1 355 ? -29.672 -119.146 -130.671 1.00 21.21 445 HIS A C 1
ATOM 2501 O O . HIS A 1 355 ? -29.422 -119.731 -129.631 1.00 22.88 445 HIS A O 1
ATOM 2508 N N . GLU A 1 356 ? -30.894 -118.996 -131.173 1.00 23.36 446 GLU A N 1
ATOM 2509 C CA . GLU A 1 356 ? -32.061 -119.729 -130.710 1.00 22.87 446 GLU A CA 1
ATOM 2510 C C . GLU A 1 356 ? -32.748 -120.256 -131.966 1.00 23.31 446 GLU A C 1
ATOM 2511 O O . GLU A 1 356 ? -33.280 -119.480 -132.755 1.00 25.71 446 GLU A O 1
ATOM 2517 N N . LEU A 1 357 ? -32.716 -121.567 -132.174 1.00 23.58 447 LEU A N 1
ATOM 2518 C CA . LEU A 1 357 ? -33.360 -122.182 -133.339 1.00 22.08 447 LEU A CA 1
ATOM 2519 C C . LEU A 1 357 ? -34.784 -122.700 -133.059 1.00 23.68 447 LEU A C 1
ATOM 2520 O O . LEU A 1 357 ? -34.963 -123.769 -132.464 1.00 21.63 447 LEU A O 1
ATOM 2525 N N . LEU A 1 358 ? -35.780 -121.934 -133.508 1.00 25.14 448 LEU A N 1
ATOM 2526 C CA . LEU A 1 358 ? -37.190 -122.280 -133.362 1.00 26.34 448 LEU A CA 1
ATOM 2527 C C . LEU A 1 358 ? -37.550 -123.270 -134.458 1.00 29.71 448 LEU A C 1
ATOM 2528 O O . LEU A 1 358 ? -37.348 -122.992 -135.629 1.00 30.25 448 LEU A O 1
ATOM 2533 N N . LEU A 1 359 ? -38.068 -124.431 -134.066 1.00 32.28 449 LEU A N 1
ATOM 2534 C CA . LEU A 1 359 ? -38.402 -125.495 -135.001 1.00 31.28 449 LEU A CA 1
ATOM 2535 C C . LEU A 1 359 ? -39.902 -125.774 -134.955 1.00 30.98 449 LEU A C 1
ATOM 2536 O O . LEU A 1 359 ? -40.449 -126.096 -133.909 1.00 31.58 449 LEU A O 1
ATOM 2541 N N . VAL A 1 360 ? -40.571 -125.618 -136.085 1.00 30.62 450 VAL A N 1
ATOM 2542 C CA . VAL A 1 360 ? -42.011 -125.813 -136.130 1.00 32.34 450 VAL A CA 1
ATOM 2543 C C . VAL A 1 360 ? -42.407 -127.295 -136.021 1.00 34.98 450 VAL A C 1
ATOM 2544 O O . VAL A 1 360 ? -41.915 -128.145 -136.767 1.00 37.08 450 VAL A O 1
ATOM 2548 N N . ASP A 1 361 ? -43.266 -127.585 -135.049 1.00 35.48 451 ASP A N 1
ATOM 2549 C CA . ASP A 1 361 ? -43.933 -128.882 -134.931 1.00 35.07 451 ASP A CA 1
ATOM 2550 C C . ASP A 1 361 ? -45.474 -128.713 -134.932 1.00 32.22 451 ASP A C 1
ATOM 2551 O O . ASP A 1 361 ? -45.994 -127.597 -135.056 1.00 29.17 451 ASP A O 1
ATOM 2556 N N . ASP A 1 362 ? -46.189 -129.825 -134.808 1.00 32.18 452 ASP A N 1
ATOM 2557 C CA . ASP A 1 362 ? -47.640 -129.817 -134.878 1.00 32.85 452 ASP A CA 1
ATOM 2558 C C . ASP A 1 362 ? -48.273 -128.861 -133.869 1.00 32.15 452 ASP A C 1
ATOM 2559 O O . ASP A 1 362 ? -49.143 -128.060 -134.223 1.00 32.85 452 ASP A O 1
ATOM 2564 N N . ALA A 1 363 ? -47.829 -128.936 -132.618 1.00 30.20 453 ALA A N 1
ATOM 2565 C CA . ALA A 1 363 ? -48.420 -128.127 -131.567 1.00 29.65 453 ALA A CA 1
ATOM 2566 C C . ALA A 1 363 ? -48.135 -126.634 -131.785 1.00 31.12 45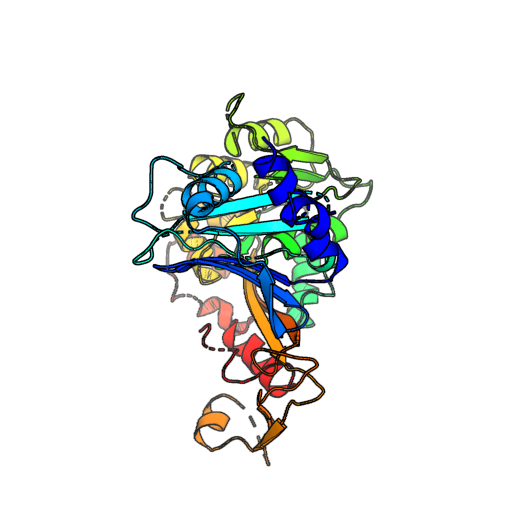3 ALA A C 1
ATOM 2567 O O . ALA A 1 363 ? -48.995 -125.783 -131.512 1.00 31.62 453 ALA A O 1
ATOM 2569 N N . LEU A 1 364 ? -46.948 -126.316 -132.304 1.00 30.61 454 LEU A N 1
ATOM 2570 C CA . LEU A 1 364 ? -46.639 -124.926 -132.653 1.00 30.56 454 LEU A CA 1
ATOM 2571 C C . LEU A 1 364 ? -47.480 -124.390 -133.822 1.00 31.25 454 LEU A C 1
ATOM 2572 O O . LEU A 1 364 ? -47.846 -123.192 -133.853 1.00 30.70 454 LEU A O 1
ATOM 2577 N N . GLN A 1 365 ? -47.799 -125.261 -134.775 1.00 30.94 455 GLN A N 1
ATOM 2578 C CA . GLN A 1 365 ? -48.683 -124.849 -135.870 1.00 33.57 455 GLN A CA 1
ATOM 2579 C C . GLN A 1 365 ? -50.051 -124.346 -135.362 1.00 33.14 455 GLN A C 1
ATOM 2580 O O . GLN A 1 365 ? -50.517 -123.299 -135.797 1.00 33.62 455 GLN A O 1
ATOM 2586 N N . GLU A 1 366 ? -50.655 -125.087 -134.427 1.00 33.19 456 GLU A N 1
ATOM 2587 C CA . GLU A 1 366 ? -51.914 -124.718 -133.769 1.00 32.90 456 GLU A CA 1
ATOM 2588 C C . GLU A 1 366 ? -51.807 -123.358 -133.125 1.00 32.93 456 GLU A C 1
ATOM 2589 O O . GLU A 1 366 ? -52.682 -122.506 -133.298 1.00 32.57 456 GLU A O 1
ATOM 2595 N N . LEU A 1 367 ? -50.718 -123.160 -132.385 1.00 32.42 457 LEU A N 1
ATOM 2596 C CA . LEU A 1 367 ? -50.449 -121.895 -131.735 1.00 30.63 457 LEU A CA 1
ATOM 2597 C C . LEU A 1 367 ? -50.268 -120.764 -132.739 1.00 32.25 457 LEU A C 1
ATOM 2598 O O . LEU A 1 367 ? -50.712 -119.651 -132.478 1.00 34.34 457 LEU A O 1
ATOM 2603 N N . ILE A 1 368 ? -49.626 -121.026 -133.880 1.00 31.92 458 ILE A N 1
ATOM 2604 C CA . ILE A 1 368 ? -49.479 -119.978 -134.903 1.00 33.74 458 ILE A CA 1
ATOM 2605 C C . ILE A 1 368 ? -50.832 -119.685 -135.579 1.00 35.02 458 ILE A C 1
ATOM 2606 O O . ILE A 1 368 ? -51.229 -118.521 -135.727 1.00 34.88 458 ILE A O 1
ATOM 2611 N N . HIS A 1 369 ? -51.519 -120.748 -135.994 1.00 34.81 459 HIS A N 1
ATOM 2612 C CA . HIS A 1 369 ? -52.824 -120.627 -136.636 1.00 36.12 459 HIS A CA 1
ATOM 2613 C C . HIS A 1 369 ? -53.845 -119.875 -135.742 1.00 36.52 459 HIS A C 1
ATOM 2614 O O . HIS A 1 369 ? -54.606 -119.044 -136.227 1.00 36.25 459 HIS A O 1
ATOM 2621 N N . SER A 1 370 ? -53.837 -120.163 -134.441 1.00 36.47 460 SER A N 1
ATOM 2622 C CA . SER A 1 370 ? -54.831 -119.617 -133.524 1.00 36.59 460 SER A CA 1
ATOM 2623 C C . SER A 1 370 ? -54.443 -118.254 -132.964 1.00 35.77 460 SER A C 1
ATOM 2624 O O . SER A 1 370 ? -55.209 -117.652 -132.227 1.00 34.43 460 SER A O 1
ATOM 2627 N N . GLU A 1 371 ? -53.252 -117.782 -133.326 1.00 35.33 461 GLU A N 1
ATOM 2628 C CA . GLU A 1 371 ? -52.784 -116.449 -132.970 1.00 34.32 461 GLU A CA 1
ATOM 2629 C C . GLU A 1 371 ? -52.574 -116.286 -131.459 1.00 32.21 461 GLU A C 1
ATOM 2630 O O . GLU A 1 371 ? -52.775 -115.203 -130.907 1.00 32.03 461 GLU A O 1
ATOM 2636 N N . ALA A 1 372 ? -52.146 -117.370 -130.810 1.00 31.47 462 ALA A N 1
ATOM 2637 C CA . ALA A 1 372 ? -52.013 -117.439 -129.353 1.00 29.25 462 ALA A CA 1
ATOM 2638 C C . ALA A 1 372 ? -51.060 -116.410 -128.725 1.00 32.96 462 ALA A C 1
ATOM 2639 O O . ALA A 1 372 ? -51.180 -116.086 -127.541 1.00 37.56 462 ALA A O 1
ATOM 2641 N N . GLY A 1 373 ? -50.122 -115.884 -129.503 1.00 33.16 463 GLY A N 1
ATOM 2642 C CA . GLY A 1 373 ? -49.206 -114.891 -128.993 1.00 30.43 463 GLY A CA 1
ATOM 2643 C C . GLY A 1 373 ? -47.852 -115.443 -128.593 1.00 32.70 463 GLY A C 1
ATOM 2644 O O . GLY A 1 373 ? -47.639 -116.678 -128.495 1.00 30.24 463 GLY A O 1
ATOM 2645 N N . GLU A 1 374 ? -46.945 -114.493 -128.344 1.00 33.91 464 GLU A N 1
ATOM 2646 C CA . GLU A 1 374 ? -45.529 -114.745 -128.138 1.00 34.67 464 GLU A CA 1
ATOM 2647 C C . GLU A 1 374 ? -45.245 -115.547 -126.874 1.00 37.08 464 GLU A C 1
ATOM 2648 O O . GLU A 1 374 ? -44.341 -116.403 -126.858 1.00 38.19 464 GLU A O 1
ATOM 2654 N N . GLN A 1 375 ? -46.042 -115.302 -125.833 1.00 37.01 465 GLN A N 1
ATOM 2655 C CA . GLN A 1 375 ? -45.816 -115.910 -124.527 1.00 36.39 465 GLN A CA 1
ATOM 2656 C C . GLN A 1 375 ? -46.137 -117.389 -124.549 1.00 37.22 465 GLN A C 1
ATOM 2657 O O . GLN A 1 375 ? -45.380 -118.205 -124.007 1.00 40.19 465 GLN A O 1
ATOM 2663 N N . ALA A 1 376 ? -47.244 -117.738 -125.203 1.00 36.04 466 ALA A N 1
ATOM 2664 C CA . ALA A 1 376 ? -47.643 -119.138 -125.361 1.00 31.47 466 ALA A CA 1
ATOM 2665 C C . ALA A 1 376 ? -46.727 -119.914 -126.325 1.00 31.58 466 ALA A C 1
ATOM 2666 O O . ALA A 1 376 ? -46.420 -121.089 -126.095 1.00 31.87 466 ALA A O 1
ATOM 2676 N N . GLU A 1 378 ? -43.426 -119.133 -127.027 1.00 32.59 468 GLU A N 1
ATOM 2677 C CA . GLU A 1 378 ? -42.182 -119.343 -126.290 1.00 36.05 468 GLU A CA 1
ATOM 2678 C C . GLU A 1 378 ? -42.304 -120.490 -125.301 1.00 35.99 468 GLU A C 1
ATOM 2679 O O . GLU A 1 378 ? -41.459 -121.391 -125.309 1.00 36.11 468 GLU A O 1
ATOM 2685 N N . LYS A 1 379 ? -43.370 -120.480 -124.494 1.00 34.37 469 LYS A N 1
ATOM 2686 C CA . LYS A 1 379 ? -43.568 -121.503 -123.475 1.00 35.44 469 LYS A CA 1
ATOM 2687 C C . LYS A 1 379 ? -43.534 -122.897 -124.093 1.00 34.57 469 LYS A C 1
ATOM 2688 O O . LYS A 1 379 ? -42.982 -123.832 -123.508 1.00 34.48 469 LYS A O 1
ATOM 2694 N N . HIS A 1 380 ? -44.080 -123.036 -125.292 1.00 34.79 470 HIS A N 1
ATOM 2695 C CA . HIS A 1 380 ? -44.067 -124.337 -125.940 1.00 36.40 470 HIS A CA 1
ATOM 2696 C C . HIS A 1 380 ? -42.652 -124.733 -126.327 1.00 38.56 470 HIS A C 1
ATOM 2697 O O . HIS A 1 380 ? -42.222 -125.866 -126.109 1.00 40.51 470 HIS A O 1
ATOM 2704 N N . ILE A 1 381 ? -41.945 -123.768 -126.899 1.00 36.93 471 ILE A N 1
ATOM 2705 C CA . ILE A 1 381 ? -40.634 -123.947 -127.487 1.00 36.17 471 ILE A CA 1
ATOM 2706 C C . ILE A 1 381 ? -39.524 -124.223 -126.443 1.00 36.88 471 ILE A C 1
ATOM 2707 O O . ILE A 1 381 ? -38.497 -124.828 -126.755 1.00 35.80 471 ILE A O 1
ATOM 2712 N N . ARG A 1 382 ? -39.757 -123.807 -125.202 1.00 37.95 472 ARG A N 1
ATOM 2713 C CA . ARG A 1 382 ? -38.742 -123.898 -124.156 1.00 38.64 472 ARG A CA 1
ATOM 2714 C C . ARG A 1 382 ? -38.489 -125.331 -123.676 1.00 41.01 472 ARG A C 1
ATOM 2715 O O . ARG A 1 382 ? -37.401 -125.640 -123.195 1.00 42.03 472 ARG A O 1
ATOM 2723 N N . ALA A 1 383 ? -39.472 -126.209 -123.836 1.00 42.55 473 ALA A N 1
ATOM 2724 C CA . ALA A 1 383 ? -39.291 -127.626 -123.522 1.00 44.98 473 ALA A CA 1
ATOM 2725 C C . ALA A 1 383 ? -38.114 -128.255 -124.282 1.00 45.84 473 ALA A C 1
ATOM 2726 O O . ALA A 1 383 ? -37.390 -129.109 -123.755 1.00 45.84 473 ALA A O 1
ATOM 2728 N N . THR A 1 384 ? -37.940 -127.838 -125.527 1.00 45.09 474 THR A N 1
ATOM 2729 C CA . THR A 1 384 ? -36.930 -128.431 -126.389 1.00 45.24 474 THR A CA 1
ATOM 2730 C C . THR A 1 384 ? -35.730 -127.506 -126.622 1.00 44.82 474 THR A C 1
ATOM 2731 O O . THR A 1 384 ? -34.608 -127.985 -126.764 1.00 44.22 474 THR A O 1
ATOM 2735 N N . THR A 1 385 ? -35.970 -126.191 -126.659 1.00 42.70 475 THR A N 1
ATOM 2736 C CA . THR A 1 385 ? -34.951 -125.243 -127.122 1.00 40.75 475 THR A CA 1
ATOM 2737 C C . THR A 1 385 ? -34.622 -124.092 -126.158 1.00 38.72 475 THR A C 1
ATOM 2738 O O . THR A 1 385 ? -35.502 -123.309 -125.794 1.00 40.19 475 THR A O 1
ATOM 2742 N N . PRO A 1 386 ? -33.342 -123.961 -125.798 1.00 34.71 476 PRO A N 1
ATOM 2743 C CA . PRO A 1 386 ? -32.892 -122.870 -124.916 1.00 32.72 476 PRO A CA 1
ATOM 2744 C C . PRO A 1 386 ? -32.998 -121.505 -125.600 1.00 31.84 476 PRO A C 1
ATOM 2745 O O . PRO A 1 386 ? -32.917 -121.440 -126.819 1.00 33.02 476 PRO A O 1
ATOM 2749 N N . SER A 1 387 ? -33.152 -120.436 -124.824 1.00 28.62 477 SER A N 1
ATOM 2750 C CA . SER A 1 387 ? -33.139 -119.085 -125.365 1.00 26.82 477 SER A CA 1
ATOM 2751 C C . SER A 1 387 ? -31.725 -118.650 -125.792 1.00 26.66 477 SER A C 1
ATOM 2752 O O . SER A 1 387 ? -30.718 -119.312 -125.445 1.00 26.00 477 SER A O 1
ATOM 2755 N N . ILE A 1 388 ? -31.643 -117.530 -126.509 1.00 25.89 478 ILE A N 1
ATOM 2756 C CA . ILE A 1 388 ? -30.340 -117.011 -126.971 1.00 28.16 478 ILE A CA 1
ATOM 2757 C C . ILE A 1 388 ? -29.472 -116.680 -125.774 1.00 27.90 478 ILE A C 1
ATOM 2758 O O . ILE A 1 388 ? -28.256 -116.927 -125.785 1.00 27.01 478 ILE A O 1
ATOM 2763 N N . ARG A 1 389 ? -30.093 -116.136 -124.739 1.00 28.28 479 ARG A N 1
ATOM 2764 C CA . ARG A 1 389 ? -29.383 -115.818 -123.511 1.00 29.68 479 ARG A CA 1
ATOM 2765 C C . ARG A 1 389 ? -28.671 -117.069 -123.017 1.00 27.33 479 ARG A C 1
ATOM 2766 O O . ARG A 1 389 ? -27.475 -117.028 -122.724 1.00 25.83 479 ARG A O 1
ATOM 2774 N N . ASP A 1 390 ? -29.388 -118.187 -122.962 1.00 27.00 480 ASP A N 1
ATOM 2775 C CA . ASP A 1 390 ? -28.802 -119.400 -122.404 1.00 28.34 480 ASP A CA 1
ATOM 2776 C C . ASP A 1 390 ? -27.650 -119.877 -123.260 1.00 27.99 480 ASP A C 1
ATOM 2777 O O . ASP A 1 390 ? -26.653 -120.352 -122.735 1.00 32.94 480 ASP A O 1
ATOM 2782 N N . ASP A 1 391 ? -27.791 -119.761 -124.575 1.00 26.05 481 ASP A N 1
ATOM 2783 C CA . ASP A 1 391 ? -26.740 -120.128 -125.529 1.00 23.76 481 ASP A CA 1
ATOM 2784 C C . ASP A 1 391 ? -25.498 -119.242 -125.298 1.00 24.17 481 ASP A C 1
ATOM 2785 O O . ASP A 1 391 ? -24.367 -119.744 -125.238 1.00 24.74 481 ASP A O 1
ATOM 2790 N N . GLY A 1 392 ? -25.726 -117.929 -125.178 1.00 21.05 482 GLY A N 1
ATOM 2791 C CA . GLY A 1 392 ? -24.681 -116.999 -124.823 1.00 21.72 482 GLY A CA 1
ATOM 2792 C C . GLY A 1 392 ? -24.082 -117.286 -123.452 1.00 23.06 482 GLY A C 1
ATOM 2793 O O . GLY A 1 392 ? -22.841 -117.400 -123.305 1.00 19.71 482 GLY A O 1
ATOM 2794 N N . LEU A 1 393 ? -24.961 -117.431 -122.456 1.00 24.63 483 LEU A N 1
ATOM 2795 C CA . LEU A 1 393 ? -24.552 -117.853 -121.106 1.00 25.10 483 LEU A CA 1
ATOM 2796 C C . LEU A 1 393 ? -23.725 -119.156 -121.109 1.00 24.92 483 LEU A C 1
ATOM 2797 O O . LEU A 1 393 ? -22.759 -119.281 -120.345 1.00 21.98 483 LEU A O 1
ATOM 2802 N N . ASP A 1 394 ? -24.070 -120.111 -121.981 1.00 24.59 484 ASP A N 1
ATOM 2803 C CA . ASP A 1 394 ? -23.224 -121.311 -122.121 1.00 27.14 484 ASP A CA 1
ATOM 2804 C C . ASP A 1 394 ? -21.815 -120.956 -122.572 1.00 27.54 484 ASP A C 1
ATOM 2805 O O . ASP A 1 394 ? -20.837 -121.544 -122.091 1.00 29.46 484 ASP A O 1
ATOM 2810 N N . LYS A 1 395 ? -21.706 -120.018 -123.515 1.00 25.65 485 LYS A N 1
ATOM 2811 C CA . LYS A 1 395 ? -20.382 -119.624 -124.056 1.00 22.57 485 LYS A CA 1
ATOM 2812 C C . LYS A 1 395 ? -19.558 -118.879 -123.022 1.00 21.04 485 LYS A C 1
ATOM 2813 O O . LYS A 1 395 ? -18.345 -119.041 -122.967 1.00 20.12 485 LYS A O 1
ATOM 2819 N N . VAL A 1 396 ? -20.226 -118.046 -122.216 1.00 23.23 486 VAL A N 1
ATOM 2820 C CA . VAL A 1 396 ? -19.610 -117.438 -121.036 1.00 24.73 486 VAL A CA 1
ATOM 2821 C C . VAL A 1 396 ? -18.998 -118.511 -120.112 1.00 27.70 486 VAL A C 1
ATOM 2822 O O . VAL A 1 396 ? -17.825 -118.432 -119.760 1.00 29.39 486 VAL A O 1
ATOM 2826 N N . ARG A 1 397 ? -19.773 -119.531 -119.759 1.00 29.65 487 ARG A N 1
ATOM 2827 C CA . ARG A 1 397 ? -19.265 -120.674 -118.986 1.00 31.62 487 ARG A CA 1
ATOM 2828 C C . ARG A 1 397 ? -17.992 -121.263 -119.622 1.00 32.60 487 ARG A C 1
ATOM 2829 O O . ARG A 1 397 ? -17.040 -121.637 -118.922 1.00 32.59 487 ARG A O 1
ATOM 2837 N N . GLN A 1 398 ? -17.984 -121.347 -120.952 1.00 29.85 488 GLN A N 1
ATOM 2838 C CA . GLN A 1 398 ? -16.863 -121.914 -121.673 1.00 28.93 488 GLN A CA 1
ATOM 2839 C C . GLN A 1 398 ? -15.709 -120.912 -121.712 1.00 28.85 488 GLN A C 1
ATOM 2840 O O . GLN A 1 398 ? -14.598 -121.253 -122.122 1.00 28.00 488 GLN A O 1
ATOM 2846 N N . GLY A 1 399 ? -15.968 -119.675 -121.289 1.00 27.43 489 GLY A N 1
ATOM 2847 C CA . GLY A 1 399 ? -14.936 -118.646 -121.283 1.00 28.04 489 GLY A CA 1
ATOM 2848 C C . GLY A 1 399 ? -14.607 -118.081 -122.654 1.00 29.54 489 GLY A C 1
ATOM 2849 O O . GLY A 1 399 ? -13.537 -117.489 -122.846 1.00 28.84 489 GLY A O 1
ATOM 2850 N N . ILE A 1 400 ? -15.523 -118.261 -123.616 1.00 30.34 490 ILE A N 1
ATOM 2851 C CA . ILE A 1 400 ? -15.347 -117.700 -124.952 1.00 27.17 490 ILE A CA 1
ATOM 2852 C C . ILE A 1 400 ? -15.687 -116.215 -124.962 1.00 26.87 490 ILE A C 1
ATOM 2853 O O . ILE A 1 400 ? -15.045 -115.435 -125.638 1.00 24.77 490 ILE A O 1
ATOM 2858 N N . THR A 1 401 ? -16.691 -115.820 -124.191 1.00 28.96 491 THR A N 1
ATOM 2859 C CA . THR A 1 401 ? -17.075 -114.421 -124.122 1.00 29.80 491 THR A CA 1
ATOM 2860 C C . THR A 1 401 ? -17.361 -114.072 -122.662 1.00 30.17 491 THR A C 1
ATOM 2861 O O . THR A 1 401 ? -17.396 -114.960 -121.806 1.00 27.74 491 THR A O 1
ATOM 2865 N N . SER A 1 402 ? -17.563 -112.781 -122.399 1.00 28.02 492 SER A N 1
ATOM 2866 C CA . SER A 1 402 ? -17.773 -112.289 -121.054 1.00 27.40 492 SER A CA 1
ATOM 2867 C C . SER A 1 402 ? -19.250 -112.351 -120.716 1.00 28.86 492 SER A C 1
ATOM 2868 O O . SER A 1 402 ? -20.097 -112.395 -121.600 1.00 29.50 492 SER A O 1
ATOM 2871 N N . LEU A 1 403 ? -19.555 -112.304 -119.431 1.00 29.27 493 LEU A N 1
ATOM 2872 C CA . LEU A 1 403 ? -20.923 -112.157 -118.980 1.00 32.00 493 LEU A CA 1
ATOM 2873 C C . LEU A 1 403 ? -21.534 -110.799 -119.409 1.00 33.82 493 LEU A C 1
ATOM 2874 O O . LEU A 1 403 ? -22.741 -110.716 -119.679 1.00 33.92 493 LEU A O 1
ATOM 2879 N N . GLU A 1 404 ? -20.711 -109.746 -119.469 1.00 34.24 494 GLU A N 1
ATOM 2880 C CA . GLU A 1 404 ? -21.194 -108.415 -119.898 1.00 36.82 494 GLU A CA 1
ATOM 2881 C C . GLU A 1 404 ? -21.727 -108.477 -121.345 1.00 34.47 494 GLU A C 1
ATOM 2882 O O . GLU A 1 404 ? -22.852 -108.053 -121.639 1.00 31.42 494 GLU A O 1
ATOM 2888 N N . GLU A 1 405 ? -20.884 -108.995 -122.239 1.00 34.83 495 GLU A N 1
ATOM 2889 C CA . GLU A 1 405 ? -21.190 -109.071 -123.670 1.00 34.61 495 GLU A CA 1
ATOM 2890 C C . GLU A 1 405 ? -22.473 -109.862 -123.986 1.00 33.38 495 GLU A C 1
ATOM 2891 O O . GLU A 1 405 ? -23.223 -109.478 -124.870 1.00 33.01 495 GLU A O 1
ATOM 2897 N N . VAL A 1 406 ? -22.764 -110.930 -123.242 1.00 32.44 496 VAL A N 1
ATOM 2898 C CA . VAL A 1 406 ? -24.051 -111.601 -123.448 1.00 32.73 496 VAL A CA 1
ATOM 2899 C C . VAL A 1 406 ? -25.255 -110.845 -122.853 1.00 34.49 496 VAL A C 1
ATOM 2900 O O . VAL A 1 406 ? -26.297 -110.707 -123.508 1.00 33.29 496 VAL A O 1
ATOM 2912 N N . ARG A 1 408 ? -25.594 -107.706 -122.144 1.00 37.44 498 ARG A N 1
ATOM 2913 C CA . ARG A 1 408 ? -25.843 -106.377 -122.705 1.00 38.51 498 ARG A CA 1
ATOM 2914 C C . ARG A 1 408 ? -26.769 -106.427 -123.930 1.00 40.93 498 ARG A C 1
ATOM 2915 O O . ARG A 1 408 ? -27.532 -105.479 -124.189 1.00 41.10 498 ARG A O 1
ATOM 2923 N N . GLY A 1 409 ? -26.726 -1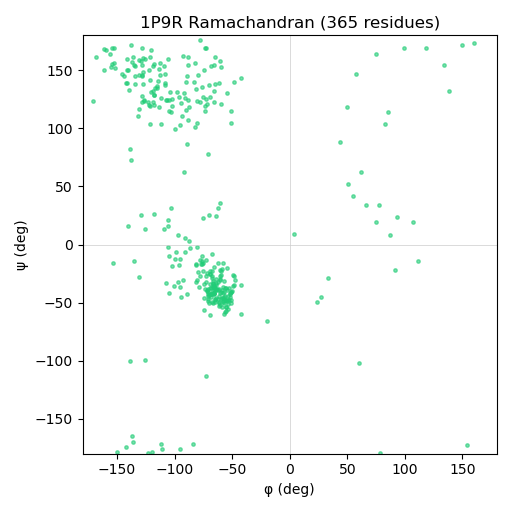07.548 -124.648 1.00 40.70 499 GLY A N 1
ATOM 2924 C CA . GLY A 1 409 ? -27.611 -107.770 -125.772 1.00 42.00 499 GLY A CA 1
ATOM 2925 C C . GLY A 1 409 ? -29.020 -108.174 -125.367 1.00 43.26 499 GLY A C 1
ATOM 2926 O O . GLY A 1 409 ? -29.979 -107.930 -126.096 1.00 44.66 499 GLY A O 1
ATOM 2927 N N . SER A 1 410 ? -29.162 -108.801 -124.211 1.00 43.81 500 SER A N 1
ATOM 2928 C CA . SER A 1 410 ? -30.494 -109.202 -123.764 1.00 45.35 500 SER A CA 1
ATOM 2929 C C . SER A 1 410 ? -31.203 -108.022 -123.100 1.00 45.98 500 SER A C 1
ATOM 2930 O O . SER A 1 410 ? -32.245 -108.185 -122.463 1.00 48.17 500 SER A O 1
#

CATH classification: 3.30.450.90 (+1 more: 3.40.50.300)

Solvent-accessible surface area: 19423 Å² total

Sequence (367 aa):
DFFSLAEEAPIIKLINALGEAIKEGASDIHIETFEKTLSIRFRVDGVLREVLAPSRKLSSLLVSRVKVAKLDIAEKRVPQDGRISLAVDVRVSTPSSHGERVVRLLDKNATRLDLHSLGTAHNHDNFRRLIKRPHGIILVTGPTGSGKSTTLYAGLQELNSSERNILTVEDPIEFDIDGIGQTQVNPRVDTFARGLRAILRQDPDVVVGEIRDLETAQIAVQASLTGHLVSTLHTNTAVGAVTRLRDGIEPFLISSSLLGVLAQRLVRTLCPDCKEPYEADKEQRKLFEPLILYRATGCPKCNHKGYRGRTGIHELLLVDDALQELIHSEAGEQAEKHIRATTPSIRDDGLDKVRQGITSLEEVRGS

Nearest PDB structures (foldseek):
  1p9r-assembly1_A  TM=1.003E+00  e=7.551E-73  Vibrio cholerae
  1p9w-assembly1_A  TM=9.962E-01  e=1.071E-68  Vibrio cholerae
  4ksr-assembly1_A  TM=8.123E-01  e=3.229E-60  Vibrio cholerae O1 biovar El Tor str. N16961
  4pht-assembly2_B  TM=6.944E-01  e=3.003E-61  Vibrio vulnificus CMCP6
  4pht-assembly3_C  TM=6.942E-01  e=4.773E-61  Vibrio vulnificus CMCP6

Secondary structure (DSSP, 8-state):
-HHHHHH--HHHHHHH--HHHHHHT-SEEEEEEETTEEEEEEEETTEEEEEE---GGGHHHHHHHHH-----TT--SS--EEEEE--EEEEEE---TTS--B---EETTTT---GGG---HHHHHHHHHHHTSSSBEEEEE-STTS-HHHHHHHHHHHH--TTS-BEEEESS--S--SSSEEEE--GGG--HHHHHHHHGGG--SB------SHHHHHHHHHHHHTT-B--EE--SSSHHHHHHHH----HHHHHHHEEEEEEEEEEEEEPTTT-EEEE--HHHHTT----EEEE----SSSBSBSEEEEEEEEEEEE--HHHHHHHHTT--S---HHHHTT---HHHHHHHHHHTTSS-TTT----

InterPro domains:
  IPR001482 Type II/IV secretion system domain [PF00437] (116-498)
  IPR003593 AAA+ ATPase domain [SM00382] (256-379)
  IPR013369 Type II secretion system protein GspE [TIGR02533] (14-500)
  IPR027417 P-loop containing nucleoside triphosphate hydrolase [G3DSA:3.40.50.300] (229-503)
  IPR027417 P-loop containing nucleoside triphosphate hydrolase [SSF52540] (110-500)
  IPR037257 Type II secretion system protein GspE, N-terminal superfamily [G3DSA:3.30.300.160] (1-93)
  IPR037257 Type II secretion system protein GspE, N-terminal superfamily [SSF160246] (15-81)
  IPR054757 Type II secretion system protein E, N1E domain [PF22341] (16-80)
  IPR061298 Bacterial type II secretion system protein, E signature [PS00662] (323-337)

B-factor: mean 39.88, std 12.37, range [10.16, 78.05]

Foldseek 3Di:
DLVVLLVDVVLLVNLVVCVVLVVQQFFKWKWAADPFWIFIWTHHLQDIDTPDIDGNVCRLVNVVSVQVLVHDNVDWADKDWHWDVVVWTDIKIWHDPSGIMMMGIDDLPVLADALVFQADPVVSVVLLVLLPDFFFEEEEEAAPPLSRVNNVNNSVLSVLDLVFAEEEEACADSDDDPSYHYHYDDPVVPGQLVVLVVVLVVPGREYYAADDDLRNLVSQLVCRVVGHYYYYDHDHFQLVVLVVNVCPDQLLSNLVRHFKYKYKGKFFFFAPPPKDKDWDDPVRCVLPVTQIFTDWDDDSNHHPIRGDGIHMFIWMGGRDDVVSVCSNVVVDDVVVVVRVVPIDGSLVSVVVVRSVRGHPNVRSVSD